Protein AF-0000000085046792 (afdb_homodimer)

Secondary structure (DSSP, 8-state):
-HHHHHHHHHHHHTHHHHHHHHHHHHHHHHT----HHHHHHHHHHHHHHHHHHHHHTTTT-----HHHHHHHHHHHHHHHHTT--HHHHHTTHHHHHHHHHHHHHHHHHHTT--HHHHHHHHHHHHHHHHHHHHHHHHHHHHHHHHHHHHHHHHHHHHHS--EEEETTEEEEEEEE---HHHHHHIIIIIGGGTGGGT-SEEEEEEEEES---HHHHHHHHHHHHHHHHTT-EEEEE---HHHHHHHHHTT--GGGS-EESSHHHHHHT-/-HHHHHHHHHHHHTHHHHHHHHHHHHHHHHT----HHHHHHHHHHHHHHHHHHHHHTTTT-----HHHHHHHHHHHHHHHHTT--HHHHHTTHHHHHHHHHHHHHHHHHHTT--HHHHHHHHHHHHHHHHHHHHHHHHHHHHHHHHHHHHHHHHHHHHHS--EEEETTEEEEEEEE---HHHHHHIIIIIGGGTGGGT-SEEEEEEEEES---HHHHHHHHHHHHHHHHTT-EEEEE---HHHHHHHHHTT--GGGS-EESSHHHHHHT-

Solvent-accessible surface area (backbone atoms only — not comparable to full-atom values): 27785 Å² total; per-residue (Å²): 113,70,40,58,45,53,48,20,51,48,36,46,77,38,13,60,62,53,14,44,51,49,49,53,53,28,43,70,67,59,81,54,89,73,54,69,67,57,50,52,51,48,26,52,50,38,19,54,51,32,35,49,47,24,69,26,61,78,72,66,60,84,79,71,61,69,64,51,54,52,48,20,38,50,51,19,51,54,35,53,74,69,67,54,56,72,56,70,58,59,67,54,48,53,52,43,52,50,49,50,52,52,49,48,52,51,50,29,63,75,48,61,40,50,44,70,55,42,51,47,52,53,50,52,54,52,51,43,51,42,51,33,50,50,46,18,49,48,39,30,52,56,48,48,52,49,46,49,49,47,47,50,42,47,50,43,50,66,53,42,48,74,39,76,72,52,97,30,28,28,33,34,44,39,56,46,72,48,37,61,65,53,40,47,42,41,51,67,59,47,52,68,49,44,71,76,63,59,45,46,29,38,35,40,27,33,64,41,44,78,56,56,50,46,68,26,39,41,42,50,47,49,44,51,51,53,39,43,73,70,63,27,44,62,33,36,11,21,66,44,71,64,43,47,48,42,29,50,69,38,64,37,70,54,85,76,35,57,67,25,73,32,64,63,57,41,52,71,73,100,114,71,41,58,45,53,47,19,51,49,36,45,76,38,12,59,62,53,14,45,51,50,51,52,53,29,42,69,67,63,77,55,87,71,54,69,68,56,50,51,51,48,28,52,50,36,20,52,52,32,36,50,49,24,69,26,60,79,73,66,59,83,80,74,61,69,63,52,54,53,48,20,37,50,52,19,50,53,36,52,73,70,66,55,55,73,56,72,58,59,68,53,48,53,51,42,50,51,49,50,51,53,50,48,52,52,50,28,64,75,50,60,40,50,45,70,54,44,48,48,54,52,50,50,54,52,50,43,52,42,52,34,49,52,45,17,50,47,41,31,53,54,48,47,53,48,47,49,51,46,47,50,45,48,50,41,51,66,52,43,48,74,39,76,73,50,97,32,28,28,33,35,45,39,57,46,73,50,37,62,64,52,40,46,42,40,51,67,60,45,53,69,49,42,70,76,62,60,44,46,29,38,33,39,27,34,63,42,46,78,56,56,48,45,67,28,40,42,40,51,47,48,44,53,50,52,38,45,72,70,62,27,44,63,33,36,13,21,65,44,70,65,47,47,49,43,28,49,71,40,64,39,69,54,84,77,36,58,66,25,74,32,64,63,56,40,54,72,72,100

Structure (mmCIF, N/CA/C/O backbone):
data_AF-0000000085046792-model_v1
#
loop_
_entity.id
_entity.type
_entity.pdbx_description
1 polymer 'YtvA-like protein with STAS domain'
#
loop_
_atom_site.group_PDB
_atom_site.id
_atom_site.type_symbol
_atom_site.label_atom_id
_atom_site.label_alt_id
_atom_site.label_comp_id
_atom_site.label_asym_id
_atom_site.label_entity_id
_atom_site.label_seq_id
_atom_site.pdbx_PDB_ins_code
_atom_site.Cartn_x
_atom_site.Cartn_y
_atom_site.Cartn_z
_atom_site.occupancy
_atom_site.B_iso_or_equiv
_atom_site.auth_seq_id
_atom_site.auth_comp_id
_atom_site.auth_asym_id
_atom_site.auth_atom_id
_atom_site.pdbx_PDB_model_num
ATOM 1 N N . MET A 1 1 ? 13.758 -35.125 -13.453 1 64.5 1 MET A N 1
ATOM 2 C CA . MET A 1 1 ? 14.969 -34.406 -13.055 1 64.5 1 MET A CA 1
ATOM 3 C C . MET A 1 1 ? 15.719 -33.906 -14.281 1 64.5 1 MET A C 1
ATOM 5 O O . MET A 1 1 ? 16.125 -32.75 -14.312 1 64.5 1 MET A O 1
ATOM 9 N N . PRO A 1 2 ? 15.695 -34.688 -15.336 1 82.69 2 PRO A N 1
ATOM 10 C CA . PRO A 1 2 ? 16.484 -34.25 -16.484 1 82.69 2 PRO A CA 1
ATOM 11 C C . PRO A 1 2 ? 15.836 -33.094 -17.25 1 82.69 2 PRO A C 1
ATOM 13 O O . PRO A 1 2 ? 16.531 -32.188 -17.703 1 82.69 2 PRO A O 1
ATOM 16 N N . HIS A 1 3 ? 14.562 -33.062 -17.219 1 92.19 3 HIS A N 1
ATOM 17 C CA . HIS A 1 3 ? 13.883 -32.062 -18.031 1 92.19 3 HIS A CA 1
ATOM 18 C C . HIS A 1 3 ? 13.984 -30.656 -17.422 1 92.19 3 HIS A C 1
ATOM 20 O O . HIS A 1 3 ? 14.172 -29.672 -18.125 1 92.19 3 HIS A O 1
ATOM 26 N N . ILE A 1 4 ? 13.953 -30.672 -16.141 1 92.88 4 ILE A N 1
ATOM 27 C CA . ILE A 1 4 ? 14.008 -29.391 -15.453 1 92.88 4 ILE A CA 1
ATOM 28 C C . ILE A 1 4 ? 15.414 -28.797 -15.562 1 92.88 4 ILE A C 1
ATOM 30 O O . ILE A 1 4 ? 15.586 -27.578 -15.648 1 92.88 4 ILE A O 1
ATOM 34 N N . ASN A 1 5 ? 16.422 -29.625 -15.625 1 93.38 5 ASN A N 1
ATOM 35 C CA . ASN A 1 5 ? 17.797 -29.172 -15.812 1 93.38 5 ASN A CA 1
ATOM 36 C C . ASN A 1 5 ? 18.016 -28.562 -17.188 1 93.38 5 ASN A C 1
ATOM 38 O O . ASN A 1 5 ? 18.75 -27.594 -17.344 1 93.38 5 ASN A O 1
ATOM 42 N N . LYS A 1 6 ? 17.438 -29.172 -18.141 1 95.38 6 LYS A N 1
ATOM 43 C CA . LYS A 1 6 ? 17.516 -28.641 -19.5 1 95.38 6 LYS A CA 1
ATOM 44 C C . LYS A 1 6 ? 16.828 -27.266 -19.578 1 95.38 6 LYS A C 1
ATOM 46 O O . LYS A 1 6 ? 17.328 -26.359 -20.25 1 95.38 6 LYS A O 1
ATOM 51 N N . LEU A 1 7 ? 15.688 -27.219 -18.922 1 96.44 7 LEU A N 1
ATOM 52 C CA . LEU A 1 7 ? 15 -25.938 -18.875 1 96.44 7 LEU A CA 1
ATOM 53 C C . LEU A 1 7 ? 15.867 -24.875 -18.188 1 96.44 7 LEU A C 1
ATOM 55 O O . LEU A 1 7 ? 15.969 -23.75 -18.672 1 96.44 7 LEU A O 1
ATOM 59 N N . ALA A 1 8 ? 16.453 -25.281 -17.078 1 95.94 8 ALA A N 1
ATOM 60 C CA . ALA A 1 8 ? 17.297 -24.375 -16.328 1 95.94 8 ALA A CA 1
ATOM 61 C C . ALA A 1 8 ? 18.422 -23.812 -17.203 1 95.94 8 ALA A C 1
ATOM 63 O O . ALA A 1 8 ? 18.703 -22.609 -17.188 1 95.94 8 ALA A O 1
ATOM 64 N N . SER A 1 9 ? 19.047 -24.625 -17.953 1 95.69 9 SER A N 1
ATOM 65 C CA . SER A 1 9 ? 20.125 -24.219 -18.859 1 95.69 9 SER A CA 1
ATOM 66 C C . SER A 1 9 ? 19.609 -23.281 -19.953 1 95.69 9 SER A C 1
ATOM 68 O O . SER A 1 9 ? 20.266 -22.297 -20.297 1 95.69 9 SER A O 1
ATOM 70 N N . HIS A 1 10 ? 18.469 -23.609 -20.484 1 96.88 10 HIS A N 1
ATOM 71 C CA . HIS A 1 10 ? 17.859 -22.781 -21.516 1 96.88 10 HIS A CA 1
ATOM 72 C C . HIS A 1 10 ? 17.562 -21.375 -20.984 1 96.88 10 HIS A C 1
ATOM 74 O O . HIS A 1 10 ? 17.828 -20.391 -21.672 1 96.88 10 HIS A O 1
ATOM 80 N N . ILE A 1 11 ? 17.016 -21.344 -19.812 1 97 11 ILE A N 1
ATOM 81 C CA . ILE A 1 11 ? 16.656 -20.062 -19.203 1 97 11 ILE A CA 1
ATOM 82 C C . ILE A 1 11 ? 17.906 -19.219 -19.016 1 97 11 ILE A C 1
ATOM 84 O O . ILE A 1 11 ? 17.922 -18.031 -19.344 1 97 11 ILE A O 1
ATOM 88 N N . LYS A 1 12 ? 18.984 -19.766 -18.594 1 95.56 12 LYS A N 1
ATOM 89 C CA . LYS A 1 12 ? 20.234 -19.047 -18.375 1 95.56 12 LYS A CA 1
ATOM 90 C C . LYS A 1 12 ? 20.828 -18.562 -19.688 1 95.56 12 LYS A C 1
ATOM 92 O O . LYS A 1 12 ? 21.297 -17.422 -19.797 1 95.56 12 LYS A O 1
ATOM 97 N N . GLU A 1 13 ? 20.812 -19.422 -20.641 1 96.5 13 GLU A N 1
ATOM 98 C CA . GLU A 1 13 ? 21.422 -19.125 -21.922 1 96.5 13 GLU A CA 1
ATOM 99 C C . GLU A 1 13 ? 20.641 -18.047 -22.672 1 96.5 13 GLU A C 1
ATOM 101 O O . GLU A 1 13 ? 21.203 -17.297 -23.469 1 96.5 13 GLU A O 1
ATOM 106 N N . ASN A 1 14 ? 19.359 -17.953 -22.391 1 97.5 14 ASN A N 1
ATOM 107 C CA . ASN A 1 14 ? 18.5 -17 -23.094 1 97.5 14 ASN A CA 1
ATOM 108 C C . ASN A 1 14 ? 17.891 -15.977 -22.156 1 97.5 14 ASN A C 1
ATOM 110 O O . ASN A 1 14 ? 16.812 -15.445 -22.422 1 97.5 14 ASN A O 1
ATOM 114 N N . ALA A 1 15 ? 18.516 -15.758 -21.109 1 96.88 15 ALA A N 1
ATOM 115 C CA . ALA A 1 15 ? 17.969 -14.922 -20.047 1 96.88 15 ALA A CA 1
ATOM 116 C C . ALA A 1 15 ? 17.594 -13.539 -20.562 1 96.88 15 ALA A C 1
ATOM 118 O O . ALA A 1 15 ? 16.5 -13.047 -20.281 1 96.88 15 ALA A O 1
ATOM 119 N N . SER A 1 16 ? 18.438 -12.883 -21.312 1 96.38 16 SER A N 1
ATOM 120 C CA . SER A 1 16 ? 18.203 -11.539 -21.828 1 96.38 16 SER A CA 1
ATOM 121 C C . SER A 1 16 ? 17.016 -11.508 -22.797 1 96.38 16 SER A C 1
ATOM 123 O O . SER A 1 16 ? 16.188 -10.594 -22.75 1 96.38 16 SER A O 1
ATOM 125 N N . GLN A 1 17 ? 16.984 -12.445 -23.672 1 97.31 17 GLN A N 1
ATOM 126 C CA . GLN A 1 17 ? 15.898 -12.523 -24.641 1 97.31 17 GLN A CA 1
ATOM 127 C C . GLN A 1 17 ? 14.562 -12.773 -23.938 1 97.31 17 GLN A C 1
ATOM 129 O O . GLN A 1 17 ? 13.547 -12.188 -24.312 1 97.31 17 GLN A O 1
ATOM 134 N N . LEU A 1 18 ? 14.562 -13.688 -23.031 1 97.5 18 LEU A N 1
ATOM 135 C CA . LEU A 1 18 ? 13.352 -13.977 -22.266 1 97.5 18 LEU A CA 1
ATOM 136 C C . LEU A 1 18 ? 12.906 -12.758 -21.469 1 97.5 18 LEU A C 1
ATOM 138 O O . LEU A 1 18 ? 11.711 -12.477 -21.375 1 97.5 18 LEU A O 1
ATOM 142 N N . ALA A 1 19 ? 13.867 -12.031 -20.922 1 97.19 19 ALA A N 1
ATOM 143 C CA . ALA A 1 19 ? 13.57 -10.812 -20.188 1 97.19 19 ALA A CA 1
ATOM 144 C C . ALA A 1 19 ? 12.914 -9.766 -21.094 1 97.19 19 ALA A C 1
ATOM 146 O O . ALA A 1 19 ? 11.93 -9.133 -20.703 1 97.19 19 ALA A O 1
ATOM 147 N N . GLU A 1 20 ? 13.438 -9.555 -22.203 1 96.62 20 GLU A N 1
ATOM 148 C CA . GLU A 1 20 ? 12.875 -8.617 -23.172 1 96.62 20 GLU A CA 1
ATOM 149 C C . GLU A 1 20 ? 11.445 -9 -23.547 1 96.62 20 GLU A C 1
ATOM 151 O O . GLU A 1 20 ? 10.578 -8.133 -23.672 1 96.62 20 GLU A O 1
ATOM 156 N N . GLN A 1 21 ? 11.281 -10.266 -23.75 1 96.94 21 GLN A N 1
ATOM 157 C CA . GLN A 1 21 ? 9.945 -10.766 -24.078 1 96.94 21 GLN A CA 1
ATOM 158 C C . GLN A 1 21 ? 8.961 -10.461 -22.953 1 96.94 21 GLN A C 1
ATOM 160 O O . GLN A 1 21 ? 7.84 -10.008 -23.219 1 96.94 21 GLN A O 1
ATOM 165 N N . VAL A 1 22 ? 9.383 -10.719 -21.766 1 96.88 22 VAL A N 1
ATOM 166 C CA . VAL A 1 22 ? 8.523 -10.484 -20.609 1 96.88 22 VAL A CA 1
ATOM 167 C C . VAL A 1 22 ? 8.156 -9.008 -20.531 1 96.88 22 VAL A C 1
ATOM 169 O O . VAL A 1 22 ? 6.984 -8.656 -20.391 1 96.88 22 VAL A O 1
ATOM 172 N N . VAL A 1 23 ? 9.148 -8.141 -20.625 1 95.25 23 VAL A N 1
ATOM 173 C CA . VAL A 1 23 ? 8.922 -6.707 -20.5 1 95.25 23 VAL A CA 1
ATOM 174 C C . VAL A 1 23 ? 7.988 -6.23 -21.609 1 95.25 23 VAL A C 1
ATOM 176 O O . VAL A 1 23 ? 7.035 -5.492 -21.344 1 95.25 23 VAL A O 1
ATOM 179 N N . ASP A 1 24 ? 8.18 -6.688 -22.797 1 94.12 24 ASP A N 1
ATOM 180 C CA . ASP A 1 24 ? 7.355 -6.297 -23.938 1 94.12 24 ASP A CA 1
ATOM 181 C C . ASP A 1 24 ? 5.902 -6.73 -23.75 1 94.12 24 ASP A C 1
ATOM 183 O O . ASP A 1 24 ? 4.98 -5.957 -24.016 1 94.12 24 ASP A O 1
ATOM 187 N N . GLU A 1 25 ? 5.75 -7.891 -23.328 1 94.94 25 GLU A N 1
ATOM 188 C CA . GLU A 1 25 ? 4.402 -8.43 -23.188 1 94.94 25 GLU A CA 1
ATOM 189 C C . GLU A 1 25 ? 3.67 -7.785 -22.016 1 94.94 25 GLU A C 1
ATOM 191 O O . GLU A 1 25 ? 2.455 -7.586 -22.062 1 94.94 25 GLU A O 1
ATOM 196 N N . VAL A 1 26 ? 4.414 -7.543 -20.953 1 94.75 26 VAL A N 1
ATOM 197 C CA . VAL A 1 26 ? 3.807 -6.863 -19.828 1 94.75 26 VAL A CA 1
ATOM 198 C C . VAL A 1 26 ? 3.352 -5.465 -20.234 1 94.75 26 VAL A C 1
ATOM 200 O O . VAL A 1 26 ? 2.229 -5.055 -19.938 1 94.75 26 VAL A O 1
ATOM 203 N N . LEU A 1 27 ? 4.188 -4.711 -20.906 1 90.62 27 LEU A N 1
ATOM 204 C CA . LEU A 1 27 ? 3.863 -3.359 -21.344 1 90.62 27 LEU A CA 1
ATOM 205 C C . LEU A 1 27 ? 2.658 -3.367 -22.281 1 90.62 27 LEU A C 1
ATOM 207 O O . LEU A 1 27 ? 1.851 -2.436 -22.266 1 90.62 27 LEU A O 1
ATOM 211 N N . ALA A 1 28 ? 2.551 -4.352 -23.047 1 90.75 28 ALA A N 1
ATOM 212 C CA . ALA A 1 28 ? 1.418 -4.488 -23.969 1 90.75 28 ALA A CA 1
ATOM 213 C C . ALA A 1 28 ? 0.115 -4.688 -23.203 1 90.75 28 ALA A C 1
ATOM 215 O O . ALA A 1 28 ? -0.949 -4.254 -23.641 1 90.75 28 ALA A O 1
ATOM 216 N N . LYS A 1 29 ? 0.229 -5.301 -22.031 1 90.69 29 LYS A N 1
ATOM 217 C CA . LYS A 1 29 ? -0.962 -5.613 -21.25 1 90.69 29 LYS A CA 1
ATOM 218 C C . LYS A 1 29 ? -1.377 -4.426 -20.375 1 90.69 29 LYS A C 1
ATOM 220 O O . LYS A 1 29 ? -2.545 -4.301 -20 1 90.69 29 LYS A O 1
ATOM 225 N N . ILE A 1 30 ? -0.459 -3.619 -19.766 1 83.06 30 ILE A N 1
ATOM 226 C CA . ILE A 1 30 ? -0.772 -2.566 -18.797 1 83.06 30 ILE A CA 1
ATOM 227 C C . ILE A 1 30 ? -1.005 -1.25 -19.531 1 83.06 30 ILE A C 1
ATOM 229 O O . ILE A 1 30 ? -1.487 -0.279 -18.953 1 83.06 30 ILE A O 1
ATOM 233 N N . ASP A 1 31 ? -1.352 -1.045 -20.562 1 72.62 31 ASP A N 1
ATOM 234 C CA . ASP A 1 31 ? -1.544 0.198 -21.297 1 72.62 31 ASP A CA 1
ATOM 235 C C . ASP A 1 31 ? -0.756 1.343 -20.672 1 72.62 31 ASP A C 1
ATOM 237 O O . ASP A 1 31 ? -1.298 2.428 -20.438 1 72.62 31 ASP A O 1
ATOM 241 N N . LEU A 1 32 ? 0.365 1.069 -20.109 1 69.06 32 LEU A N 1
ATOM 242 C CA . LEU A 1 32 ? 1.236 2.084 -19.531 1 69.06 32 LEU A CA 1
ATOM 243 C C . LEU A 1 32 ? 2.414 2.385 -20.453 1 69.06 32 LEU A C 1
ATOM 245 O O . LEU A 1 32 ? 3.027 1.466 -21 1 69.06 32 LEU A O 1
ATOM 249 N N . ILE A 1 33 ? 2.553 3.662 -20.672 1 73.12 33 ILE A N 1
ATOM 250 C CA . ILE A 1 33 ? 3.727 4.09 -21.438 1 73.12 33 ILE A CA 1
ATOM 251 C C . ILE A 1 33 ? 4.84 4.496 -20.469 1 73.12 33 ILE A C 1
ATOM 253 O O . ILE A 1 33 ? 4.629 5.328 -19.578 1 73.12 33 ILE A O 1
ATOM 257 N N . ILE A 1 34 ? 5.879 3.727 -20.578 1 75.19 34 ILE A N 1
ATOM 258 C CA . ILE A 1 34 ? 7.027 4.059 -19.75 1 75.19 34 ILE A CA 1
ATOM 259 C C . ILE A 1 34 ? 8.18 4.535 -20.625 1 75.19 34 ILE A C 1
ATOM 261 O O . ILE A 1 34 ? 8.195 4.277 -21.844 1 75.19 34 ILE A O 1
ATOM 265 N N . SER A 1 35 ? 9.117 5.246 -20.047 1 79.25 35 SER A N 1
ATOM 266 C CA . SER A 1 35 ? 10.273 5.754 -20.781 1 79.25 35 SER A CA 1
ATOM 267 C C . SER A 1 35 ? 11.18 4.617 -21.25 1 79.25 35 SER A C 1
ATOM 269 O O . SER A 1 35 ? 11.094 3.498 -20.734 1 79.25 35 SER A O 1
ATOM 271 N N . LYS A 1 36 ? 11.922 4.852 -22.25 1 86.81 36 LYS A N 1
ATOM 272 C CA . LYS A 1 36 ? 12.891 3.871 -22.734 1 86.81 36 LYS A CA 1
ATOM 273 C C . LYS A 1 36 ? 13.875 3.49 -21.641 1 86.81 36 LYS A C 1
ATOM 275 O O . LYS A 1 36 ? 14.273 2.326 -21.531 1 86.81 36 LYS A O 1
ATOM 280 N N . GLU A 1 37 ? 14.219 4.512 -20.859 1 83.75 37 GLU A N 1
ATOM 281 C CA . GLU A 1 37 ? 15.148 4.273 -19.75 1 83.75 37 GLU A CA 1
ATOM 282 C C . GLU A 1 37 ? 14.562 3.295 -18.75 1 83.75 37 GLU A C 1
ATOM 284 O O . GLU A 1 37 ? 15.242 2.375 -18.297 1 83.75 37 GLU A O 1
ATOM 289 N N . GLU A 1 38 ? 13.359 3.477 -18.469 1 82.56 38 GLU A N 1
ATOM 290 C CA . GLU A 1 38 ? 12.672 2.578 -17.547 1 82.56 38 GLU A CA 1
ATOM 291 C C . GLU A 1 38 ? 12.547 1.176 -18.125 1 82.56 38 GLU A C 1
ATOM 293 O O . GLU A 1 38 ? 12.656 0.183 -17.406 1 82.56 38 GLU A O 1
ATOM 298 N N . THR A 1 39 ? 12.258 1.126 -19.375 1 90.38 39 THR A N 1
ATOM 299 C CA . THR A 1 39 ? 12.148 -0.155 -20.062 1 90.38 39 THR A CA 1
ATOM 300 C C . THR A 1 39 ? 13.477 -0.911 -20.016 1 90.38 39 THR A C 1
ATOM 302 O O . THR A 1 39 ? 13.5 -2.111 -19.75 1 90.38 39 THR A O 1
ATOM 305 N N . ASP A 1 40 ? 14.484 -0.205 -20.266 1 90.62 40 ASP A N 1
ATOM 306 C CA . ASP A 1 40 ? 15.812 -0.812 -20.266 1 90.62 40 ASP A CA 1
ATOM 307 C C . ASP A 1 40 ? 16.172 -1.326 -18.859 1 90.62 40 ASP A C 1
ATOM 309 O O . ASP A 1 40 ? 16.75 -2.402 -18.734 1 90.62 40 ASP A O 1
ATOM 313 N N . LEU A 1 41 ? 15.828 -0.604 -17.938 1 88.12 41 LEU A N 1
ATOM 314 C CA . LEU A 1 41 ? 16.094 -1.003 -16.562 1 88.12 41 LEU A CA 1
ATOM 315 C C . LEU A 1 41 ? 15.281 -2.238 -16.188 1 88.12 41 LEU A C 1
ATOM 317 O O . LEU A 1 41 ? 15.781 -3.127 -15.5 1 88.12 41 LEU A O 1
ATOM 321 N N . ALA A 1 42 ? 14.086 -2.215 -16.641 1 91.44 42 ALA A N 1
ATOM 322 C CA . ALA A 1 42 ? 13.242 -3.381 -16.406 1 91.44 42 ALA A CA 1
ATOM 323 C C . ALA A 1 42 ? 13.82 -4.629 -17.062 1 91.44 42 ALA A C 1
ATOM 325 O O . ALA A 1 42 ? 13.828 -5.707 -16.453 1 91.44 42 ALA A O 1
ATOM 326 N N . VAL A 1 43 ? 14.281 -4.504 -18.25 1 94.62 43 VAL A N 1
ATOM 327 C CA . VAL A 1 43 ? 14.875 -5.629 -18.969 1 94.62 43 VAL A CA 1
ATOM 328 C C . VAL A 1 43 ? 16.109 -6.133 -18.219 1 94.62 43 VAL A C 1
ATOM 330 O O . VAL A 1 43 ? 16.312 -7.34 -18.094 1 94.62 43 VAL A O 1
ATOM 333 N N . CYS A 1 44 ? 16.891 -5.238 -17.734 1 93.25 44 CYS A N 1
ATOM 334 C CA . CYS A 1 44 ? 18.078 -5.605 -16.953 1 93.25 44 CYS A CA 1
ATOM 335 C C . CYS A 1 44 ? 17.688 -6.379 -15.703 1 93.25 44 CYS A C 1
ATOM 337 O O . CYS A 1 44 ? 18.297 -7.41 -15.398 1 93.25 44 CYS A O 1
ATOM 339 N N . MET A 1 45 ? 16.734 -5.883 -15.07 1 92.5 45 MET A N 1
ATOM 340 C CA . MET A 1 45 ? 16.297 -6.535 -13.836 1 92.5 45 MET A CA 1
ATOM 341 C C . MET A 1 45 ? 15.766 -7.934 -14.125 1 92.5 45 MET A C 1
ATOM 343 O O . MET A 1 45 ? 16.125 -8.891 -13.438 1 92.5 45 MET A O 1
ATOM 347 N N . TYR A 1 46 ? 14.922 -8.047 -15.156 1 95.5 46 TYR A N 1
ATOM 348 C CA . TYR A 1 46 ? 14.32 -9.352 -15.445 1 95.5 46 TYR A CA 1
ATOM 349 C C . TYR A 1 46 ? 15.359 -10.305 -16.031 1 95.5 46 TYR A C 1
ATOM 351 O O . TYR A 1 46 ? 15.18 -11.523 -15.984 1 95.5 46 TYR A O 1
ATOM 359 N N . THR A 1 47 ? 16.391 -9.789 -16.594 1 96.38 47 THR A N 1
ATOM 360 C CA . THR A 1 47 ? 17.5 -10.641 -16.984 1 96.38 47 THR A CA 1
ATOM 361 C C . THR A 1 47 ? 18.156 -11.273 -15.75 1 96.38 47 THR A C 1
ATOM 363 O O . THR A 1 47 ? 18.422 -12.477 -15.727 1 96.38 47 THR A O 1
ATOM 366 N N . THR A 1 48 ? 18.375 -10.43 -14.805 1 94.19 48 THR A N 1
ATOM 367 C CA . THR A 1 48 ? 18.906 -10.922 -13.531 1 94.19 48 THR A CA 1
ATOM 368 C C . THR A 1 48 ? 17.953 -11.906 -12.891 1 94.19 48 THR A C 1
ATOM 370 O O . THR A 1 48 ? 18.375 -12.93 -12.344 1 94.19 48 THR A O 1
ATOM 373 N N . PHE A 1 49 ? 16.703 -11.594 -12.969 1 95.81 49 PHE A N 1
ATOM 374 C CA . PHE A 1 49 ? 15.609 -12.43 -12.477 1 95.81 49 PHE A CA 1
ATOM 375 C C . PHE A 1 49 ? 15.656 -13.812 -13.117 1 95.81 49 PHE A C 1
ATOM 377 O O . PHE A 1 49 ? 15.656 -14.82 -12.414 1 95.81 49 PHE A O 1
ATOM 384 N N . MET A 1 50 ? 15.82 -13.867 -14.422 1 96.19 50 MET A N 1
ATOM 385 C CA . MET A 1 50 ? 15.844 -15.117 -15.172 1 96.19 50 MET A CA 1
ATOM 386 C C . MET A 1 50 ? 17.109 -15.906 -14.875 1 96.19 50 MET A C 1
ATOM 388 O O . MET A 1 50 ? 17.062 -17.125 -14.734 1 96.19 50 MET A O 1
ATOM 392 N N . ASN A 1 51 ? 18.172 -15.219 -14.758 1 95.62 51 ASN A N 1
ATOM 393 C CA . ASN A 1 51 ? 19.438 -15.883 -14.438 1 95.62 51 ASN A CA 1
ATOM 394 C C . ASN A 1 51 ? 19.359 -16.578 -13.086 1 95.62 51 ASN A C 1
ATOM 396 O O . ASN A 1 51 ? 19.828 -17.719 -12.945 1 95.62 51 ASN A O 1
ATOM 400 N N . PHE A 1 52 ? 18.812 -15.953 -12.211 1 95.38 52 PHE A N 1
ATOM 401 C CA . PHE A 1 52 ? 18.703 -16.516 -10.875 1 95.38 52 PHE A CA 1
ATOM 402 C C . PHE A 1 52 ? 17.812 -17.75 -10.875 1 95.38 52 PHE A C 1
ATOM 404 O O . PHE A 1 52 ? 18.141 -18.766 -10.242 1 95.38 52 PHE A O 1
ATOM 411 N N . ILE A 1 53 ? 16.719 -17.641 -11.555 1 94.94 53 ILE A N 1
ATOM 412 C CA . ILE A 1 53 ? 15.828 -18.781 -11.68 1 94.94 53 ILE A CA 1
ATOM 413 C C . ILE A 1 53 ? 16.562 -19.953 -12.32 1 94.94 53 ILE A C 1
ATOM 415 O O . ILE A 1 53 ? 16.516 -21.078 -11.828 1 94.94 53 ILE A O 1
ATOM 419 N N . GLY A 1 54 ? 17.219 -19.734 -13.398 1 94.81 54 GLY A N 1
ATOM 420 C CA . GLY A 1 54 ? 17.969 -20.781 -14.07 1 94.81 54 GLY A CA 1
ATOM 421 C C . GLY A 1 54 ? 19.016 -21.438 -13.188 1 94.81 54 GLY A C 1
ATOM 422 O O . GLY A 1 54 ? 19.234 -22.641 -13.258 1 94.81 54 GLY A O 1
ATOM 423 N N . ASP A 1 55 ? 19.578 -20.625 -12.289 1 93.69 55 ASP A N 1
ATOM 424 C CA . ASP A 1 55 ? 20.656 -21.094 -11.422 1 93.69 55 ASP A CA 1
ATOM 425 C C . ASP A 1 55 ? 20.094 -21.953 -10.289 1 93.69 55 ASP A C 1
ATOM 427 O O . ASP A 1 55 ? 20.797 -22.844 -9.781 1 93.69 55 ASP A O 1
ATOM 431 N N . THR A 1 56 ? 18.875 -21.734 -9.945 1 92.81 56 THR A N 1
ATOM 432 C CA . THR A 1 56 ? 18.422 -22.297 -8.68 1 92.81 56 THR A CA 1
ATOM 433 C C . THR A 1 56 ? 17.359 -23.375 -8.93 1 92.81 56 THR A C 1
ATOM 435 O O . THR A 1 56 ? 16.969 -24.094 -8.008 1 92.81 56 THR A O 1
ATOM 438 N N . LEU A 1 57 ? 16.859 -23.5 -10.102 1 91.44 57 LEU A N 1
ATOM 439 C CA . LEU A 1 57 ? 15.773 -24.422 -10.391 1 91.44 57 LEU A CA 1
ATOM 440 C C . LEU A 1 57 ? 16.172 -25.859 -10.031 1 91.44 57 LEU A C 1
ATOM 442 O O . LEU A 1 57 ? 15.367 -26.609 -9.492 1 91.44 57 LEU A O 1
ATOM 446 N N . HIS A 1 58 ? 17.438 -26.25 -10.281 1 87.5 58 HIS A N 1
ATOM 447 C CA . HIS A 1 58 ? 17.875 -27.625 -10.094 1 87.5 58 HIS A CA 1
ATOM 448 C C . HIS A 1 58 ? 18.109 -27.938 -8.625 1 87.5 58 HIS A C 1
ATOM 450 O O . HIS A 1 58 ? 17.906 -29.062 -8.18 1 87.5 58 HIS A O 1
ATOM 456 N N . THR A 1 59 ? 18.484 -26.938 -7.855 1 88.25 59 THR A N 1
ATOM 457 C CA . TH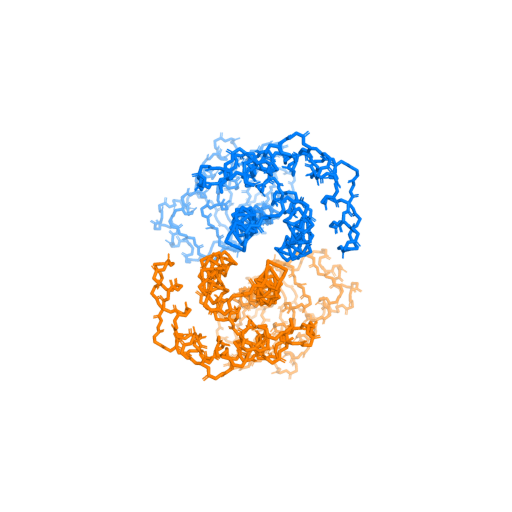R A 1 59 ? 18.797 -27.141 -6.445 1 88.25 59 THR A CA 1
ATOM 458 C C . THR A 1 59 ? 17.562 -26.906 -5.578 1 88.25 59 THR A C 1
ATOM 460 O O . THR A 1 59 ? 17.547 -27.266 -4.402 1 88.25 59 THR A O 1
ATOM 463 N N . ARG A 1 60 ? 16.594 -26.234 -6.133 1 86.81 60 ARG A N 1
ATOM 464 C CA . ARG A 1 60 ? 15.344 -25.891 -5.453 1 86.81 60 ARG A CA 1
ATOM 465 C C . ARG A 1 60 ? 15.609 -25 -4.242 1 86.81 60 ARG A C 1
ATOM 467 O O . ARG A 1 60 ? 14.922 -25.125 -3.227 1 86.81 60 ARG A O 1
ATOM 474 N N . GLU A 1 61 ? 16.703 -24.281 -4.359 1 85.69 61 GLU A N 1
ATOM 475 C CA . GLU A 1 61 ? 17.016 -23.281 -3.34 1 85.69 61 GLU A CA 1
ATOM 476 C C . GLU A 1 61 ? 16.047 -22.109 -3.396 1 85.69 61 GLU A C 1
ATOM 478 O O . GLU A 1 61 ? 15.664 -21.656 -4.48 1 85.69 61 GLU A O 1
ATOM 483 N N . LYS A 1 62 ? 15.742 -21.688 -2.186 1 87.06 62 LYS A N 1
ATOM 484 C CA . LYS A 1 62 ? 14.852 -20.531 -2.086 1 87.06 62 LYS A CA 1
ATOM 485 C C . LYS A 1 62 ? 15.641 -19.234 -1.955 1 87.06 62 LYS A C 1
ATOM 487 O O . LYS A 1 62 ? 16.859 -19.266 -1.745 1 87.06 62 LYS A O 1
ATOM 492 N N . GLY A 1 63 ? 14.891 -18.156 -2.34 1 87.25 63 GLY A N 1
ATOM 493 C CA . GLY A 1 63 ? 15.523 -16.859 -2.221 1 87.25 63 GLY A CA 1
ATOM 494 C C . GLY A 1 63 ? 15.336 -15.992 -3.453 1 87.25 63 GLY A C 1
ATOM 495 O O . GLY A 1 63 ? 14.602 -16.359 -4.371 1 87.25 63 GLY A O 1
ATOM 496 N N . VAL A 1 64 ? 16 -14.852 -3.365 1 92.06 64 VAL A N 1
ATOM 497 C CA . VAL A 1 64 ? 15.969 -13.898 -4.469 1 92.06 64 VAL A CA 1
ATOM 498 C C . VAL A 1 64 ? 17.344 -13.234 -4.613 1 92.06 64 VAL A C 1
ATOM 500 O O . VAL A 1 64 ? 18.109 -13.18 -3.654 1 92.06 64 VAL A O 1
ATOM 503 N N . PRO A 1 65 ? 17.703 -12.844 -5.82 1 91.38 65 PRO A N 1
ATOM 504 C CA . PRO A 1 65 ? 18.938 -12.078 -5.961 1 91.38 65 PRO A CA 1
ATOM 505 C C . PRO A 1 65 ? 18.875 -10.719 -5.266 1 91.38 65 PRO A C 1
ATOM 507 O O . PRO A 1 65 ? 17.812 -10.086 -5.238 1 91.38 65 PRO A O 1
ATOM 510 N N . ALA A 1 66 ? 20.016 -10.273 -4.805 1 91.62 66 ALA A N 1
ATOM 511 C CA . ALA A 1 66 ? 20.109 -8.992 -4.113 1 91.62 66 ALA A CA 1
ATOM 512 C C . ALA A 1 66 ? 19.656 -7.852 -5.02 1 91.62 66 ALA A C 1
ATOM 514 O O . ALA A 1 66 ? 19.078 -6.871 -4.551 1 91.62 66 ALA A O 1
ATOM 515 N N . GLU A 1 67 ? 19.906 -7.992 -6.191 1 89.94 67 GLU A N 1
ATOM 516 C CA . GLU A 1 67 ? 19.578 -6.965 -7.172 1 89.94 67 GLU A CA 1
ATOM 517 C C . GLU A 1 67 ? 18.062 -6.723 -7.227 1 89.94 67 GLU A C 1
ATOM 519 O O . GLU A 1 67 ? 17.625 -5.598 -7.465 1 89.94 67 GLU A O 1
ATOM 524 N N . LEU A 1 68 ? 17.328 -7.805 -7.055 1 92.81 68 LEU A N 1
ATOM 525 C CA . LEU A 1 68 ? 15.883 -7.668 -7.066 1 92.81 68 LEU A CA 1
ATOM 526 C C . LEU A 1 68 ? 15.406 -6.812 -5.898 1 92.81 68 LEU A C 1
ATOM 528 O O . LEU A 1 68 ? 14.477 -6.016 -6.047 1 92.81 68 LEU A O 1
ATOM 532 N N . ILE A 1 69 ? 16.031 -6.973 -4.793 1 92.75 69 ILE A N 1
ATOM 533 C CA . ILE A 1 69 ? 15.703 -6.203 -3.602 1 92.75 69 ILE A CA 1
ATOM 534 C C . ILE A 1 69 ? 16.031 -4.73 -3.83 1 92.75 69 ILE A C 1
ATOM 536 O O . ILE A 1 69 ? 15.203 -3.854 -3.555 1 92.75 69 ILE A O 1
ATOM 540 N N . GLU A 1 70 ? 17.156 -4.469 -4.34 1 90.88 70 GLU A N 1
ATOM 541 C CA . GLU A 1 70 ? 17.578 -3.1 -4.617 1 90.88 70 GLU A CA 1
ATOM 542 C C . GLU A 1 70 ? 16.672 -2.434 -5.648 1 90.88 70 GLU A C 1
ATOM 544 O O . GLU A 1 70 ? 16.328 -1.26 -5.512 1 90.88 70 GLU A O 1
ATOM 549 N N . TRP A 1 71 ? 16.391 -3.145 -6.59 1 88.81 71 TRP A N 1
ATOM 550 C CA . TRP A 1 71 ? 15.492 -2.648 -7.625 1 88.81 71 TRP A CA 1
ATOM 551 C C . TRP A 1 71 ? 14.125 -2.303 -7.043 1 88.81 71 TRP A C 1
ATOM 553 O O . TRP A 1 71 ? 13.539 -1.272 -7.387 1 88.81 71 TRP A O 1
ATOM 563 N N . SER A 1 72 ? 13.641 -3.162 -6.234 1 92.25 72 SER A N 1
ATOM 564 C CA . SER A 1 72 ? 12.344 -2.949 -5.598 1 92.25 72 SER A CA 1
ATOM 565 C C . SER A 1 72 ? 12.336 -1.657 -4.789 1 92.25 72 SER A C 1
ATOM 567 O O . SER A 1 72 ? 11.391 -0.867 -4.883 1 92.25 72 SER A O 1
ATOM 569 N N . LYS A 1 73 ? 13.383 -1.449 -4.098 1 90.62 73 LYS A N 1
ATOM 570 C CA . LYS A 1 73 ? 13.516 -0.229 -3.309 1 90.62 73 LYS A CA 1
ATOM 571 C C . LYS A 1 73 ? 13.594 1.003 -4.207 1 90.62 73 LYS A C 1
ATOM 573 O O . LYS A 1 73 ? 12.984 2.035 -3.906 1 90.62 73 LYS A O 1
ATOM 578 N N . SER A 1 74 ? 14.297 0.891 -5.203 1 88.12 74 SER A N 1
ATOM 579 C CA . SER A 1 74 ? 14.445 1.99 -6.152 1 88.12 74 SER A CA 1
ATOM 580 C C . SER A 1 74 ? 13.117 2.336 -6.809 1 88.12 74 SER A C 1
ATOM 582 O O . SER A 1 74 ? 12.836 3.506 -7.086 1 88.12 74 SER A O 1
ATOM 584 N N . ASN A 1 75 ? 12.359 1.311 -7.102 1 88.38 75 ASN A N 1
ATOM 585 C CA . ASN A 1 75 ? 11.031 1.521 -7.668 1 88.38 75 ASN A CA 1
ATOM 586 C C . ASN A 1 75 ? 10.133 2.312 -6.719 1 88.38 75 ASN A C 1
ATOM 588 O O . ASN A 1 75 ? 9.383 3.189 -7.152 1 88.38 75 ASN A O 1
ATOM 592 N N . ALA A 1 76 ? 10.258 1.934 -5.516 1 90.38 76 ALA A N 1
ATOM 593 C CA . ALA A 1 76 ? 9.484 2.656 -4.504 1 90.38 76 ALA A CA 1
ATOM 594 C C . ALA A 1 76 ? 9.867 4.133 -4.477 1 90.38 76 ALA A C 1
ATOM 596 O O . ALA A 1 76 ? 9 5.004 -4.438 1 90.38 76 ALA A O 1
ATOM 597 N N . TRP A 1 77 ? 11.164 4.371 -4.504 1 83.94 77 TRP A N 1
ATOM 598 C CA . TRP A 1 77 ? 11.68 5.738 -4.477 1 83.94 77 TRP A CA 1
ATOM 599 C C . TRP A 1 77 ? 11.156 6.535 -5.668 1 83.94 77 TRP A C 1
ATOM 601 O O . TRP A 1 77 ? 10.75 7.691 -5.516 1 83.94 77 TRP A O 1
ATOM 611 N N . ALA A 1 78 ? 11.188 5.93 -6.785 1 80.69 78 ALA A N 1
ATOM 612 C CA . ALA A 1 78 ? 10.742 6.609 -8 1 80.69 78 ALA A CA 1
ATOM 613 C C . ALA A 1 78 ? 9.266 6.98 -7.914 1 80.69 78 ALA A C 1
ATOM 615 O O . ALA A 1 78 ? 8.875 8.07 -8.336 1 80.69 78 ALA A O 1
ATOM 616 N N . ILE A 1 79 ? 8.477 6.133 -7.367 1 86.38 79 ILE A N 1
ATOM 617 C CA . ILE A 1 79 ? 7.035 6.355 -7.285 1 86.38 79 ILE A CA 1
ATOM 618 C C . ILE A 1 79 ? 6.738 7.453 -6.27 1 86.38 79 ILE A C 1
ATOM 620 O O . ILE A 1 79 ? 5.934 8.352 -6.527 1 86.38 79 ILE A O 1
ATOM 624 N N . VAL A 1 80 ? 7.438 7.402 -5.168 1 82.25 80 VAL A N 1
ATOM 625 C CA . VAL A 1 80 ? 7.234 8.398 -4.125 1 82.25 80 VAL A CA 1
ATOM 626 C C . VAL A 1 80 ? 7.664 9.773 -4.641 1 82.25 80 VAL A C 1
ATOM 628 O O . VAL A 1 80 ? 6.953 10.766 -4.445 1 82.25 80 VAL A O 1
ATOM 631 N N . GLU A 1 81 ? 8.789 9.805 -5.273 1 74.06 81 GLU A N 1
ATOM 632 C CA . GLU A 1 81 ? 9.328 11.055 -5.797 1 74.06 81 GLU A CA 1
ATOM 633 C C . GLU A 1 81 ? 8.383 11.672 -6.828 1 74.06 81 GLU A C 1
ATOM 635 O O . GLU A 1 81 ? 8.281 12.891 -6.93 1 74.06 81 GLU A O 1
ATOM 640 N N . ALA A 1 82 ? 7.707 10.812 -7.547 1 76.5 82 ALA A N 1
ATOM 641 C CA . ALA A 1 82 ? 6.781 11.266 -8.578 1 76.5 82 ALA A CA 1
ATOM 642 C C . ALA A 1 82 ? 5.422 11.625 -7.984 1 76.5 82 ALA A C 1
ATOM 644 O O . ALA A 1 82 ? 4.527 12.078 -8.695 1 76.5 82 ALA A O 1
ATOM 645 N N . GLY A 1 83 ? 5.281 11.344 -6.715 1 79.19 83 GLY A N 1
ATOM 646 C CA . GLY A 1 83 ? 4.016 11.625 -6.062 1 79.19 83 GLY A CA 1
ATOM 647 C C . GLY A 1 83 ? 2.967 10.555 -6.312 1 79.19 83 GLY A C 1
ATOM 648 O O . GLY A 1 83 ? 1.767 10.828 -6.258 1 79.19 83 GLY A O 1
ATOM 649 N N . GLY A 1 84 ? 3.436 9.391 -6.57 1 82.69 84 GLY A N 1
ATOM 650 C CA . GLY A 1 84 ? 2.521 8.305 -6.871 1 82.69 84 GLY A CA 1
ATOM 651 C C . GLY A 1 84 ? 1.932 7.656 -5.629 1 82.69 84 GLY A C 1
ATOM 652 O O . GLY A 1 84 ? 2.188 8.109 -4.512 1 82.69 84 GLY A O 1
ATOM 653 N N . LYS A 1 85 ? 1.056 6.66 -5.848 1 88.31 85 LYS A N 1
ATOM 654 C CA . LYS A 1 85 ? 0.372 5.914 -4.793 1 88.31 85 LYS A CA 1
ATOM 655 C C . LYS A 1 85 ? 0.805 4.449 -4.785 1 88.31 85 LYS A C 1
ATOM 657 O O . LYS A 1 85 ? 1.397 3.967 -5.754 1 88.31 85 LYS A O 1
ATOM 662 N N . VAL A 1 86 ? 0.521 3.83 -3.684 1 92.31 86 VAL A N 1
ATOM 663 C CA . VAL A 1 86 ? 0.897 2.43 -3.537 1 92.31 86 VAL A CA 1
ATOM 664 C C . VAL A 1 86 ? 0.182 1.589 -4.594 1 92.31 86 VAL A C 1
ATOM 666 O O . VAL A 1 86 ? 0.732 0.602 -5.086 1 92.31 86 VAL A O 1
ATOM 669 N N . SER A 1 87 ? -0.999 1.953 -5.035 1 92 87 SER A N 1
ATOM 670 C CA . SER A 1 87 ? -1.754 1.252 -6.066 1 92 87 SER A CA 1
ATOM 671 C C . SER A 1 87 ? -1.016 1.271 -7.402 1 92 87 SER A C 1
ATOM 673 O O . SER A 1 87 ? -1.14 0.34 -8.195 1 92 87 SER A O 1
ATOM 675 N N . ASP A 1 88 ? -0.223 2.307 -7.617 1 88.88 88 ASP A N 1
ATOM 676 C CA . ASP A 1 88 ? 0.572 2.398 -8.836 1 88.88 88 ASP A CA 1
ATOM 677 C C . ASP A 1 88 ? 1.598 1.269 -8.914 1 88.88 88 ASP A C 1
ATOM 679 O O . ASP A 1 88 ? 2.029 0.885 -10 1 88.88 88 ASP A O 1
ATOM 683 N N . ILE A 1 89 ? 1.981 0.796 -7.754 1 91.5 89 ILE A N 1
ATOM 684 C CA . ILE A 1 89 ? 2.945 -0.294 -7.656 1 91.5 89 ILE A CA 1
ATOM 685 C C . ILE A 1 89 ? 2.244 -1.628 -7.898 1 91.5 89 ILE A C 1
ATOM 687 O O . ILE A 1 89 ? 2.654 -2.404 -8.766 1 91.5 89 ILE A O 1
ATOM 691 N N . ILE A 1 90 ? 1.165 -1.866 -7.191 1 93.38 90 ILE A N 1
ATOM 692 C CA . ILE A 1 90 ? 0.579 -3.197 -7.066 1 93.38 90 ILE A CA 1
ATOM 693 C C . ILE A 1 90 ? -0.079 -3.598 -8.383 1 93.38 90 ILE A C 1
ATOM 695 O O . ILE A 1 90 ? -0.086 -4.777 -8.75 1 93.38 90 ILE A O 1
ATOM 699 N N . VAL A 1 91 ? -0.602 -2.684 -9.172 1 90.88 91 VAL A N 1
ATOM 700 C CA . VAL A 1 91 ? -1.381 -2.965 -10.375 1 90.88 91 VAL A CA 1
ATOM 701 C C . VAL A 1 91 ? -0.47 -3.535 -11.453 1 90.88 91 VAL A C 1
ATOM 703 O O . VAL A 1 91 ? -0.949 -4.086 -12.453 1 90.88 91 VAL A O 1
ATOM 706 N N . ARG A 1 92 ? 0.789 -3.461 -11.281 1 90.25 92 ARG A N 1
ATOM 707 C CA . ARG A 1 92 ? 1.741 -3.92 -12.289 1 90.25 92 ARG A CA 1
ATOM 708 C C . ARG A 1 92 ? 2.006 -5.414 -12.148 1 90.25 92 ARG A C 1
ATOM 710 O O . ARG A 1 92 ? 2.451 -6.062 -13.094 1 90.25 92 ARG A O 1
ATOM 717 N N . TYR A 1 93 ? 1.735 -5.969 -11.055 1 95.38 93 TYR A N 1
ATOM 718 C CA . TYR A 1 93 ? 2.158 -7.336 -10.766 1 95.38 93 TYR A CA 1
ATOM 719 C C . TYR A 1 93 ? 1.192 -8.344 -11.375 1 95.38 93 TYR A C 1
ATOM 721 O O . TYR A 1 93 ? 1.615 -9.375 -11.906 1 95.38 93 TYR A O 1
ATOM 729 N N . PRO A 1 94 ? -0.136 -8.055 -11.414 1 94.88 94 PRO A N 1
ATOM 730 C CA . PRO A 1 94 ? -1.032 -9.039 -12.023 1 94.88 94 PRO A CA 1
ATOM 731 C C . PRO A 1 94 ? -0.718 -9.297 -13.492 1 94.88 94 PRO A C 1
ATOM 733 O O . PRO A 1 94 ? -0.54 -10.445 -13.906 1 94.88 94 PRO A O 1
ATOM 736 N N . PRO A 1 95 ? -0.564 -8.297 -14.305 1 95.38 95 PRO A N 1
ATOM 737 C CA . PRO A 1 95 ? -0.188 -8.586 -15.695 1 95.38 95 PRO A CA 1
ATOM 738 C C . PRO A 1 95 ? 1.173 -9.266 -15.805 1 95.38 95 PRO A C 1
ATOM 740 O O . PRO A 1 95 ? 1.38 -10.094 -16.688 1 95.38 95 PRO A O 1
ATOM 743 N N . THR A 1 96 ? 2.096 -8.922 -14.969 1 96.38 96 THR A N 1
ATOM 744 C CA . THR A 1 96 ? 3.404 -9.562 -14.961 1 96.38 96 THR A CA 1
ATOM 745 C C . THR A 1 96 ? 3.273 -11.055 -14.656 1 96.38 96 THR A C 1
ATOM 747 O O . THR A 1 96 ? 3.902 -11.883 -15.32 1 96.38 96 THR A O 1
ATOM 750 N N . ARG A 1 97 ? 2.449 -11.367 -13.688 1 97.25 97 ARG A N 1
ATOM 751 C CA . ARG A 1 97 ? 2.221 -12.766 -13.352 1 97.25 97 ARG A CA 1
ATOM 752 C C . ARG A 1 97 ? 1.571 -13.508 -14.516 1 97.25 97 ARG A C 1
ATOM 754 O O . ARG A 1 97 ? 1.855 -14.688 -14.742 1 97.25 97 ARG A O 1
ATOM 761 N N . GLU A 1 98 ? 0.683 -12.828 -15.164 1 96.12 98 GLU A N 1
ATOM 762 C CA . GLU A 1 98 ? 0.037 -13.438 -16.328 1 96.12 98 GLU A CA 1
ATOM 763 C C . GLU A 1 98 ? 1.056 -13.773 -17.406 1 96.12 98 GLU A C 1
ATOM 765 O O . GLU A 1 98 ? 1.022 -14.867 -17.969 1 96.12 98 GLU A O 1
ATOM 770 N N . VAL A 1 99 ? 1.888 -12.898 -17.672 1 97.5 99 VAL A N 1
ATOM 771 C CA . VAL A 1 99 ? 2.902 -13.094 -18.703 1 97.5 99 VAL A CA 1
ATOM 772 C C . VAL A 1 99 ? 3.828 -14.242 -18.297 1 97.5 99 VAL A C 1
ATOM 774 O O . VAL A 1 99 ? 4.16 -15.094 -19.125 1 97.5 99 VAL A O 1
ATOM 777 N N . PHE A 1 100 ? 4.227 -14.312 -17.062 1 98.12 100 PHE A N 1
ATOM 778 C CA . PHE A 1 100 ? 5.109 -15.375 -16.609 1 98.12 100 PHE A CA 1
ATOM 779 C C . PHE A 1 100 ? 4.398 -16.719 -16.656 1 98.12 100 PHE A C 1
ATOM 781 O O . PHE A 1 100 ? 5.016 -17.75 -16.938 1 98.12 100 PHE A O 1
ATOM 788 N N . ALA A 1 101 ? 3.158 -16.719 -16.328 1 97.44 101 ALA A N 1
ATOM 789 C CA . ALA A 1 101 ? 2.395 -17.953 -16.406 1 97.44 101 ALA A CA 1
ATOM 790 C C . ALA A 1 101 ? 2.371 -18.484 -17.844 1 97.44 101 ALA A C 1
ATOM 792 O O . ALA A 1 101 ? 2.545 -19.688 -18.062 1 97.44 101 ALA A O 1
ATOM 793 N N . GLU A 1 102 ? 2.145 -17.594 -18.766 1 97.12 102 GLU A N 1
ATOM 794 C CA . GLU A 1 102 ? 2.148 -17.969 -20.172 1 97.12 102 GLU A CA 1
ATOM 795 C C . GLU A 1 102 ? 3.521 -18.469 -20.609 1 97.12 102 GLU A C 1
ATOM 797 O O . GLU A 1 102 ? 3.623 -19.438 -21.359 1 97.12 102 GLU A O 1
ATOM 802 N N . LEU A 1 103 ? 4.5 -17.797 -20.172 1 97.75 103 LEU A N 1
ATOM 803 C CA . LEU A 1 103 ? 5.863 -18.188 -20.5 1 97.75 103 LEU A CA 1
ATOM 804 C C . LEU A 1 103 ? 6.16 -19.594 -19.953 1 97.75 103 LEU A C 1
ATOM 806 O O . LEU A 1 103 ? 6.727 -20.422 -20.656 1 97.75 103 LEU A O 1
ATOM 810 N N . VAL A 1 104 ? 5.789 -19.875 -18.719 1 97.75 104 VAL A N 1
ATOM 811 C CA . VAL A 1 104 ? 6.031 -21.172 -18.094 1 97.75 104 VAL A CA 1
ATOM 812 C C . VAL A 1 104 ? 5.242 -22.25 -18.828 1 97.75 104 VAL A C 1
ATOM 814 O O . VAL A 1 104 ? 5.727 -23.375 -19 1 97.75 104 VAL A O 1
ATOM 817 N N . GLU A 1 105 ? 4.031 -21.875 -19.234 1 96.94 105 GLU A N 1
ATOM 818 C CA . GLU A 1 105 ? 3.229 -22.812 -20.016 1 96.94 105 GLU A CA 1
ATOM 819 C C . GLU A 1 105 ? 3.947 -23.219 -21.312 1 96.94 105 GLU A C 1
ATOM 821 O O . GLU A 1 105 ? 4.035 -24.406 -21.625 1 96.94 105 GLU A O 1
ATOM 826 N N . THR A 1 106 ? 4.449 -22.297 -21.984 1 97.19 106 THR A N 1
ATOM 827 C CA . THR A 1 106 ? 5.145 -22.516 -23.25 1 97.19 106 THR A CA 1
ATOM 828 C C . THR A 1 106 ? 6.414 -23.344 -23.031 1 97.19 106 THR A C 1
ATOM 830 O O . THR A 1 106 ? 6.66 -24.312 -23.734 1 97.19 106 THR A O 1
ATOM 833 N N . LEU A 1 107 ? 7.18 -22.953 -22.062 1 96.75 107 LEU A N 1
ATOM 834 C CA . LEU A 1 107 ? 8.438 -23.641 -21.781 1 96.75 107 LEU A CA 1
ATOM 835 C C . LEU A 1 107 ? 8.188 -25.047 -21.281 1 96.75 107 LEU A C 1
ATOM 837 O O . LEU A 1 107 ? 8.961 -25.969 -21.578 1 96.75 107 LEU A O 1
ATOM 841 N N . SER A 1 108 ? 7.148 -25.234 -20.469 1 96.69 108 SER A N 1
ATOM 842 C CA . SER A 1 108 ? 6.816 -26.562 -19.969 1 96.69 108 SER A CA 1
ATOM 843 C C . SER A 1 108 ? 6.473 -27.516 -21.109 1 96.69 108 SER A C 1
ATOM 845 O O . SER A 1 108 ? 6.84 -28.688 -21.062 1 96.69 108 SER A O 1
ATOM 847 N N . ALA A 1 109 ? 5.746 -27.031 -22.062 1 95.44 109 ALA A N 1
ATOM 848 C CA . ALA A 1 109 ? 5.41 -27.828 -23.234 1 95.44 109 ALA A CA 1
ATOM 849 C C . ALA A 1 109 ? 6.656 -28.156 -24.062 1 95.44 109 ALA A C 1
ATOM 851 O O . ALA A 1 109 ? 6.855 -29.297 -24.484 1 95.44 109 ALA A O 1
ATOM 852 N N . GLN A 1 110 ? 7.504 -27.203 -24.281 1 95.88 110 GLN A N 1
ATOM 853 C CA . GLN A 1 110 ? 8.703 -27.328 -25.109 1 95.88 110 GLN A CA 1
ATOM 854 C C . GLN A 1 110 ? 9.68 -28.328 -24.5 1 95.88 110 GLN A C 1
ATOM 856 O O . GLN A 1 110 ? 10.305 -29.109 -25.219 1 95.88 110 GLN A O 1
ATOM 861 N N . PHE A 1 111 ? 9.773 -28.328 -23.188 1 96.25 111 PHE A N 1
ATOM 862 C CA . PHE A 1 111 ? 10.781 -29.156 -22.531 1 96.25 111 PHE A CA 1
ATOM 863 C C . PHE A 1 111 ? 10.141 -30.375 -21.875 1 96.25 111 PHE A C 1
ATOM 865 O O . PHE A 1 111 ? 10.797 -31.109 -21.141 1 96.25 111 PHE A O 1
ATOM 872 N N . GLU A 1 112 ? 8.812 -30.5 -22.031 1 94.81 112 GLU A N 1
ATOM 873 C CA . GLU A 1 112 ? 8.047 -31.641 -21.547 1 94.81 112 GLU A CA 1
ATOM 874 C C . GLU A 1 112 ? 8.195 -31.812 -20.047 1 94.81 112 GLU A C 1
ATOM 876 O O . GLU A 1 112 ? 8.523 -32.906 -19.562 1 94.81 112 GLU A O 1
ATOM 881 N N . LEU A 1 113 ? 7.988 -30.781 -19.375 1 95.31 113 LEU A N 1
ATOM 882 C CA . LEU A 1 113 ? 8.07 -30.844 -17.922 1 95.31 113 LEU A CA 1
ATOM 883 C C . LEU A 1 113 ? 6.926 -31.672 -17.344 1 95.31 113 LEU A C 1
ATOM 885 O O . LEU A 1 113 ? 5.816 -31.672 -17.891 1 95.31 113 LEU A O 1
ATOM 889 N N . SER A 1 114 ? 7.254 -32.312 -16.25 1 94.56 114 SER A N 1
ATOM 890 C CA . SER A 1 114 ? 6.191 -32.938 -15.484 1 94.56 114 SER A CA 1
ATOM 891 C C . SER A 1 114 ? 5.293 -31.906 -14.82 1 94.56 114 SER A C 1
ATOM 893 O O . SER A 1 114 ? 5.68 -30.734 -14.68 1 94.56 114 SER A O 1
ATOM 895 N N . THR A 1 115 ? 4.098 -32.281 -14.438 1 95.25 115 THR A N 1
ATOM 896 C CA . THR A 1 115 ? 3.178 -31.422 -13.703 1 95.25 115 THR A CA 1
ATOM 897 C C . THR A 1 115 ? 3.842 -30.875 -12.445 1 95.25 115 THR A C 1
ATOM 899 O O . THR A 1 115 ? 3.736 -29.688 -12.156 1 95.25 115 THR A O 1
ATOM 902 N N . HIS A 1 1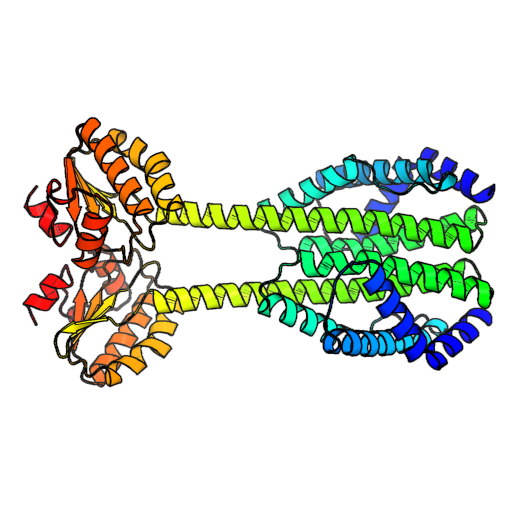16 ? 4.496 -31.734 -11.781 1 94.5 116 HIS A N 1
ATOM 903 C CA . HIS A 1 116 ? 5.199 -31.359 -10.562 1 94.5 116 HIS A CA 1
ATOM 904 C C . HIS A 1 116 ? 6.234 -30.281 -10.828 1 94.5 116 HIS A C 1
ATOM 906 O O . HIS A 1 116 ? 6.281 -29.266 -10.117 1 94.5 116 HIS A O 1
ATOM 912 N N . ASP A 1 117 ? 7.012 -30.469 -11.844 1 95 117 ASP A N 1
ATOM 913 C CA . ASP A 1 117 ? 8.078 -29.531 -12.148 1 95 117 ASP A CA 1
ATOM 914 C C . ASP A 1 117 ? 7.516 -28.203 -12.664 1 95 117 ASP A C 1
ATOM 916 O O . ASP A 1 117 ? 8.031 -27.141 -12.336 1 95 117 ASP A O 1
ATOM 920 N N . ALA A 1 118 ? 6.535 -28.266 -13.484 1 96.94 118 ALA A N 1
ATOM 921 C CA . ALA A 1 118 ? 5.926 -27.062 -14.031 1 96.94 118 ALA A CA 1
ATOM 922 C C . ALA A 1 118 ? 5.324 -26.188 -12.922 1 96.94 118 ALA A C 1
ATOM 924 O O . ALA A 1 118 ? 5.516 -24.969 -12.906 1 96.94 118 ALA A O 1
ATOM 925 N N . LEU A 1 119 ? 4.602 -26.844 -12.031 1 96.88 119 LEU A N 1
ATOM 926 C CA . LEU A 1 119 ? 4.016 -26.125 -10.906 1 96.88 119 LEU A CA 1
ATOM 927 C C . LEU A 1 119 ? 5.105 -25.516 -10.023 1 96.88 119 LEU A C 1
ATOM 929 O O . LEU A 1 119 ? 4.945 -24.406 -9.508 1 96.88 119 LEU A O 1
ATOM 933 N N . TYR A 1 120 ? 6.152 -26.203 -9.891 1 95.94 120 TYR A N 1
ATOM 934 C CA . TYR A 1 120 ? 7.266 -25.703 -9.094 1 95.94 120 TYR A CA 1
ATOM 935 C C . TYR A 1 120 ? 7.855 -24.438 -9.703 1 95.94 120 TYR A C 1
ATOM 937 O O . TYR A 1 120 ? 8.102 -23.469 -9 1 95.94 120 TYR A O 1
ATOM 945 N N . VAL A 1 121 ? 8.094 -24.5 -10.969 1 96.31 121 VAL A N 1
ATOM 946 C CA . VAL A 1 121 ? 8.695 -23.359 -11.656 1 96.31 121 VAL A CA 1
ATOM 947 C C . VAL A 1 121 ? 7.805 -22.125 -11.5 1 96.31 121 VAL A C 1
ATOM 949 O O . VAL A 1 121 ? 8.281 -21.047 -11.148 1 96.31 121 VAL A O 1
ATOM 952 N N . LEU A 1 122 ? 6.547 -22.281 -11.766 1 97.5 122 LEU A N 1
ATOM 953 C CA . LEU A 1 122 ? 5.621 -21.156 -11.664 1 97.5 122 LEU A CA 1
ATOM 954 C C . LEU A 1 122 ? 5.543 -20.641 -10.227 1 97.5 122 LEU A C 1
ATOM 956 O O . LEU A 1 122 ? 5.512 -19.438 -10 1 97.5 122 LEU A O 1
ATOM 960 N N . THR A 1 123 ? 5.5 -21.547 -9.305 1 96.75 123 THR A N 1
ATOM 961 C CA . THR A 1 123 ? 5.449 -21.172 -7.895 1 96.75 123 THR A CA 1
ATOM 962 C C . THR A 1 123 ? 6.688 -20.375 -7.5 1 96.75 123 THR A C 1
ATOM 964 O O . THR A 1 123 ? 6.582 -19.375 -6.777 1 96.75 123 THR A O 1
ATOM 967 N N . ARG A 1 124 ? 7.781 -20.766 -7.945 1 96 124 ARG A N 1
ATOM 968 C CA . ARG A 1 124 ? 9.031 -20.078 -7.641 1 96 124 ARG A CA 1
ATOM 969 C C . ARG A 1 124 ? 9.031 -18.672 -8.203 1 96 124 ARG A C 1
ATOM 971 O O . ARG A 1 124 ? 9.477 -17.734 -7.547 1 96 124 ARG A O 1
ATOM 978 N N . ILE A 1 125 ? 8.609 -18.562 -9.383 1 96.69 125 ILE A N 1
ATOM 979 C CA . ILE A 1 125 ? 8.523 -17.25 -10.023 1 96.69 125 ILE A CA 1
ATOM 980 C C . ILE A 1 125 ? 7.59 -16.344 -9.227 1 96.69 125 ILE A C 1
ATOM 982 O O . ILE A 1 125 ? 7.93 -15.195 -8.93 1 96.69 125 ILE A O 1
ATOM 986 N N . ASN A 1 126 ? 6.434 -16.859 -8.867 1 96.94 126 ASN A N 1
ATOM 987 C CA . ASN A 1 126 ? 5.469 -16.078 -8.094 1 96.94 126 ASN A CA 1
ATOM 988 C C . ASN A 1 126 ? 6.027 -15.688 -6.73 1 96.94 126 ASN A C 1
ATOM 990 O O . ASN A 1 126 ? 5.75 -14.602 -6.234 1 96.94 126 ASN A O 1
ATOM 994 N N . GLU A 1 127 ? 6.789 -16.594 -6.145 1 95.94 127 GLU A N 1
ATOM 995 C CA . GLU A 1 127 ? 7.426 -16.297 -4.863 1 95.94 127 GLU A CA 1
ATOM 996 C C . GLU A 1 127 ? 8.383 -15.109 -4.984 1 95.94 127 GLU A C 1
ATOM 998 O O . GLU A 1 127 ? 8.422 -14.242 -4.109 1 95.94 127 GLU A O 1
ATOM 1003 N N . MET A 1 128 ? 9.148 -15.117 -5.977 1 95.44 128 MET A N 1
ATOM 1004 C CA . MET A 1 128 ? 10.102 -14.031 -6.18 1 95.44 128 MET A CA 1
ATOM 1005 C C . MET A 1 128 ? 9.375 -12.719 -6.445 1 95.44 128 MET A C 1
ATOM 1007 O O . MET A 1 128 ? 9.797 -11.664 -5.957 1 95.44 128 MET A O 1
ATOM 1011 N N . LEU A 1 129 ? 8.312 -12.75 -7.211 1 96.56 129 LEU A N 1
ATOM 1012 C CA . LEU A 1 129 ? 7.508 -11.555 -7.457 1 96.56 129 LEU A CA 1
ATOM 1013 C C . LEU A 1 129 ? 6.891 -11.047 -6.16 1 96.56 129 LEU A C 1
ATOM 1015 O O . LEU A 1 129 ? 6.801 -9.836 -5.941 1 96.56 129 LEU A O 1
ATOM 1019 N N . ASP A 1 130 ? 6.461 -11.977 -5.34 1 96.44 130 ASP A N 1
ATOM 1020 C CA . ASP A 1 130 ? 5.883 -11.602 -4.055 1 96.44 130 ASP A CA 1
ATOM 1021 C C . ASP A 1 130 ? 6.91 -10.883 -3.18 1 96.44 130 ASP A C 1
ATOM 1023 O O . ASP A 1 130 ? 6.586 -9.891 -2.518 1 96.44 130 ASP A O 1
ATOM 1027 N N . ILE A 1 131 ? 8.07 -11.398 -3.168 1 95.12 131 ILE A N 1
ATOM 1028 C CA . ILE A 1 131 ? 9.133 -10.781 -2.375 1 95.12 131 ILE A CA 1
ATOM 1029 C C . ILE A 1 131 ? 9.414 -9.375 -2.896 1 95.12 131 ILE A C 1
ATOM 1031 O O . ILE A 1 131 ? 9.578 -8.438 -2.113 1 95.12 131 ILE A O 1
ATOM 1035 N N . SER A 1 132 ? 9.5 -9.25 -4.195 1 95.06 132 SER A N 1
ATOM 1036 C CA . SER A 1 132 ? 9.695 -7.938 -4.801 1 95.06 132 SER A CA 1
ATOM 1037 C C . SER A 1 132 ? 8.578 -6.98 -4.422 1 95.06 132 SER A C 1
ATOM 1039 O O . SER A 1 132 ? 8.828 -5.824 -4.074 1 95.06 132 SER A O 1
ATOM 1041 N N . LEU A 1 133 ? 7.391 -7.434 -4.516 1 95.69 133 LEU A N 1
ATOM 1042 C CA . LEU A 1 133 ? 6.23 -6.613 -4.184 1 95.69 133 LEU A CA 1
ATOM 1043 C C . LEU A 1 133 ? 6.277 -6.168 -2.727 1 95.69 133 LEU A C 1
ATOM 1045 O O . LEU A 1 133 ? 6.09 -4.988 -2.428 1 95.69 133 LEU A O 1
ATOM 1049 N N . ASP A 1 134 ? 6.531 -7.082 -1.853 1 94.5 134 ASP A N 1
ATOM 1050 C CA . ASP A 1 134 ? 6.617 -6.781 -0.426 1 94.5 134 ASP A CA 1
ATOM 1051 C C . ASP A 1 134 ? 7.676 -5.715 -0.151 1 94.5 134 ASP A C 1
ATOM 1053 O O . ASP A 1 134 ? 7.41 -4.738 0.552 1 94.5 134 ASP A O 1
ATOM 1057 N N . GLU A 1 135 ? 8.789 -5.961 -0.732 1 94.5 135 GLU A N 1
ATOM 1058 C CA . GLU A 1 135 ? 9.898 -5.043 -0.508 1 94.5 135 GLU A CA 1
ATOM 1059 C C . GLU A 1 135 ? 9.578 -3.65 -1.044 1 94.5 135 GLU A C 1
ATOM 1061 O O . GLU A 1 135 ? 9.93 -2.645 -0.425 1 94.5 135 GLU A O 1
ATOM 1066 N N . THR A 1 136 ? 8.984 -3.566 -2.186 1 94.94 136 THR A N 1
ATOM 1067 C CA . THR A 1 136 ? 8.641 -2.287 -2.795 1 94.94 136 THR A CA 1
ATOM 1068 C C . THR A 1 136 ? 7.625 -1.536 -1.939 1 94.94 136 THR A C 1
ATOM 1070 O O . THR A 1 136 ? 7.777 -0.337 -1.695 1 94.94 136 THR A O 1
ATOM 1073 N N . VAL A 1 137 ? 6.641 -2.223 -1.468 1 94.88 137 VAL A N 1
ATOM 1074 C CA . VAL A 1 137 ? 5.574 -1.595 -0.696 1 94.88 137 VAL A CA 1
ATOM 1075 C C . VAL A 1 137 ? 6.113 -1.135 0.656 1 94.88 137 VAL A C 1
ATOM 1077 O O . VAL A 1 137 ? 5.793 -0.037 1.119 1 94.88 137 VAL A O 1
ATOM 1080 N N . ILE A 1 138 ? 6.938 -1.935 1.269 1 92.94 138 ILE A N 1
ATOM 1081 C CA . ILE A 1 138 ? 7.523 -1.577 2.555 1 92.94 138 ILE A CA 1
ATOM 1082 C C . ILE A 1 138 ? 8.414 -0.345 2.395 1 92.94 138 ILE A C 1
ATOM 1084 O O . ILE A 1 138 ? 8.359 0.577 3.211 1 92.94 138 ILE A O 1
ATOM 1088 N N . ALA A 1 139 ? 9.18 -0.337 1.32 1 92.06 139 ALA A N 1
ATOM 1089 C CA . ALA A 1 139 ? 10.016 0.823 1.032 1 92.06 139 ALA A CA 1
ATOM 1090 C C . ALA A 1 139 ? 9.164 2.059 0.751 1 92.06 139 ALA A C 1
ATOM 1092 O O . ALA A 1 139 ? 9.477 3.154 1.229 1 92.06 139 ALA A O 1
ATOM 1093 N N . PHE A 1 140 ? 8.125 1.893 0.026 1 92.69 140 PHE A N 1
ATOM 1094 C CA . PHE A 1 140 ? 7.199 2.977 -0.288 1 92.69 140 PHE A CA 1
ATOM 1095 C C . PHE A 1 140 ? 6.613 3.576 0.986 1 92.69 140 PHE A C 1
ATOM 1097 O O . PHE A 1 140 ? 6.562 4.797 1.137 1 92.69 140 PHE A O 1
ATOM 1104 N N . GLU A 1 141 ? 6.172 2.715 1.837 1 89.56 141 GLU A N 1
ATOM 1105 C CA . GLU A 1 141 ? 5.578 3.131 3.105 1 89.56 141 GLU A CA 1
ATOM 1106 C C . GLU A 1 141 ? 6.566 3.957 3.928 1 89.56 141 GLU A C 1
ATOM 1108 O O . GLU A 1 141 ? 6.207 5.012 4.457 1 89.56 141 GLU A O 1
ATOM 1113 N N . LYS A 1 142 ? 7.738 3.453 4.004 1 87.69 142 LYS A N 1
ATOM 1114 C CA . LYS A 1 142 ? 8.773 4.137 4.773 1 87.69 142 LYS A CA 1
ATOM 1115 C C . LYS A 1 142 ? 9.102 5.496 4.164 1 87.69 142 LYS A C 1
ATOM 1117 O O . LYS A 1 142 ? 9.203 6.492 4.883 1 87.69 142 LYS A O 1
ATOM 1122 N N . LEU A 1 143 ? 9.18 5.516 2.902 1 84.62 143 LEU A N 1
ATOM 1123 C CA . LEU A 1 143 ? 9.531 6.738 2.188 1 84.62 143 LEU A CA 1
ATOM 112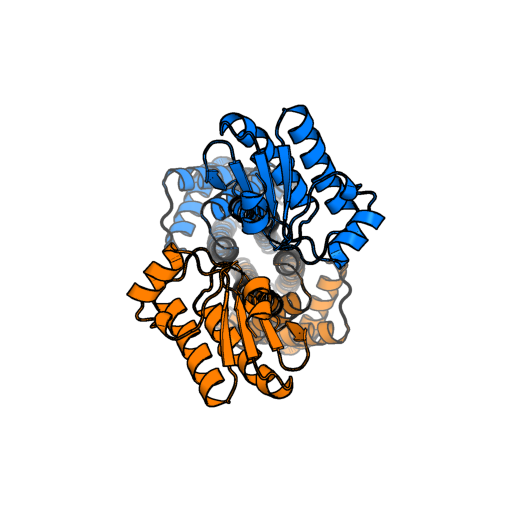4 C C . LEU A 1 143 ? 8.398 7.754 2.26 1 84.62 143 LEU A C 1
ATOM 1126 O O . LEU A 1 143 ? 8.641 8.953 2.42 1 84.62 143 LEU A O 1
ATOM 1130 N N . SER A 1 144 ? 7.211 7.25 2.084 1 80.94 144 SER A N 1
ATOM 1131 C CA . SER A 1 144 ? 6.047 8.125 2.139 1 80.94 144 SER A CA 1
ATOM 1132 C C . SER A 1 144 ? 5.902 8.773 3.512 1 80.94 144 SER A C 1
ATOM 1134 O O . SER A 1 144 ? 5.562 9.953 3.615 1 80.94 144 SER A O 1
ATOM 1136 N N . ASP A 1 145 ? 6.117 8.016 4.496 1 75.56 145 ASP A N 1
ATOM 1137 C CA . ASP A 1 145 ? 6.086 8.547 5.859 1 75.56 145 ASP A CA 1
ATOM 1138 C C . ASP A 1 145 ? 7.141 9.633 6.051 1 75.56 145 ASP A C 1
ATOM 1140 O O . ASP A 1 145 ? 6.867 10.664 6.668 1 75.56 145 ASP A O 1
ATOM 1144 N N . GLN A 1 146 ? 8.219 9.375 5.535 1 69.44 146 GLN A N 1
ATOM 1145 C CA . GLN A 1 146 ? 9.32 10.328 5.645 1 69.44 146 GLN A CA 1
ATOM 1146 C C . GLN A 1 146 ? 9.016 11.602 4.859 1 69.44 146 GLN A C 1
ATOM 1148 O O . GLN A 1 146 ? 9.328 12.703 5.316 1 69.44 146 GLN A O 1
ATOM 1153 N N . TYR A 1 147 ? 8.492 11.422 3.805 1 62.25 147 TYR A N 1
ATOM 1154 C CA . TYR A 1 147 ? 8.141 12.562 2.965 1 62.25 147 TYR A CA 1
ATOM 1155 C C . TYR A 1 147 ? 7.066 13.414 3.629 1 62.25 147 TYR A C 1
ATOM 1157 O O . TYR A 1 147 ? 7.125 14.648 3.584 1 62.25 147 TYR A O 1
ATOM 1165 N N . LYS A 1 148 ? 6.141 12.781 4.145 1 61.69 148 LYS A N 1
ATOM 1166 C CA . LYS A 1 148 ? 5.09 13.492 4.871 1 61.69 148 LYS A CA 1
ATOM 1167 C C . LYS A 1 148 ? 5.668 14.281 6.043 1 61.69 148 LYS A C 1
ATOM 1169 O O . LYS A 1 148 ? 5.293 15.438 6.266 1 61.69 148 LYS A O 1
ATOM 1174 N N . ASP A 1 149 ? 6.492 13.625 6.691 1 58.62 149 ASP A N 1
ATOM 1175 C CA . ASP A 1 149 ? 7.152 14.281 7.816 1 58.62 149 ASP A CA 1
ATOM 1176 C C . ASP A 1 149 ? 7.941 15.508 7.352 1 58.62 149 ASP A C 1
ATOM 1178 O O . ASP A 1 149 ? 7.902 16.562 7.996 1 58.62 149 ASP A O 1
ATOM 1182 N N . LYS A 1 150 ? 8.656 15.266 6.297 1 53.59 150 LYS A N 1
ATOM 1183 C CA . LYS A 1 150 ? 9.438 16.359 5.73 1 53.59 150 LYS A CA 1
ATOM 1184 C C . LYS A 1 150 ? 8.523 17.5 5.258 1 53.59 150 LYS A C 1
ATOM 1186 O O . LYS A 1 150 ? 8.812 18.672 5.496 1 53.59 150 LYS A O 1
ATOM 1191 N N . MET A 1 151 ? 7.547 17.062 4.582 1 48.31 151 MET A N 1
ATOM 1192 C CA . MET A 1 151 ? 6.59 18.062 4.113 1 48.31 151 MET A CA 1
ATOM 1193 C C . MET A 1 151 ? 5.945 18.797 5.285 1 48.31 151 MET A C 1
ATOM 1195 O O . MET A 1 151 ? 5.773 20.016 5.242 1 48.31 151 MET A O 1
ATOM 1199 N N . GLN A 1 152 ? 5.613 18 6.152 1 49.62 152 GLN A N 1
ATOM 1200 C CA . GLN A 1 152 ? 5.074 18.625 7.359 1 49.62 152 GLN A CA 1
ATOM 1201 C C . GLN A 1 152 ? 6.09 19.562 7.992 1 49.62 152 GLN A C 1
ATOM 1203 O O . GLN A 1 152 ? 5.73 20.656 8.461 1 49.62 152 GLN A O 1
ATOM 1208 N N . LYS A 1 153 ? 7.289 19.094 7.969 1 49.03 153 LYS A N 1
ATOM 1209 C CA . LYS A 1 153 ? 8.352 19.953 8.492 1 49.03 153 LYS A CA 1
ATOM 1210 C C . LYS A 1 153 ? 8.508 21.219 7.648 1 49.03 153 LYS A C 1
ATOM 1212 O O . LYS A 1 153 ? 8.695 22.312 8.18 1 49.03 153 LYS A O 1
ATOM 1217 N N . GLU A 1 154 ? 8.594 21.047 6.41 1 44.81 154 GLU A N 1
ATOM 1218 C CA . GLU A 1 154 ? 8.695 22.188 5.508 1 44.81 154 GLU A CA 1
ATOM 1219 C C . GLU A 1 154 ? 7.492 23.109 5.648 1 44.81 154 GLU A C 1
ATOM 1221 O O . GLU A 1 154 ? 7.637 24.344 5.625 1 44.81 154 GLU A O 1
ATOM 1226 N N . VAL A 1 155 ? 6.484 22.422 5.742 1 42.78 155 VAL A N 1
ATOM 1227 C CA . VAL A 1 155 ? 5.277 23.188 6.008 1 42.78 155 VAL A CA 1
ATOM 1228 C C . VAL A 1 155 ? 5.402 23.906 7.352 1 42.78 155 VAL A C 1
ATOM 1230 O O . VAL A 1 155 ? 5 25.062 7.492 1 42.78 155 VAL A O 1
ATOM 1233 N N . LYS A 1 156 ? 6.004 23.172 8.203 1 44.53 156 LYS A N 1
ATOM 1234 C CA . LYS A 1 156 ? 6.32 23.781 9.484 1 44.53 156 LYS A CA 1
ATOM 1235 C C . LYS A 1 156 ? 7.316 24.938 9.312 1 44.53 156 LYS A C 1
ATOM 1237 O O . LYS A 1 156 ? 7.215 25.953 9.992 1 44.53 156 LYS A O 1
ATOM 1242 N N . GLU A 1 157 ? 8.391 24.656 8.555 1 45.22 157 GLU A N 1
ATOM 1243 C CA . GLU A 1 157 ? 9.32 25.734 8.234 1 45.22 157 GLU A CA 1
ATOM 1244 C C . GLU A 1 157 ? 8.586 26.969 7.707 1 45.22 157 GLU A C 1
ATOM 1246 O O . GLU A 1 157 ? 8.922 28.094 8.062 1 45.22 157 GLU A O 1
ATOM 1251 N N . LEU A 1 158 ? 7.75 26.609 6.805 1 40.06 158 LEU A N 1
ATOM 1252 C CA . LEU A 1 158 ? 6.98 27.703 6.242 1 40.06 158 LEU A CA 1
ATOM 1253 C C . LEU A 1 158 ? 6.059 28.312 7.297 1 40.06 158 LEU A C 1
ATOM 1255 O O . LEU A 1 158 ? 5.75 29.516 7.238 1 40.06 158 LEU A O 1
ATOM 1259 N N . SER A 1 159 ? 5.832 27.484 8.352 1 44.19 159 SER A N 1
ATOM 1260 C CA . SER A 1 159 ? 4.926 27.906 9.406 1 44.19 159 SER A CA 1
ATOM 1261 C C . SER A 1 159 ? 5.641 28.797 10.414 1 44.19 159 SER A C 1
ATOM 1263 O O . SER A 1 159 ? 4.996 29.453 11.242 1 44.19 159 SER A O 1
ATOM 1265 N N . ALA A 1 160 ? 7.082 28.828 10.453 1 50.59 160 ALA A N 1
ATOM 1266 C CA . ALA A 1 160 ? 7.77 29.734 11.375 1 50.59 160 ALA A CA 1
ATOM 1267 C C . ALA A 1 160 ? 8.695 30.688 10.625 1 50.59 160 ALA A C 1
ATOM 1269 O O . ALA A 1 160 ? 9.906 30.688 10.852 1 50.59 160 ALA A O 1
ATOM 1270 N N . PRO A 1 161 ? 8.227 31.359 9.531 1 54.78 161 PRO A N 1
ATOM 1271 C CA . PRO A 1 161 ? 9.117 32.312 8.859 1 54.78 161 PRO A CA 1
ATOM 1272 C C . PRO A 1 161 ? 9.43 33.531 9.711 1 54.78 161 PRO A C 1
ATOM 1274 O O . PRO A 1 161 ? 8.57 34 10.461 1 54.78 161 PRO A O 1
ATOM 1277 N N . VAL A 1 162 ? 10.852 33.844 9.781 1 65.25 162 VAL A N 1
ATOM 1278 C CA . VAL A 1 162 ? 11.219 35.125 10.336 1 65.25 162 VAL A CA 1
ATOM 1279 C C . VAL A 1 162 ? 10.711 36.25 9.43 1 65.25 162 VAL A C 1
ATOM 1281 O O . VAL A 1 162 ? 11.031 36.281 8.242 1 65.25 162 VAL A O 1
ATOM 1284 N N . VAL A 1 163 ? 9.82 36.969 9.898 1 62.59 163 VAL A N 1
ATOM 1285 C CA . VAL A 1 163 ? 9.195 38.031 9.141 1 62.59 163 VAL A CA 1
ATOM 1286 C C . VAL A 1 163 ? 9.805 39.375 9.555 1 62.59 163 VAL A C 1
ATOM 1288 O O . VAL A 1 163 ? 9.688 39.781 10.711 1 62.59 163 VAL A O 1
ATOM 1291 N N . PRO A 1 164 ? 10.492 40.031 8.688 1 64.56 164 PRO A N 1
ATOM 1292 C CA . PRO A 1 164 ? 10.977 41.375 9.031 1 64.56 164 PRO A CA 1
ATOM 1293 C C . PRO A 1 164 ? 9.844 42.375 9.242 1 64.56 164 PRO A C 1
ATOM 1295 O O . PRO A 1 164 ? 8.852 42.344 8.516 1 64.56 164 PRO A O 1
ATOM 1298 N N . LEU A 1 165 ? 9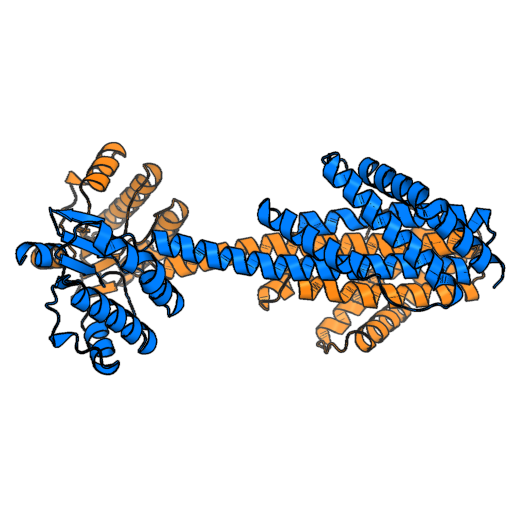.828 43.031 10.242 1 64.56 165 LEU A N 1
ATOM 1299 C CA . LEU A 1 165 ? 8.805 44.031 10.555 1 64.56 165 LEU A CA 1
ATOM 1300 C C . LEU A 1 165 ? 9.305 45.438 10.273 1 64.56 165 LEU A C 1
ATOM 1302 O O . LEU A 1 165 ? 8.656 46.219 9.547 1 64.56 165 LEU A O 1
ATOM 1306 N N . GLN A 1 166 ? 10.227 45.938 10.852 1 66.44 166 GLN A N 1
ATOM 1307 C CA . GLN A 1 166 ? 10.906 47.219 10.648 1 66.44 166 GLN A CA 1
ATOM 1308 C C . GLN A 1 166 ? 12.422 47.031 10.672 1 66.44 166 GLN A C 1
ATOM 1310 O O . GLN A 1 166 ? 12.922 45.938 10.891 1 66.44 166 GLN A O 1
ATOM 1315 N N . ASP A 1 167 ? 13.062 48.156 10.305 1 73.62 167 ASP A N 1
ATOM 1316 C CA . ASP A 1 167 ? 14.516 48.125 10.25 1 73.62 167 ASP A CA 1
ATOM 1317 C C . ASP A 1 167 ? 15.102 47.531 11.523 1 73.62 167 ASP A C 1
ATOM 1319 O O . ASP A 1 167 ? 14.891 48.062 12.617 1 73.62 167 ASP A O 1
ATOM 1323 N N . GLY A 1 168 ? 15.719 46.281 11.375 1 77.44 168 GLY A N 1
ATOM 1324 C CA . GLY A 1 168 ? 16.453 45.625 12.453 1 77.44 168 GLY A CA 1
ATOM 1325 C C . GLY A 1 168 ? 15.57 44.781 13.344 1 77.44 168 GLY A C 1
ATOM 1326 O O . GLY A 1 168 ? 16.047 44.188 14.32 1 77.44 168 GLY A O 1
ATOM 1327 N N . VAL A 1 169 ? 14.227 44.812 13.055 1 80.25 169 VAL A N 1
ATOM 1328 C CA . VAL A 1 169 ? 13.32 44.031 13.898 1 80.25 169 VAL A CA 1
ATOM 1329 C C . VAL A 1 169 ? 12.586 43 13.055 1 80.25 169 VAL A C 1
ATOM 1331 O O . VAL A 1 169 ? 12.117 43.312 11.953 1 80.25 169 VAL A O 1
ATOM 1334 N N . ALA A 1 170 ? 12.609 41.781 13.594 1 78.12 170 ALA A N 1
ATOM 1335 C CA . ALA A 1 170 ? 11.883 40.719 12.93 1 78.12 170 ALA A CA 1
ATOM 1336 C C . ALA A 1 170 ? 11.055 39.906 13.93 1 78.12 170 ALA A C 1
ATOM 1338 O O . ALA A 1 170 ? 11.258 40.031 15.141 1 78.12 170 ALA A O 1
ATOM 1339 N N . VAL A 1 171 ? 10.031 39.25 13.383 1 77 171 VAL A N 1
ATOM 1340 C CA . VAL A 1 171 ? 9.195 38.406 14.25 1 77 171 VAL A CA 1
ATOM 1341 C C . VAL A 1 171 ? 9.258 36.969 13.781 1 77 171 VAL A C 1
ATOM 1343 O O . VAL A 1 171 ? 9.266 36.688 12.578 1 77 171 VAL A O 1
ATOM 1346 N N . LEU A 1 172 ? 9.43 36.062 14.805 1 76.06 172 LEU A N 1
ATOM 1347 C CA . LEU A 1 172 ? 9.305 34.625 14.617 1 76.06 172 LEU A CA 1
ATOM 1348 C C . LEU A 1 172 ? 8.008 34.125 15.234 1 76.06 172 LEU A C 1
ATOM 1350 O O . LEU A 1 172 ? 7.941 33.875 16.438 1 76.06 172 LEU A O 1
ATOM 1354 N N . PRO A 1 173 ? 7.066 33.969 14.414 1 66.25 173 PRO A N 1
ATOM 1355 C CA . PRO A 1 173 ? 5.816 33.438 14.945 1 66.25 173 PRO A CA 1
ATOM 1356 C C . PRO A 1 173 ? 5.867 31.938 15.156 1 66.25 173 PRO A C 1
ATOM 1358 O O . PRO A 1 173 ? 6.32 31.203 14.273 1 66.25 173 PRO A O 1
ATOM 1361 N N . LEU A 1 174 ? 5.578 31.531 16.484 1 69.06 174 LEU A N 1
ATOM 1362 C CA . LEU A 1 174 ? 5.469 30.109 16.781 1 69.06 174 LEU A CA 1
ATOM 1363 C C . LEU A 1 174 ? 4.016 29.641 16.734 1 69.06 174 LEU A C 1
ATOM 1365 O O . LEU A 1 174 ? 3.131 30.297 17.281 1 69.06 174 LEU A O 1
ATOM 1369 N N . MET A 1 175 ? 3.799 28.766 15.82 1 55.59 175 MET A N 1
ATOM 1370 C CA . MET A 1 175 ? 2.41 28.344 15.664 1 55.59 175 MET A CA 1
ATOM 1371 C C . MET A 1 175 ? 2.27 26.844 15.898 1 55.59 175 MET A C 1
ATOM 1373 O O . MET A 1 175 ? 3.193 26.078 15.617 1 55.59 175 MET A O 1
ATOM 1377 N N . GLY A 1 176 ? 1.227 26.453 16.562 1 54.88 176 GLY A N 1
ATOM 1378 C CA . GLY A 1 176 ? 0.917 25.031 16.75 1 54.88 176 GLY A CA 1
ATOM 1379 C C . GLY A 1 176 ? 1.632 24.422 17.938 1 54.88 176 GLY A C 1
ATOM 1380 O O . GLY A 1 176 ? 1.87 25.094 18.938 1 54.88 176 GLY A O 1
ATOM 1381 N N . SER A 1 177 ? 1.738 23.062 17.922 1 52.59 177 SER A N 1
ATOM 1382 C CA . SER A 1 177 ? 2.539 22.375 18.906 1 52.59 177 SER A CA 1
ATOM 1383 C C . SER A 1 177 ? 4.02 22.375 18.547 1 52.59 177 SER A C 1
ATOM 1385 O O . SER A 1 177 ? 4.379 22.062 17.406 1 52.59 177 SER A O 1
ATOM 1387 N N . ILE A 1 178 ? 4.598 23.203 19.312 1 56.62 178 ILE A N 1
ATOM 1388 C CA . ILE A 1 178 ? 6.039 23.125 19.109 1 56.62 178 ILE A CA 1
ATOM 1389 C C . ILE A 1 178 ? 6.57 21.797 19.641 1 56.62 178 ILE A C 1
ATOM 1391 O O . ILE A 1 178 ? 6.547 21.547 20.844 1 56.62 178 ILE A O 1
ATOM 1395 N N . THR A 1 179 ? 6.707 20.938 18.688 1 57.94 179 THR A N 1
ATOM 1396 C CA . THR A 1 179 ? 7.359 19.672 19.047 1 57.94 179 THR A CA 1
ATOM 1397 C C . THR A 1 179 ? 8.875 19.828 19.031 1 57.94 179 THR A C 1
ATOM 1399 O O . THR A 1 179 ? 9.398 20.875 18.641 1 57.94 179 THR A O 1
ATOM 1402 N N . LYS A 1 180 ? 9.461 18.875 19.609 1 61.59 180 LYS A N 1
ATOM 1403 C CA . LYS A 1 180 ? 10.914 18.828 19.578 1 61.59 180 LYS A CA 1
ATOM 1404 C C . LYS A 1 180 ? 11.453 19 18.156 1 61.59 180 LYS A C 1
ATOM 1406 O O . LYS A 1 180 ? 12.445 19.703 17.938 1 61.59 180 LYS A O 1
ATOM 1411 N N . GLU A 1 181 ? 10.695 18.422 17.281 1 62.91 181 GLU A N 1
ATOM 1412 C CA . GLU A 1 181 ? 11.156 18.453 15.898 1 62.91 181 GLU A CA 1
ATOM 1413 C C . GLU A 1 181 ? 11.086 19.859 15.328 1 62.91 181 GLU A C 1
ATOM 1415 O O . GLU A 1 181 ? 11.992 20.297 14.617 1 62.91 181 GLU A O 1
ATOM 1420 N N . ARG A 1 182 ? 10.031 20.453 15.633 1 62.84 182 ARG A N 1
ATOM 1421 C CA . ARG A 1 182 ? 9.891 21.828 15.141 1 62.84 182 ARG A CA 1
ATOM 1422 C C . ARG A 1 182 ? 10.914 22.75 15.789 1 62.84 182 ARG A C 1
ATOM 1424 O O . ARG A 1 182 ? 11.469 23.625 15.133 1 62.84 182 ARG A O 1
ATOM 1431 N N . ALA A 1 183 ? 11.039 22.594 17.031 1 64.75 183 ALA A N 1
ATOM 1432 C CA . ALA A 1 183 ? 12.039 23.391 17.75 1 64.75 183 ALA A CA 1
ATOM 1433 C C . ALA A 1 183 ? 13.43 23.188 17.156 1 64.75 183 ALA A C 1
ATOM 1435 O O . ALA A 1 183 ? 14.188 24.156 17 1 64.75 183 ALA A O 1
ATOM 1436 N N . ASP A 1 184 ? 13.664 21.969 16.812 1 67.19 184 ASP A N 1
ATOM 1437 C CA . ASP A 1 184 ? 14.945 21.656 16.203 1 67.19 184 ASP A CA 1
ATOM 1438 C C . ASP A 1 184 ? 15.086 22.312 14.836 1 67.19 184 ASP A C 1
ATOM 1440 O O . ASP A 1 184 ? 16.156 22.828 14.492 1 67.19 184 ASP A O 1
ATOM 1444 N N . TYR A 1 185 ? 14.086 22.297 14.172 1 67.12 185 TYR A N 1
ATOM 1445 C CA . TYR A 1 185 ? 14.094 22.938 12.859 1 67.12 185 TYR A CA 1
ATOM 1446 C C . TYR A 1 185 ? 14.383 24.422 12.977 1 67.12 185 TYR A C 1
ATOM 1448 O O . TYR A 1 185 ? 15.18 24.969 12.211 1 67.12 185 TYR A O 1
ATOM 1456 N N . ILE A 1 186 ? 13.68 25.047 13.797 1 68.44 186 ILE A N 1
ATOM 1457 C CA . ILE A 1 186 ? 13.875 26.469 14.008 1 68.44 186 ILE A CA 1
ATOM 1458 C C . ILE A 1 186 ? 15.336 26.734 14.352 1 68.44 186 ILE A C 1
ATOM 1460 O O . ILE A 1 186 ? 15.953 27.656 13.812 1 68.44 186 ILE A O 1
ATOM 1464 N N . GLN A 1 187 ? 15.789 25.906 15.148 1 70.19 187 GLN A N 1
ATOM 1465 C CA . GLN A 1 187 ? 17.156 26.062 15.609 1 70.19 187 GLN A CA 1
ATOM 1466 C C . GLN A 1 187 ? 18.156 25.859 14.461 1 70.19 187 GLN A C 1
ATOM 1468 O O . GLN A 1 187 ? 19.125 26.609 14.336 1 70.19 187 GLN A O 1
ATOM 1473 N N . GLU A 1 188 ? 17.844 24.969 13.641 1 71.5 188 GLU A N 1
ATOM 1474 C CA . GLU A 1 188 ? 18.828 24.547 12.641 1 71.5 188 GLU A CA 1
ATOM 1475 C C . GLU A 1 188 ? 18.672 25.344 11.344 1 71.5 188 GLU A C 1
ATOM 1477 O O . GLU A 1 188 ? 19.641 25.594 10.633 1 71.5 188 GLU A O 1
ATOM 1482 N N . LYS A 1 189 ? 17.469 25.734 11.133 1 68.19 189 LYS A N 1
ATOM 1483 C CA . LYS A 1 189 ? 17.234 26.297 9.805 1 68.19 189 LYS A CA 1
ATOM 1484 C C . LYS A 1 189 ? 16.875 27.766 9.883 1 68.19 189 LYS A C 1
ATOM 1486 O O . LYS A 1 189 ? 17.188 28.531 8.969 1 68.19 189 LYS A O 1
ATOM 1491 N N . VAL A 1 190 ? 16.203 28.109 10.898 1 68.81 190 VAL A N 1
ATOM 1492 C CA . VAL A 1 190 ? 15.703 29.484 10.984 1 68.81 190 VAL A CA 1
ATOM 1493 C C . VAL A 1 190 ? 16.734 30.375 11.672 1 68.81 190 VAL A C 1
ATOM 1495 O O . VAL A 1 190 ? 17.062 31.438 11.172 1 68.81 190 VAL A O 1
ATOM 1498 N N . VAL A 1 191 ? 17.234 29.875 12.742 1 71.81 191 VAL A N 1
ATOM 1499 C CA . VAL A 1 191 ? 18.141 30.641 13.586 1 71.81 191 VAL A CA 1
ATOM 1500 C C . VAL A 1 191 ? 19.375 31.062 12.781 1 71.81 191 VAL A C 1
ATOM 1502 O O . VAL A 1 191 ? 19.781 32.219 12.836 1 71.81 191 VAL A O 1
ATOM 1505 N N . PRO A 1 192 ? 19.906 30.203 11.977 1 69.81 192 PRO A N 1
ATOM 1506 C CA . PRO A 1 192 ? 21.109 30.609 11.258 1 69.81 192 PRO A CA 1
ATOM 1507 C C . PRO A 1 192 ? 20.844 31.672 10.211 1 69.81 192 PRO A C 1
ATOM 1509 O O . PRO A 1 192 ? 21.781 32.375 9.789 1 69.81 192 PRO A O 1
ATOM 1512 N N . LYS A 1 193 ? 19.703 31.812 9.844 1 70 193 LYS A N 1
ATOM 1513 C CA . LYS A 1 193 ? 19.359 32.781 8.797 1 70 193 LYS A CA 1
ATOM 1514 C C . LYS A 1 193 ? 19.125 34.156 9.391 1 70 193 LYS A C 1
ATOM 1516 O O . LYS A 1 193 ? 19.156 35.156 8.672 1 70 193 LYS A O 1
ATOM 1521 N N . ILE A 1 194 ? 18.984 34.281 10.609 1 72.75 194 ILE A N 1
ATOM 1522 C CA . ILE A 1 194 ? 18.578 35.531 11.273 1 72.75 194 ILE A CA 1
ATOM 1523 C C . ILE A 1 194 ? 19.703 36.531 11.18 1 72.75 194 ILE A C 1
ATOM 1525 O O . ILE A 1 194 ? 19.469 37.719 10.867 1 72.75 194 ILE A O 1
ATOM 1529 N N . PRO A 1 195 ? 20.953 36.062 11.414 1 66.56 195 PRO A N 1
ATOM 1530 C CA . PRO A 1 195 ? 22.031 37.062 11.312 1 66.56 195 PRO A CA 1
ATOM 1531 C C . PRO A 1 195 ? 22.125 37.656 9.914 1 66.56 195 PRO A C 1
ATOM 1533 O O . PRO A 1 195 ? 22.547 38.812 9.773 1 66.56 195 PRO A O 1
ATOM 1536 N N . GLN A 1 196 ? 21.734 36.969 9 1 67.81 196 GLN A N 1
ATOM 1537 C CA . GLN A 1 196 ? 21.812 37.469 7.633 1 67.81 196 GLN A CA 1
ATOM 1538 C C . GLN A 1 196 ? 20.734 38.5 7.352 1 67.81 196 GLN A C 1
ATOM 1540 O O . GLN A 1 196 ? 20.844 39.281 6.402 1 67.81 196 GLN A O 1
ATOM 1545 N N . LEU A 1 197 ? 19.812 38.531 8.148 1 68.44 197 LEU A N 1
ATOM 1546 C CA . LEU A 1 197 ? 18.672 39.438 7.949 1 68.44 197 LEU A CA 1
ATOM 1547 C C . LEU A 1 197 ? 18.922 40.781 8.633 1 68.44 197 LEU A C 1
ATOM 1549 O O . LEU A 1 197 ? 18.078 41.688 8.57 1 68.44 197 LEU A O 1
ATOM 1553 N N . ASN A 1 198 ? 20.109 41.094 9.094 1 73.94 198 ASN A N 1
ATOM 1554 C CA . ASN A 1 198 ? 20.453 42.344 9.781 1 73.94 198 ASN A CA 1
ATOM 1555 C C . ASN A 1 198 ? 19.406 42.688 10.828 1 73.94 198 ASN A C 1
ATOM 1557 O O . ASN A 1 198 ? 18.922 43.844 10.852 1 73.94 198 ASN A O 1
ATOM 1561 N N . ILE A 1 199 ? 19.062 41.75 11.641 1 74.94 199 ILE A N 1
ATOM 1562 C CA . ILE A 1 199 ? 18.047 41.906 12.68 1 74.94 199 ILE A CA 1
ATOM 1563 C C . ILE A 1 199 ? 18.734 42.25 14.008 1 74.94 199 ILE A C 1
ATOM 1565 O O . ILE A 1 199 ? 19.719 41.594 14.383 1 74.94 199 ILE A O 1
ATOM 1569 N N . GLU A 1 200 ? 18.281 43.312 14.641 1 79.62 200 GLU A N 1
ATOM 1570 C CA . GLU A 1 200 ? 18.766 43.719 15.961 1 79.62 200 GLU A CA 1
ATOM 1571 C C . GLU A 1 200 ? 17.875 43.156 17.062 1 79.62 200 GLU A C 1
ATOM 1573 O O . GLU A 1 200 ? 18.328 42.938 18.188 1 79.62 200 GLU A O 1
ATOM 1578 N N . CYS A 1 201 ? 16.672 43 16.656 1 82.25 201 CYS A N 1
ATOM 1579 C CA . CYS A 1 201 ? 15.695 42.531 17.625 1 82.25 201 CYS A CA 1
ATOM 1580 C C . CYS A 1 201 ? 14.742 41.531 17 1 82.25 201 CYS A C 1
ATOM 1582 O O . CYS A 1 201 ? 14.211 41.75 15.914 1 82.25 201 CYS A O 1
ATOM 1584 N N . LEU A 1 202 ? 14.648 40.406 17.703 1 82.56 202 LEU A N 1
ATOM 1585 C CA . LEU A 1 202 ? 13.727 39.375 17.266 1 82.56 202 LEU A CA 1
ATOM 1586 C C . LEU A 1 202 ? 12.586 39.188 18.25 1 82.56 202 LEU A C 1
ATOM 1588 O O . LEU A 1 202 ? 12.828 39 19.453 1 82.56 202 LEU A O 1
ATOM 1592 N N . ILE A 1 203 ? 11.453 39.312 17.75 1 79.69 203 ILE A N 1
ATOM 1593 C CA . ILE A 1 203 ? 10.273 39.031 18.562 1 79.69 203 ILE A CA 1
ATOM 1594 C C . ILE A 1 203 ? 9.82 37.594 18.344 1 79.69 203 ILE A C 1
ATOM 1596 O O . ILE A 1 203 ? 9.492 37.219 17.219 1 79.69 203 ILE A O 1
ATOM 1600 N N . ILE A 1 204 ? 9.867 36.75 19.406 1 78.38 204 ILE A N 1
ATOM 1601 C CA . ILE A 1 204 ? 9.312 35.406 19.359 1 78.38 204 ILE A CA 1
ATOM 1602 C C . ILE A 1 204 ? 7.859 35.438 19.812 1 78.38 204 ILE A C 1
ATOM 1604 O O . ILE A 1 204 ? 7.578 35.719 20.984 1 78.38 204 ILE A O 1
ATOM 1608 N N . ASP A 1 205 ? 7.137 35.062 18.969 1 70.81 205 ASP A N 1
ATOM 1609 C CA . ASP A 1 205 ? 5.711 35.219 19.25 1 70.81 205 ASP A CA 1
ATOM 1610 C C . ASP A 1 205 ? 5.094 33.844 19.609 1 70.81 205 ASP A C 1
ATOM 1612 O O . ASP A 1 205 ? 5 32.969 18.75 1 70.81 205 ASP A O 1
ATOM 1616 N N . PHE A 1 206 ? 4.621 33.719 20.812 1 71.25 206 PHE A N 1
ATOM 1617 C CA . PHE A 1 206 ? 4.09 32.469 21.328 1 71.25 206 PHE A CA 1
ATOM 1618 C C . PHE A 1 206 ? 2.57 32.406 21.203 1 71.25 206 PHE A C 1
ATOM 1620 O O . PHE A 1 206 ? 1.924 31.5 21.719 1 71.25 206 PHE A O 1
ATOM 1627 N N . SER A 1 207 ? 2.131 33.375 20.594 1 60.31 207 SER A N 1
ATOM 1628 C CA . SER A 1 207 ? 0.681 33.562 20.562 1 60.31 207 SER A CA 1
ATOM 1629 C C . SER A 1 207 ? -0.002 32.375 19.891 1 60.31 207 SER A C 1
ATOM 1631 O O . SER A 1 207 ? -1.166 32.062 20.172 1 60.31 207 SER A O 1
ATOM 1633 N N . GLY A 1 208 ? 0.812 31.688 19.156 1 58.53 208 GLY A N 1
ATOM 1634 C CA . GLY A 1 208 ? 0.252 30.547 18.438 1 58.53 208 GLY A CA 1
ATOM 1635 C C . GLY A 1 208 ? 0.489 29.219 19.125 1 58.53 208 GLY A C 1
ATOM 1636 O O . GLY A 1 208 ? 0.219 28.156 18.562 1 58.53 208 GLY A O 1
ATOM 1637 N N . ILE A 1 209 ? 1.026 29.281 20.297 1 62.62 209 ILE A N 1
ATOM 1638 C CA . ILE A 1 209 ? 1.411 28.062 20.984 1 62.62 209 ILE A CA 1
ATOM 1639 C C . ILE A 1 209 ? 0.456 27.797 22.141 1 62.62 209 ILE A C 1
ATOM 1641 O O . ILE A 1 209 ? 0.142 28.719 22.906 1 62.62 209 ILE A O 1
ATOM 1645 N N . SER A 1 210 ? -0.117 26.516 22.203 1 54.44 210 SER A N 1
ATOM 1646 C CA . SER A 1 210 ? -1 26.172 23.297 1 54.44 210 SER A CA 1
ATOM 1647 C C . SER A 1 210 ? -0.22 25.547 24.453 1 54.44 210 SER A C 1
ATOM 1649 O O . SER A 1 210 ? -0.472 25.844 25.625 1 54.44 210 SER A O 1
ATOM 1651 N N . THR A 1 211 ? 0.55 24.609 24.109 1 59.59 211 THR A N 1
ATOM 1652 C CA . THR A 1 211 ? 1.324 23.938 25.156 1 59.59 211 THR A CA 1
ATOM 1653 C C . THR A 1 211 ? 2.744 23.656 24.672 1 59.59 211 THR A C 1
ATOM 1655 O O . THR A 1 211 ? 2.986 23.547 23.469 1 59.59 211 THR A O 1
ATOM 1658 N N . ILE A 1 212 ? 3.49 23.938 25.547 1 63.69 212 ILE A N 1
ATOM 1659 C CA . ILE A 1 212 ? 4.875 23.547 25.312 1 63.69 212 ILE A CA 1
ATOM 1660 C C . ILE A 1 212 ? 5.344 22.609 26.422 1 63.69 212 ILE A C 1
ATOM 1662 O O . ILE A 1 212 ? 4.984 22.797 27.594 1 63.69 212 ILE A O 1
ATOM 1666 N N . ASP A 1 213 ? 5.789 21.531 25.984 1 63.94 213 ASP A N 1
ATOM 1667 C CA . ASP A 1 213 ? 6.387 20.688 27.016 1 63.94 213 ASP A CA 1
ATOM 1668 C C . ASP A 1 213 ? 7.766 21.188 27.422 1 63.94 213 ASP A C 1
ATOM 1670 O O . ASP A 1 213 ? 8.273 22.156 26.828 1 63.94 213 ASP A O 1
ATOM 1674 N N . GLU A 1 214 ? 8.18 20.641 28.469 1 65.69 214 GLU A N 1
ATOM 1675 C CA . GLU A 1 214 ? 9.453 21.062 29.047 1 65.69 214 GLU A CA 1
ATOM 1676 C C . GLU A 1 214 ? 10.578 20.984 28.016 1 65.69 214 GLU A C 1
ATOM 1678 O O . GLU A 1 214 ? 11.445 21.859 27.969 1 65.69 214 GLU A O 1
ATOM 1683 N N . THR A 1 215 ? 10.523 19.938 27.297 1 66.31 215 THR A N 1
ATOM 1684 C CA . THR A 1 215 ? 11.586 19.703 26.328 1 66.31 215 THR A CA 1
ATOM 1685 C C . THR A 1 215 ? 11.562 20.781 25.234 1 66.31 215 THR A C 1
ATOM 1687 O O . THR A 1 215 ? 12.602 21.312 24.859 1 66.31 215 THR A O 1
ATOM 1690 N N . THR A 1 216 ? 10.43 21 24.859 1 66.56 216 THR A N 1
ATOM 1691 C CA . THR A 1 216 ? 10.273 22.031 23.828 1 66.56 216 THR A CA 1
ATOM 1692 C C . THR A 1 216 ? 10.625 23.406 24.375 1 66.56 216 THR A C 1
ATOM 1694 O O . THR A 1 216 ? 11.273 24.203 23.703 1 66.56 216 THR A O 1
ATOM 1697 N N . ALA A 1 217 ? 10.141 23.594 25.531 1 67.38 217 ALA A N 1
ATOM 1698 C CA . ALA A 1 217 ? 10.484 24.859 26.188 1 67.38 217 ALA A CA 1
ATOM 1699 C C . ALA A 1 217 ? 12 25.047 26.266 1 67.38 217 ALA A C 1
ATOM 1701 O O . ALA A 1 217 ? 12.508 26.141 26.031 1 67.38 217 ALA A O 1
ATOM 1702 N N . ASN A 1 218 ? 12.609 24.047 26.484 1 68.81 218 ASN A N 1
ATOM 1703 C CA . ASN A 1 218 ? 14.07 24.078 26.578 1 68.81 218 ASN A CA 1
ATOM 1704 C C . ASN A 1 218 ? 14.711 24.375 25.234 1 68.81 218 ASN A C 1
ATOM 1706 O O . ASN A 1 218 ? 15.688 25.125 25.156 1 68.81 218 ASN A O 1
ATOM 1710 N N . HIS A 1 219 ? 14.164 23.875 24.328 1 68.75 219 HIS A N 1
ATOM 1711 C CA . HIS A 1 219 ? 14.703 24.125 23 1 68.75 219 HIS A CA 1
ATOM 1712 C C . HIS A 1 219 ? 14.539 25.578 22.594 1 68.75 219 HIS A C 1
ATOM 1714 O O . HIS A 1 219 ? 15.445 26.188 22.016 1 68.75 219 HIS A O 1
ATOM 1720 N N . ILE A 1 220 ? 13.422 26.047 22.906 1 69 220 ILE A N 1
ATOM 1721 C CA . ILE A 1 220 ? 13.148 27.438 22.594 1 69 220 ILE A CA 1
ATOM 1722 C C . ILE A 1 220 ? 14.102 28.344 23.391 1 69 220 ILE A C 1
ATOM 1724 O O . ILE A 1 220 ? 14.602 29.344 22.875 1 69 220 ILE A O 1
ATOM 1728 N N . HIS A 1 221 ? 14.281 27.953 24.547 1 69.75 221 HIS A N 1
ATOM 1729 C CA . HIS A 1 221 ? 15.227 28.672 25.391 1 69.75 221 HIS A CA 1
ATOM 1730 C C . HIS A 1 221 ? 16.625 28.656 24.781 1 69.75 221 HIS A C 1
ATOM 1732 O O . HIS A 1 221 ? 17.312 29.688 24.781 1 69.75 221 HIS A O 1
ATOM 1738 N N . GLN A 1 222 ? 16.984 27.562 24.312 1 70.5 222 GLN A N 1
ATOM 1739 C CA . GLN A 1 222 ? 18.297 27.438 23.703 1 70.5 222 GLN A CA 1
ATOM 1740 C C . GLN A 1 222 ? 18.422 28.328 22.469 1 70.5 222 GLN A C 1
ATOM 1742 O O . GLN A 1 222 ? 19.453 28.969 22.25 1 70.5 222 GLN A O 1
ATOM 1747 N N . ILE A 1 223 ? 17.406 28.328 21.812 1 72.06 223 ILE A N 1
ATOM 1748 C CA . ILE A 1 223 ? 17.375 29.188 20.641 1 72.06 223 ILE A CA 1
ATOM 1749 C C . ILE A 1 223 ? 17.578 30.641 21.062 1 72.06 223 ILE A C 1
ATOM 1751 O O . ILE A 1 223 ? 18.344 31.375 20.438 1 72.06 223 ILE A O 1
ATOM 1755 N N . GLY A 1 224 ? 16.859 31.016 22.047 1 70.38 224 GLY A N 1
ATOM 1756 C CA . GLY A 1 224 ? 17.016 32.375 22.594 1 70.38 224 GLY A CA 1
ATOM 1757 C C . GLY A 1 224 ? 18.438 32.656 23.016 1 70.38 224 GLY A C 1
ATOM 1758 O O . GLY A 1 224 ? 18.953 33.75 22.734 1 70.38 224 GLY A O 1
ATOM 1759 N N . ASP A 1 225 ? 19.062 31.688 23.625 1 70 225 ASP A N 1
ATOM 1760 C CA . ASP A 1 225 ? 20.438 31.875 24.094 1 70 225 ASP A CA 1
ATOM 1761 C C . ASP A 1 225 ? 21.375 32.094 22.922 1 70 225 ASP A C 1
ATOM 1763 O O . ASP A 1 225 ? 22.266 32.938 22.969 1 70 225 ASP A O 1
ATOM 1767 N N . VAL A 1 226 ? 21.219 31.375 22 1 71.94 226 VAL A N 1
ATOM 1768 C CA . VAL A 1 226 ? 22.078 31.469 20.812 1 71.94 226 VAL A CA 1
ATOM 1769 C C . VAL A 1 226 ? 21.906 32.844 20.156 1 71.94 226 VAL A C 1
ATOM 1771 O O . VAL A 1 226 ? 22.891 33.5 19.797 1 71.94 226 VAL A O 1
ATOM 1774 N N . LEU A 1 227 ? 20.734 33.219 20.078 1 73.5 227 LEU A N 1
ATOM 1775 C CA . LEU A 1 227 ? 20.453 34.5 19.453 1 73.5 227 LEU A CA 1
ATOM 1776 C C . LEU A 1 227 ? 21.016 35.656 20.281 1 73.5 227 LEU A C 1
ATOM 1778 O O . LEU A 1 227 ? 21.531 36.625 19.734 1 73.5 227 LEU A O 1
ATOM 1782 N N . ARG A 1 228 ? 21 35.531 21.531 1 71.56 228 ARG A N 1
ATOM 1783 C CA . ARG A 1 228 ? 21.578 36.5 22.438 1 71.56 228 ARG A CA 1
ATOM 1784 C C . ARG A 1 228 ? 23.094 36.562 22.281 1 71.56 228 ARG A C 1
ATOM 1786 O O . ARG A 1 228 ? 23.672 37.656 22.281 1 71.56 228 ARG A O 1
ATOM 1793 N N . LEU A 1 229 ? 23.562 35.438 22.109 1 69 229 LEU A N 1
ATOM 1794 C CA . LEU A 1 229 ? 25 35.375 21.906 1 69 229 LEU A CA 1
ATOM 1795 C C . LEU A 1 229 ? 25.406 36.062 20.609 1 69 229 LEU A C 1
ATOM 1797 O O . LEU A 1 229 ? 26.5 36.594 20.484 1 69 229 LEU A O 1
ATOM 1801 N N . LEU A 1 230 ? 24.531 36.062 19.734 1 68.31 230 LEU A N 1
ATOM 1802 C CA . LEU A 1 230 ? 24.797 36.688 18.438 1 68.31 230 LEU A CA 1
ATOM 1803 C C . LEU A 1 230 ? 24.484 38.156 18.469 1 68.31 230 LEU A C 1
ATOM 1805 O O . LEU A 1 230 ? 24.625 38.844 17.453 1 68.31 230 LEU A O 1
ATOM 1809 N N . GLY A 1 231 ? 24.062 38.656 19.562 1 67.88 231 GLY A N 1
ATOM 1810 C CA . GLY A 1 231 ? 23.797 40.094 19.719 1 67.88 231 GLY A CA 1
ATOM 1811 C C . GLY A 1 231 ? 22.391 40.5 19.328 1 67.88 231 GLY A C 1
ATOM 1812 O O . GLY A 1 231 ? 22.094 41.656 19.125 1 67.88 231 GLY A O 1
ATOM 1813 N N . ILE A 1 232 ? 21.641 39.531 19.234 1 76.69 232 ILE A N 1
ATOM 1814 C CA . ILE A 1 232 ? 20.266 39.812 18.859 1 76.69 232 ILE A CA 1
ATOM 1815 C C . ILE A 1 232 ? 19.391 39.906 20.109 1 76.69 232 ILE A C 1
ATOM 1817 O O . ILE A 1 232 ? 19.422 39.031 20.953 1 76.69 232 ILE A O 1
ATOM 1821 N N . ARG A 1 233 ? 18.703 41.062 20.25 1 80.88 233 ARG A N 1
ATOM 1822 C CA . ARG A 1 233 ? 17.75 41.219 21.344 1 80.88 233 ARG A CA 1
ATOM 1823 C C . ARG A 1 233 ? 16.484 40.406 21.094 1 80.88 233 ARG A C 1
ATOM 1825 O O . ARG A 1 233 ? 15.914 40.438 20.016 1 80.88 233 ARG A O 1
ATOM 1832 N N . ILE A 1 234 ? 16.172 39.594 22.125 1 79.56 234 ILE A N 1
ATOM 1833 C CA . ILE A 1 234 ? 14.984 38.75 21.969 1 79.56 234 ILE A CA 1
ATOM 1834 C C . ILE A 1 234 ? 13.867 39.281 22.875 1 79.56 234 ILE A C 1
ATOM 1836 O O . ILE A 1 234 ? 14.102 39.625 24.031 1 79.56 234 ILE A O 1
ATOM 1840 N N . ILE A 1 235 ? 12.766 39.438 22.312 1 80.38 235 ILE A N 1
ATOM 1841 C CA . ILE A 1 235 ? 11.531 39.781 23.031 1 80.38 235 ILE A CA 1
ATOM 1842 C C . ILE A 1 235 ? 10.461 38.719 22.734 1 80.38 235 ILE A C 1
ATOM 1844 O O . ILE A 1 235 ? 10.445 38.125 21.672 1 80.38 235 ILE A O 1
ATOM 1848 N N . THR A 1 236 ? 9.742 38.375 23.766 1 79.5 236 THR A N 1
ATOM 1849 C CA . THR A 1 236 ? 8.664 37.438 23.562 1 79.5 236 THR A CA 1
ATOM 1850 C C . THR A 1 236 ? 7.309 38.125 23.562 1 79.5 236 THR A C 1
ATOM 1852 O O . THR A 1 236 ? 7.141 39.188 24.188 1 79.5 236 THR A O 1
ATOM 1855 N N . SER A 1 237 ? 6.566 37.594 22.844 1 74.12 237 SER A N 1
ATOM 1856 C CA . SER A 1 237 ? 5.203 38.094 22.812 1 74.12 237 SER A CA 1
ATOM 1857 C C . SER A 1 237 ? 4.184 36.969 22.828 1 74.12 237 SER A C 1
ATOM 1859 O O . SER A 1 237 ? 4.516 35.844 22.5 1 74.12 237 SER A O 1
ATOM 1861 N N . GLY A 1 238 ? 3.039 37.281 23.406 1 68.19 238 GLY A N 1
ATOM 1862 C CA . GLY A 1 238 ? 1.919 36.344 23.312 1 68.19 238 GLY A CA 1
ATOM 1863 C C . GLY A 1 238 ? 2.016 35.188 24.281 1 68.19 238 GLY A C 1
ATOM 1864 O O . GLY A 1 238 ? 1.513 34.094 24 1 68.19 238 GLY A O 1
ATOM 1865 N N . ILE A 1 239 ? 2.756 35.312 25.297 1 68.25 239 ILE A N 1
ATOM 1866 C CA . ILE A 1 239 ? 2.898 34.25 26.297 1 68.25 239 ILE A CA 1
ATOM 1867 C C . ILE A 1 239 ? 1.663 34.219 27.188 1 68.25 239 ILE A C 1
ATOM 1869 O O . ILE A 1 239 ? 1.395 35.188 27.922 1 68.25 239 ILE A O 1
ATOM 1873 N N . SER A 1 240 ? 1.021 33.188 27.047 1 63.38 240 SER A N 1
ATOM 1874 C CA . SER A 1 240 ? -0.113 33 27.953 1 63.38 240 SER A CA 1
ATOM 1875 C C . SER A 1 240 ? 0.352 32.656 29.359 1 63.38 240 SER A C 1
ATOM 1877 O O . SER A 1 240 ? 1.486 32.219 29.562 1 63.38 240 SER A O 1
ATOM 1879 N N . PRO A 1 241 ? -0.504 32.969 30.328 1 56.41 241 PRO A N 1
ATOM 1880 C CA . PRO A 1 241 ? -0.137 32.594 31.703 1 56.41 241 PRO A CA 1
ATOM 1881 C C . PRO A 1 241 ? 0.203 31.109 31.844 1 56.41 241 PRO A C 1
ATOM 1883 O O . PRO A 1 241 ? 1.149 30.766 32.562 1 56.41 241 PRO A O 1
ATOM 1886 N N . GLN A 1 242 ? -0.448 30.344 31.156 1 58.81 242 GLN A N 1
ATOM 1887 C CA . GLN A 1 242 ? -0.181 28.922 31.25 1 58.81 242 GLN A CA 1
ATOM 1888 C C . GLN A 1 242 ? 1.184 28.562 30.672 1 58.81 242 GLN A C 1
ATOM 1890 O O . GLN A 1 242 ? 1.922 27.766 31.234 1 58.81 242 GLN A O 1
ATOM 1895 N N . LEU A 1 243 ? 1.281 29.141 29.594 1 63.59 243 LEU A N 1
ATOM 1896 C CA . LEU A 1 243 ? 2.588 28.938 28.984 1 63.59 243 LEU A CA 1
ATOM 1897 C C . LEU A 1 243 ? 3.701 29.469 29.875 1 63.59 243 LEU A C 1
ATOM 1899 O O . LEU A 1 243 ? 4.773 28.859 29.969 1 63.59 243 LEU A O 1
ATOM 1903 N N . ALA A 1 244 ? 3.355 30.609 30.5 1 61.66 244 ALA A N 1
ATOM 1904 C CA . ALA A 1 244 ? 4.324 31.188 31.422 1 61.66 244 ALA A CA 1
ATOM 1905 C C . ALA A 1 244 ? 4.617 30.25 32.594 1 61.66 244 ALA A C 1
ATOM 1907 O O . ALA A 1 244 ? 5.777 30.062 32.969 1 61.66 244 ALA A O 1
ATOM 1908 N N . LEU A 1 245 ? 3.588 29.688 32.875 1 59.38 245 LEU A N 1
ATOM 1909 C CA . LEU A 1 245 ? 3.744 28.781 34 1 59.38 245 LEU A CA 1
ATOM 1910 C C . LEU A 1 245 ? 4.555 27.547 33.594 1 59.38 245 LEU A C 1
ATOM 1912 O O . LEU A 1 245 ? 5.422 27.109 34.344 1 59.38 245 LEU A O 1
ATOM 1916 N N . THR A 1 246 ? 4.211 27.031 32.5 1 60.22 246 THR A N 1
ATOM 1917 C CA . THR A 1 246 ? 4.926 25.844 32 1 60.22 246 THR A CA 1
ATOM 1918 C C . THR A 1 246 ? 6.387 26.188 31.719 1 60.22 246 THR A C 1
ATOM 1920 O O . THR A 1 246 ? 7.27 25.359 31.938 1 60.22 246 THR A O 1
ATOM 1923 N N . SER A 1 247 ? 6.457 27.328 31.297 1 60.19 247 SER A N 1
ATOM 1924 C CA . SER A 1 247 ? 7.816 27.781 31 1 60.19 247 SER A CA 1
ATOM 1925 C C . SER A 1 247 ? 8.648 27.891 32.281 1 60.19 247 SER A C 1
ATOM 1927 O O . SER A 1 247 ? 9.844 27.594 32.281 1 60.19 247 SER A O 1
ATOM 1929 N N . VAL A 1 248 ? 7.945 28.406 33.25 1 56.75 248 VAL A N 1
ATOM 1930 C CA . VAL A 1 248 ? 8.648 28.531 34.531 1 56.75 248 VAL A CA 1
ATOM 1931 C C . VAL A 1 248 ? 9.031 27.156 35.062 1 56.75 248 VAL A C 1
ATOM 1933 O O . VAL A 1 248 ? 10.141 26.969 35.562 1 56.75 248 VAL A O 1
ATOM 1936 N N . LYS A 1 249 ? 8.117 26.25 34.781 1 56.06 249 LYS A N 1
ATOM 1937 C CA . LYS A 1 249 ? 8.375 24.906 35.25 1 56.06 249 LYS A CA 1
ATOM 1938 C C . LYS A 1 249 ? 9.484 24.234 34.438 1 56.06 249 LYS A C 1
ATOM 1940 O O . LYS A 1 249 ? 10.258 23.438 34.969 1 56.06 249 LYS A O 1
ATOM 1945 N N . GLY A 1 250 ? 9.539 24.516 33.25 1 53.03 250 GLY A N 1
ATOM 1946 C CA . GLY A 1 250 ? 10.547 23.938 32.375 1 53.03 250 GLY A CA 1
ATOM 1947 C C . GLY A 1 250 ? 11.898 24.609 32.469 1 53.03 250 GLY A C 1
ATOM 1948 O O . GLY A 1 250 ? 12.852 24.234 31.797 1 53.03 250 GLY A O 1
ATOM 1949 N N . GLY A 1 251 ? 11.969 25.5 33.438 1 51.34 251 GLY A N 1
ATOM 1950 C CA . GLY A 1 251 ? 13.227 26.172 33.719 1 51.34 251 GLY A CA 1
ATOM 1951 C C . GLY A 1 251 ? 13.484 27.359 32.812 1 51.34 251 GLY A C 1
ATOM 1952 O O . GLY A 1 251 ? 14.633 27.797 32.656 1 51.34 251 GLY A O 1
ATOM 1953 N N . LEU A 1 252 ? 12.5 27.656 32.094 1 49.84 252 LEU A N 1
ATOM 1954 C CA . LEU A 1 252 ? 12.695 28.781 31.188 1 49.84 252 LEU A CA 1
ATOM 1955 C C . LEU A 1 252 ? 12.664 30.109 31.953 1 49.84 252 LEU A C 1
ATOM 1957 O O . LEU A 1 252 ? 11.703 30.391 32.656 1 49.84 252 LEU A O 1
ATOM 1961 N N . ASP A 1 253 ? 13.703 30.562 32.438 1 47.69 253 ASP A N 1
ATOM 1962 C CA . ASP A 1 253 ? 13.758 31.906 33 1 47.69 253 ASP A CA 1
ATOM 1963 C C . ASP A 1 253 ? 13.266 32.938 32 1 47.69 253 ASP A C 1
ATOM 1965 O O . ASP A 1 253 ? 14.07 33.625 31.344 1 47.69 253 ASP A O 1
ATOM 1969 N N . MET A 1 254 ? 12.094 32.781 31.531 1 48.56 254 MET A N 1
ATOM 1970 C CA . MET A 1 254 ? 11.516 33.781 30.625 1 48.56 254 MET A CA 1
ATOM 1971 C C . MET A 1 254 ? 11.383 35.125 31.312 1 48.56 254 MET A C 1
ATOM 1973 O O . MET A 1 254 ? 11.039 36.125 30.656 1 48.56 254 MET A O 1
ATOM 1977 N N . ALA A 1 255 ? 11.594 35.188 32.594 1 50.03 255 ALA A N 1
ATOM 1978 C CA . ALA A 1 255 ? 11.555 36.406 33.375 1 50.03 255 ALA A CA 1
ATOM 1979 C C . ALA A 1 255 ? 12.547 37.438 32.844 1 50.03 255 ALA A C 1
ATOM 1981 O O . ALA A 1 255 ? 12.344 38.656 33 1 50.03 255 ALA A O 1
ATOM 1982 N N . ARG A 1 256 ? 13.586 36.844 32.188 1 53.31 256 ARG A N 1
ATOM 1983 C CA . ARG A 1 256 ? 14.617 37.781 31.734 1 53.31 256 ARG A CA 1
ATOM 1984 C C . ARG A 1 256 ? 14.273 38.344 30.359 1 53.31 256 ARG A C 1
ATOM 1986 O O . ARG A 1 256 ? 14.898 39.312 29.906 1 53.31 256 ARG A O 1
ATOM 1993 N N . VAL A 1 257 ? 13.367 37.719 29.781 1 60.91 257 VAL A N 1
ATOM 1994 C CA . VAL A 1 257 ? 13.016 38.219 28.438 1 60.91 257 VAL A CA 1
ATOM 1995 C C . VAL A 1 257 ? 11.758 39.062 28.516 1 60.91 257 VAL A C 1
ATOM 1997 O O . VAL A 1 257 ? 10.805 38.719 29.234 1 60.91 257 VAL A O 1
ATOM 2000 N N . ARG A 1 258 ? 11.945 40.312 28.188 1 70.69 258 ARG A N 1
ATOM 2001 C CA . ARG A 1 258 ? 10.766 41.156 28.125 1 70.69 258 ARG A CA 1
ATOM 2002 C C . ARG A 1 258 ? 9.648 40.5 27.312 1 70.69 258 ARG A C 1
ATOM 2004 O O . ARG A 1 258 ? 9.898 39.969 26.234 1 70.69 258 ARG A O 1
ATOM 2011 N N . SER A 1 259 ? 8.625 40.375 27.969 1 76.12 259 SER A N 1
ATOM 2012 C CA . SER A 1 259 ? 7.477 39.75 27.328 1 76.12 259 SER A CA 1
ATOM 2013 C C . SER A 1 259 ? 6.316 40.719 27.188 1 76.12 259 SER A C 1
ATOM 2015 O O . SER A 1 259 ? 6.074 41.531 28.094 1 76.12 259 SER A O 1
ATOM 2017 N N . TYR A 1 260 ? 5.816 40.688 26.094 1 73.5 260 TYR A N 1
ATOM 2018 C CA . TYR A 1 260 ? 4.672 41.531 25.797 1 73.5 260 TYR A CA 1
ATOM 2019 C C . TYR A 1 260 ? 3.457 40.719 25.406 1 73.5 260 TYR A C 1
ATOM 2021 O O . TYR A 1 260 ? 3.59 39.562 25 1 73.5 260 TYR A O 1
ATOM 2029 N N . SER A 1 261 ? 2.434 41.188 25.625 1 65.56 261 SER A N 1
ATOM 2030 C CA . SER A 1 261 ? 1.193 40.469 25.375 1 65.56 261 SER A CA 1
ATOM 2031 C C . SER A 1 261 ? 0.996 40.188 23.891 1 65.56 261 SER A C 1
ATOM 2033 O O . SER A 1 261 ? 0.39 39.188 23.516 1 65.56 261 SER A O 1
ATOM 2035 N N . SER A 1 262 ? 1.539 41.188 23.094 1 66 262 SER A N 1
ATOM 2036 C CA . SER A 1 262 ? 1.423 41.062 21.641 1 66 262 SER A CA 1
ATOM 2037 C C . SER A 1 262 ? 2.672 41.562 20.938 1 66 262 SER A C 1
ATOM 2039 O O . SER A 1 262 ? 3.486 42.281 21.547 1 66 262 SER A O 1
ATOM 2041 N N . VAL A 1 263 ? 2.738 41.281 19.672 1 71.31 263 VAL A N 1
ATOM 2042 C CA . VAL A 1 263 ? 3.854 41.75 18.859 1 71.31 263 VAL A CA 1
ATOM 2043 C C . VAL A 1 263 ? 3.793 43.281 18.766 1 71.31 263 VAL A C 1
ATOM 2045 O O . VAL A 1 263 ? 4.82 43.969 18.828 1 71.31 263 VAL A O 1
ATOM 2048 N N . GLN A 1 264 ? 2.672 43.75 18.672 1 66.81 264 GLN A N 1
ATOM 2049 C CA . GLN A 1 264 ? 2.518 45.188 18.594 1 66.81 264 GLN A CA 1
ATOM 2050 C C . GLN A 1 264 ? 3.055 45.875 19.844 1 66.81 264 GLN A C 1
ATOM 2052 O O . GLN A 1 264 ? 3.779 46.844 19.766 1 66.81 264 GLN A O 1
ATOM 2057 N N . GLN A 1 265 ? 2.557 45.312 20.922 1 71.31 265 GLN A N 1
ATOM 2058 C CA . GLN A 1 265 ? 3.055 45.875 22.172 1 71.31 265 GLN A CA 1
ATOM 2059 C C . GLN A 1 265 ? 4.578 45.812 22.234 1 71.31 265 GLN A C 1
ATOM 2061 O O . GLN A 1 265 ? 5.227 46.75 22.719 1 71.31 265 GLN A O 1
ATOM 2066 N N . ALA A 1 266 ? 5.039 44.781 21.766 1 75.31 266 ALA A N 1
ATOM 2067 C CA . ALA A 1 266 ? 6.492 44.625 21.734 1 75.31 266 ALA A CA 1
ATOM 2068 C C . ALA A 1 266 ? 7.148 45.656 20.859 1 75.31 266 ALA A C 1
ATOM 2070 O O . ALA A 1 266 ? 8.164 46.25 21.234 1 75.31 266 ALA A O 1
ATOM 2071 N N . LEU A 1 267 ? 6.52 45.969 19.797 1 76.25 267 LEU A N 1
ATOM 2072 C CA . LEU A 1 267 ? 7.078 46.906 18.844 1 76.25 267 LEU A CA 1
ATOM 2073 C C . LEU A 1 267 ? 7.066 48.312 19.422 1 76.25 267 LEU A C 1
ATOM 2075 O O . LEU A 1 267 ? 7.98 49.094 19.172 1 76.25 267 LEU A O 1
ATOM 2079 N N . GLU A 1 268 ? 6.125 48.531 20.203 1 73.25 268 GLU A N 1
ATOM 2080 C CA . GLU A 1 268 ? 6.004 49.844 20.812 1 73.25 268 GLU A CA 1
ATOM 2081 C C . GLU A 1 268 ? 7.098 50.094 21.859 1 73.25 268 GLU A C 1
ATOM 2083 O O . GLU A 1 268 ? 7.402 51.219 22.203 1 73.25 268 GLU A O 1
ATOM 2088 N N . HIS A 1 269 ? 7.555 49.062 22.25 1 73.31 269 HIS A N 1
ATOM 2089 C CA . HIS A 1 269 ? 8.516 49.188 23.344 1 73.31 269 HIS A CA 1
ATOM 2090 C C . HIS A 1 269 ? 9.945 49.031 22.844 1 73.31 269 HIS A C 1
ATOM 2092 O O . HIS A 1 269 ? 10.891 49.031 23.641 1 73.31 2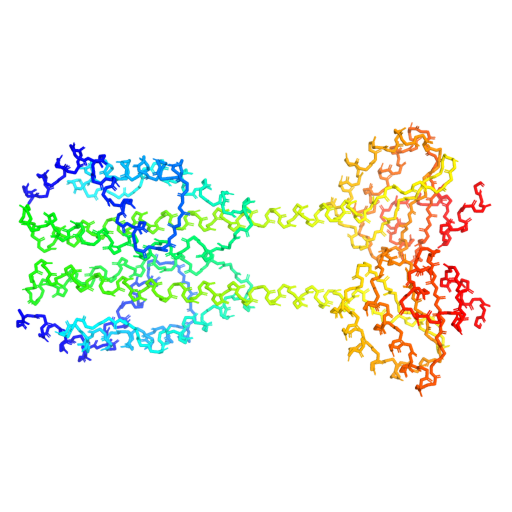69 HIS A O 1
ATOM 2098 N N . ILE A 1 270 ? 9.992 48.781 21.516 1 71.75 270 ILE A N 1
ATOM 2099 C CA . ILE A 1 270 ? 11.32 48.719 20.906 1 71.75 270 ILE A CA 1
ATOM 2100 C C . ILE A 1 270 ? 11.727 50.094 20.391 1 71.75 270 ILE A C 1
ATOM 2102 O O . ILE A 1 270 ? 10.898 50.812 19.812 1 71.75 270 ILE A O 1
ATOM 2106 N N . MET B 1 1 ? -9.5 -32.938 -20.641 1 64.5 1 MET B N 1
ATOM 2107 C CA . MET B 1 1 ? -10.781 -32.281 -20.375 1 64.5 1 MET B CA 1
ATOM 2108 C C . MET B 1 1 ? -11.531 -33 -19.25 1 64.5 1 MET B C 1
ATOM 2110 O O . MET B 1 1 ? -12.047 -32.375 -18.328 1 64.5 1 MET B O 1
ATOM 2114 N N . PRO B 1 2 ? -11.391 -34.344 -19.234 1 82.38 2 PRO B N 1
ATOM 2115 C CA . PRO B 1 2 ? -12.172 -35.062 -18.234 1 82.38 2 PRO B CA 1
ATOM 2116 C C . PRO B 1 2 ? -11.609 -34.906 -16.828 1 82.38 2 PRO B C 1
ATOM 2118 O O . PRO B 1 2 ? -12.367 -34.781 -15.859 1 82.38 2 PRO B O 1
ATOM 2121 N N . HIS B 1 3 ? -10.336 -34.719 -16.719 1 92.19 3 HIS B N 1
ATOM 2122 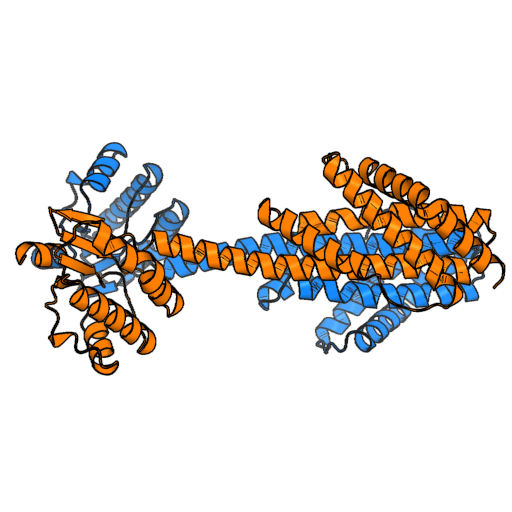C CA . HIS B 1 3 ? -9.719 -34.719 -15.406 1 92.19 3 HIS B CA 1
ATOM 2123 C C . HIS B 1 3 ? -9.977 -33.375 -14.688 1 92.19 3 HIS B C 1
ATOM 2125 O O . HIS B 1 3 ? -10.219 -33.375 -13.484 1 92.19 3 HIS B O 1
ATOM 2131 N N . ILE B 1 4 ? -10 -32.375 -15.477 1 92.88 4 ILE B N 1
ATOM 2132 C CA . ILE B 1 4 ? -10.203 -31.062 -14.875 1 92.88 4 ILE B CA 1
ATOM 2133 C C . ILE B 1 4 ? -11.656 -30.938 -14.406 1 92.88 4 ILE B C 1
ATOM 2135 O O . ILE B 1 4 ? -11.93 -30.281 -13.398 1 92.88 4 ILE B O 1
ATOM 2139 N N . ASN B 1 5 ? -12.578 -31.578 -15.07 1 93.44 5 ASN B N 1
ATOM 2140 C CA . ASN B 1 5 ? -13.984 -31.562 -14.664 1 93.44 5 ASN B CA 1
ATOM 2141 C C . ASN B 1 5 ? -14.188 -32.312 -13.352 1 93.44 5 ASN B C 1
ATOM 2143 O O . ASN B 1 5 ? -15 -31.906 -12.516 1 93.44 5 ASN B O 1
ATOM 2147 N N . LYS B 1 6 ? -13.516 -33.375 -13.227 1 95.38 6 LYS B N 1
ATOM 2148 C CA . LYS B 1 6 ? -13.578 -34.125 -11.977 1 95.38 6 LYS B CA 1
ATOM 2149 C C . LYS B 1 6 ? -13.023 -33.312 -10.812 1 95.38 6 LYS B C 1
ATOM 2151 O O . LYS B 1 6 ? -13.562 -33.344 -9.711 1 95.38 6 LYS B O 1
ATOM 2156 N N . LEU B 1 7 ? -11.922 -32.656 -11.117 1 96.44 7 LEU B N 1
ATOM 2157 C CA . LEU B 1 7 ? -11.352 -31.781 -10.109 1 96.44 7 LEU B CA 1
ATOM 2158 C C . LEU B 1 7 ? -12.336 -30.688 -9.727 1 96.44 7 LEU B C 1
ATOM 2160 O O . LEU B 1 7 ? -12.516 -30.391 -8.539 1 96.44 7 LEU B O 1
ATOM 2164 N N . ALA B 1 8 ? -12.938 -30.109 -10.742 1 96 8 ALA B N 1
ATOM 2165 C CA . ALA B 1 8 ? -13.898 -29.031 -10.516 1 96 8 ALA B CA 1
ATOM 2166 C C . ALA B 1 8 ? -15.023 -29.5 -9.594 1 96 8 ALA B C 1
ATOM 2168 O O . ALA B 1 8 ? -15.414 -28.781 -8.664 1 96 8 ALA B O 1
ATOM 2169 N N . SER B 1 9 ? -15.539 -30.641 -9.805 1 95.75 9 SER B N 1
ATOM 2170 C CA . SER B 1 9 ? -16.594 -31.219 -8.984 1 95.75 9 SER B CA 1
ATOM 2171 C C . SER B 1 9 ? -16.125 -31.469 -7.559 1 95.75 9 SER B C 1
ATOM 2173 O O . SER B 1 9 ? -16.844 -31.203 -6.598 1 95.75 9 SER B O 1
ATOM 2175 N N . HIS B 1 10 ? -14.945 -31.969 -7.449 1 96.88 10 HIS B N 1
ATOM 2176 C CA . HIS B 1 10 ? -14.375 -32.219 -6.137 1 96.88 10 HIS B CA 1
ATOM 2177 C C . HIS B 1 10 ? -14.227 -30.938 -5.332 1 96.88 10 HIS B C 1
ATOM 2179 O O . HIS B 1 10 ? -14.547 -30.906 -4.141 1 96.88 10 HIS B O 1
ATOM 2185 N N . ILE B 1 11 ? -13.719 -29.938 -5.992 1 97.06 11 ILE B N 1
ATOM 2186 C CA . ILE B 1 11 ? -13.508 -28.656 -5.328 1 97.06 11 ILE B CA 1
ATOM 2187 C C . ILE B 1 11 ? -14.844 -28.109 -4.824 1 97.06 11 ILE B C 1
ATOM 2189 O O . ILE B 1 11 ? -14.945 -27.641 -3.686 1 97.06 11 ILE B O 1
ATOM 2193 N N . LYS B 1 12 ? -15.883 -28.203 -5.559 1 95.62 12 LYS B N 1
ATOM 2194 C CA . LYS B 1 12 ? -17.203 -27.703 -5.18 1 95.62 12 LYS B CA 1
ATOM 2195 C C . LYS B 1 12 ? -17.781 -28.516 -4.027 1 95.62 12 LYS B C 1
ATOM 2197 O O . LYS B 1 12 ? -18.344 -27.953 -3.08 1 95.62 12 LYS B O 1
ATOM 2202 N N . GLU B 1 13 ? -17.641 -29.781 -4.129 1 96.5 13 GLU B N 1
ATOM 2203 C CA . GLU B 1 13 ? -18.219 -30.672 -3.135 1 96.5 13 GLU B CA 1
ATOM 2204 C C . GLU B 1 13 ? -17.516 -30.547 -1.794 1 96.5 13 GLU B C 1
ATOM 2206 O O . GLU B 1 13 ? -18.109 -30.781 -0.741 1 96.5 13 GLU B O 1
ATOM 2211 N N . ASN B 1 14 ? -16.25 -30.156 -1.838 1 97.56 14 ASN B N 1
ATOM 2212 C CA . ASN B 1 14 ? -15.461 -30.078 -0.619 1 97.56 14 ASN B CA 1
ATOM 2213 C C . ASN B 1 14 ? -14.992 -28.641 -0.348 1 97.56 14 ASN B C 1
ATOM 2215 O O . ASN B 1 14 ? -13.953 -28.438 0.283 1 97.56 14 ASN B O 1
ATOM 2219 N N . ALA B 1 15 ? -15.688 -27.734 -0.833 1 96.94 15 ALA B N 1
ATOM 2220 C CA . ALA B 1 15 ? -15.266 -26.344 -0.797 1 96.94 15 ALA B CA 1
ATOM 2221 C C . ALA B 1 15 ? -14.992 -25.891 0.634 1 96.94 15 ALA B C 1
ATOM 2223 O O . ALA B 1 15 ? -13.969 -25.266 0.907 1 96.94 15 ALA B O 1
ATOM 2224 N N . SER B 1 16 ? -15.859 -26.172 1.568 1 96.38 16 SER B N 1
ATOM 2225 C CA . SER B 1 16 ? -15.727 -25.734 2.957 1 96.38 16 SER B CA 1
ATOM 2226 C C . SER B 1 16 ? -14.516 -26.375 3.623 1 96.38 16 SER B C 1
ATOM 2228 O O . SER B 1 16 ? -13.781 -25.719 4.355 1 96.38 16 SER B O 1
ATOM 2230 N N . GLN B 1 17 ? -14.352 -27.625 3.416 1 97.31 17 GLN B N 1
ATOM 2231 C CA . GLN B 1 17 ? -13.219 -28.344 3.994 1 97.31 17 GLN B CA 1
ATOM 2232 C C . GLN B 1 17 ? -11.898 -27.828 3.434 1 97.31 17 GLN B C 1
ATOM 2234 O O . GLN B 1 17 ? -10.922 -27.672 4.172 1 97.31 17 GLN B O 1
ATOM 2239 N N . LEU B 1 18 ? -11.859 -27.656 2.152 1 97.5 18 LEU B N 1
ATOM 2240 C CA . LEU B 1 18 ? -10.664 -27.109 1.515 1 97.5 18 LEU B CA 1
ATOM 2241 C C . LEU B 1 18 ? -10.367 -25.703 2.023 1 97.5 18 LEU B C 1
ATOM 2243 O O . LEU B 1 18 ? -9.203 -25.359 2.244 1 97.5 18 LEU B O 1
ATOM 2247 N N . ALA B 1 19 ? -11.406 -24.922 2.207 1 97.25 19 ALA B N 1
ATOM 2248 C CA . ALA B 1 19 ? -11.266 -23.578 2.744 1 97.25 19 ALA B CA 1
ATOM 2249 C C . ALA B 1 19 ? -10.664 -23.609 4.148 1 97.25 19 ALA B C 1
ATOM 2251 O O . ALA B 1 19 ? -9.758 -22.828 4.461 1 97.25 19 ALA B O 1
ATOM 2252 N N . GLU B 1 20 ? -11.148 -24.391 4.98 1 96.69 20 GLU B N 1
ATOM 2253 C CA . GLU B 1 20 ? -10.633 -24.547 6.34 1 96.69 20 GLU B CA 1
ATOM 2254 C C . GLU B 1 20 ? -9.156 -24.953 6.328 1 96.69 20 GLU B C 1
ATOM 2256 O O . GLU B 1 20 ? -8.367 -24.438 7.125 1 96.69 20 GLU B O 1
ATOM 2261 N N . GLN B 1 21 ? -8.875 -25.859 5.457 1 96.94 21 GLN B N 1
ATOM 2262 C CA . GLN B 1 21 ? -7.488 -26.297 5.32 1 96.94 21 GLN B CA 1
ATOM 2263 C C . GLN B 1 21 ? -6.582 -25.141 4.926 1 96.94 21 GLN B C 1
ATOM 2265 O O . GLN B 1 21 ? -5.5 -24.969 5.488 1 96.94 21 GLN B O 1
ATOM 2270 N N . VAL B 1 22 ? -7.027 -24.391 3.971 1 97 22 VAL B N 1
ATOM 2271 C CA . VAL B 1 22 ? -6.246 -23.25 3.49 1 97 22 VAL B CA 1
ATOM 2272 C C . VAL B 1 22 ? -6.023 -22.266 4.629 1 97 22 VAL B C 1
ATOM 2274 O O . VAL B 1 22 ? -4.895 -21.844 4.879 1 97 22 VAL B O 1
ATOM 2277 N N . VAL B 1 23 ? -7.086 -21.922 5.332 1 95.38 23 VAL B N 1
ATOM 2278 C CA . VAL B 1 23 ? -7 -20.922 6.402 1 95.38 23 VAL B CA 1
ATOM 2279 C C . VAL B 1 23 ? -6.066 -21.438 7.5 1 95.38 23 VAL B C 1
ATOM 2281 O O . VAL B 1 23 ? -5.199 -20.703 7.973 1 95.38 23 VAL B O 1
ATOM 2284 N N . ASP B 1 24 ? -6.164 -22.656 7.855 1 94.19 24 ASP B N 1
ATOM 2285 C CA . ASP B 1 24 ? -5.332 -23.25 8.898 1 94.19 24 ASP B CA 1
ATOM 2286 C C . ASP B 1 24 ? -3.855 -23.234 8.508 1 94.19 24 ASP B C 1
ATOM 2288 O O . ASP B 1 24 ? -2.998 -22.891 9.32 1 94.19 24 ASP B O 1
ATOM 2292 N N . GLU B 1 25 ? -3.611 -23.594 7.34 1 95 25 GLU B N 1
ATOM 2293 C CA . GLU B 1 25 ? -2.229 -23.672 6.887 1 95 25 GLU B CA 1
ATOM 2294 C C . GLU B 1 25 ? -1.614 -22.281 6.719 1 95 25 GLU B C 1
ATOM 2296 O O . GLU B 1 25 ? -0.421 -22.094 6.965 1 95 25 GLU B O 1
ATOM 2301 N N . VAL B 1 26 ? -2.422 -21.375 6.238 1 94.81 26 VAL B N 1
ATOM 2302 C CA . VAL B 1 26 ? -1.932 -20 6.113 1 94.81 26 VAL B CA 1
ATOM 2303 C C . VAL B 1 26 ? -1.59 -19.453 7.496 1 94.81 26 VAL B C 1
ATOM 2305 O O . VAL B 1 26 ? -0.524 -18.859 7.691 1 94.81 26 VAL B O 1
ATOM 2308 N N . LEU B 1 27 ? -2.465 -19.594 8.453 1 90.81 27 LEU B N 1
ATOM 2309 C CA . LEU B 1 27 ? -2.248 -19.109 9.812 1 90.81 27 LEU B CA 1
ATOM 2310 C C . LEU B 1 27 ? -1.006 -19.734 10.43 1 90.81 27 LEU B C 1
ATOM 2312 O O . LEU B 1 27 ? -0.286 -19.094 11.188 1 90.81 27 LEU B O 1
ATOM 2316 N N . ALA B 1 28 ? -0.768 -20.938 10.133 1 90.88 28 ALA B N 1
ATOM 2317 C CA . ALA B 1 28 ? 0.414 -21.641 10.625 1 90.88 28 ALA B CA 1
ATOM 2318 C C . ALA B 1 28 ? 1.692 -21.031 10.062 1 90.88 28 ALA B C 1
ATOM 2320 O O . ALA B 1 28 ? 2.729 -21.016 10.727 1 90.88 28 ALA B O 1
ATOM 2321 N N . LYS B 1 29 ? 1.591 -20.5 8.867 1 90.81 29 LYS B N 1
ATOM 2322 C CA . LYS B 1 29 ? 2.77 -19.953 8.195 1 90.81 29 LYS B CA 1
ATOM 2323 C C . LYS B 1 29 ? 3.041 -18.516 8.633 1 90.81 29 LYS B C 1
ATOM 2325 O O . LYS B 1 29 ? 4.18 -18.062 8.578 1 90.81 29 LYS B O 1
ATOM 2330 N N . ILE B 1 30 ? 2.053 -17.609 8.828 1 83.06 30 ILE B N 1
ATOM 2331 C CA . ILE B 1 30 ? 2.236 -16.188 9.094 1 83.06 30 ILE B CA 1
ATOM 2332 C C . ILE B 1 30 ? 2.4 -15.969 10.594 1 83.06 30 ILE B C 1
ATOM 2334 O O . ILE B 1 30 ? 2.82 -14.891 11.023 1 83.06 30 ILE B O 1
ATOM 2338 N N . ASP B 1 31 ? 2.576 -16.734 11.398 1 72.69 31 ASP B N 1
ATOM 2339 C CA . ASP B 1 31 ? 2.686 -16.562 12.844 1 72.69 31 ASP B CA 1
ATOM 2340 C C . ASP B 1 31 ? 1.786 -15.43 13.336 1 72.69 31 ASP B C 1
ATOM 2342 O O . ASP B 1 31 ? 2.229 -14.562 14.086 1 72.69 31 ASP B O 1
ATOM 2346 N N . LEU B 1 32 ? 0.724 -15.211 12.727 1 69.5 32 LEU B N 1
ATOM 2347 C CA . LEU B 1 32 ? -0.255 -14.211 13.141 1 69.5 32 LEU B CA 1
ATOM 2348 C C . LEU B 1 32 ? -1.412 -14.859 13.891 1 69.5 32 LEU B C 1
ATOM 2350 O O . LEU B 1 32 ? -1.922 -15.906 13.477 1 69.5 32 LEU B O 1
ATOM 2354 N N . ILE B 1 33 ? -1.641 -14.258 15.023 1 73.5 33 ILE B N 1
ATOM 2355 C CA . ILE B 1 33 ? -2.814 -14.695 15.773 1 73.5 33 ILE B CA 1
ATOM 2356 C C . ILE B 1 33 ? -3.996 -13.781 15.461 1 73.5 33 ILE B C 1
ATOM 2358 O O . ILE B 1 33 ? -3.9 -12.562 15.602 1 73.5 33 ILE B O 1
ATOM 2362 N N . ILE B 1 34 ? -4.957 -14.438 14.875 1 75.38 34 ILE B N 1
ATOM 2363 C CA . ILE B 1 34 ? -6.164 -13.68 14.578 1 75.38 34 ILE B CA 1
ATOM 2364 C C . ILE B 1 34 ? -7.32 -14.188 15.438 1 75.38 34 ILE B C 1
ATOM 2366 O O . ILE B 1 34 ? -7.266 -15.305 15.961 1 75.38 34 ILE B O 1
ATOM 2370 N N . SER B 1 35 ? -8.336 -13.391 15.594 1 79.62 35 SER B N 1
ATOM 2371 C CA . SER B 1 35 ? -9.5 -13.773 16.391 1 79.62 35 SER B CA 1
ATOM 2372 C C . SER B 1 35 ? -10.273 -14.906 15.727 1 79.62 35 SER B C 1
ATOM 2374 O O . SER B 1 35 ? -10.117 -15.164 14.531 1 79.62 35 SER B O 1
ATOM 2376 N N . LYS B 1 36 ? -10.992 -15.625 16.5 1 87.12 36 LYS B N 1
ATOM 2377 C CA . LYS B 1 36 ? -11.844 -16.688 15.969 1 87.12 36 LYS B CA 1
ATOM 2378 C C . LYS B 1 36 ? -12.844 -16.141 14.953 1 87.12 36 LYS B C 1
ATOM 2380 O O . LYS B 1 36 ? -13.125 -16.781 13.945 1 87.12 36 LYS B O 1
ATOM 2385 N N . GLU B 1 37 ? -13.305 -14.93 15.266 1 84.12 37 GLU B N 1
ATOM 2386 C CA . GLU B 1 37 ? -14.258 -14.289 14.359 1 84.12 37 GLU B CA 1
ATOM 2387 C C . GLU B 1 37 ? -13.625 -14.023 12.992 1 84.12 37 GLU B C 1
ATOM 2389 O O . GLU B 1 37 ? -14.242 -14.281 11.961 1 84.12 37 GLU B O 1
ATOM 2394 N N . GLU B 1 38 ? -12.469 -13.578 13.023 1 82.81 38 GLU B N 1
ATOM 2395 C CA . GLU B 1 38 ? -11.742 -13.328 11.781 1 82.81 38 GLU B CA 1
ATOM 2396 C C . GLU B 1 38 ? -11.461 -14.625 11.031 1 82.81 38 GLU B C 1
ATOM 2398 O O . GLU B 1 38 ? -11.508 -14.664 9.805 1 82.81 38 GLU B O 1
ATOM 2403 N N . THR B 1 39 ? -11.102 -15.625 11.766 1 90.5 39 THR B N 1
ATOM 2404 C CA . THR B 1 39 ? -10.844 -16.938 11.18 1 90.5 39 THR B CA 1
ATOM 2405 C C . THR B 1 39 ? -12.094 -17.469 10.484 1 90.5 39 THR B C 1
ATOM 2407 O O . THR B 1 39 ? -12.016 -17.984 9.367 1 90.5 39 THR B O 1
ATOM 2410 N N . ASP B 1 40 ? -13.148 -17.328 11.148 1 90.81 40 ASP B N 1
ATOM 2411 C CA . ASP B 1 40 ? -14.414 -17.812 10.602 1 90.81 40 ASP B CA 1
ATOM 2412 C C . ASP B 1 40 ? -14.781 -17.062 9.328 1 90.81 40 ASP B C 1
ATOM 2414 O O . ASP B 1 40 ? -15.266 -17.656 8.359 1 90.81 40 ASP B O 1
ATOM 2418 N N . LEU B 1 41 ? -14.57 -15.852 9.359 1 88.25 41 LEU B N 1
ATOM 2419 C CA . LEU B 1 41 ? -14.859 -15.023 8.195 1 88.25 41 LEU B CA 1
ATOM 2420 C C . LEU B 1 41 ? -13.953 -15.398 7.023 1 88.25 41 LEU B C 1
ATOM 2422 O O . LEU B 1 41 ? -14.398 -15.43 5.875 1 88.25 41 LEU B O 1
ATOM 2426 N N . ALA B 1 42 ? -12.734 -15.633 7.375 1 91.62 42 ALA B N 1
ATOM 2427 C CA . ALA B 1 42 ? -11.797 -16.062 6.34 1 91.62 42 ALA B CA 1
ATOM 2428 C C . ALA B 1 42 ? -12.227 -17.391 5.723 1 91.62 42 ALA B C 1
ATOM 2430 O O . ALA B 1 42 ? -12.172 -17.562 4.504 1 91.62 42 ALA B O 1
ATOM 2431 N N . VAL B 1 43 ? -12.641 -18.312 6.523 1 94.75 43 VAL B N 1
ATOM 2432 C CA . VAL B 1 43 ? -13.094 -19.609 6.043 1 94.75 43 VAL B CA 1
ATOM 2433 C C . VAL B 1 43 ? -14.305 -19.438 5.133 1 94.75 43 VAL B C 1
ATOM 2435 O O . VAL B 1 43 ? -14.406 -20.078 4.086 1 94.75 43 VAL B O 1
ATOM 2438 N N . CYS B 1 44 ? -15.195 -18.578 5.504 1 93.44 44 CYS B N 1
ATOM 2439 C CA . CYS B 1 44 ? -16.375 -18.297 4.691 1 93.44 44 CYS B CA 1
ATOM 2440 C C . CYS B 1 44 ? -15.977 -17.734 3.334 1 93.44 44 CYS B C 1
ATOM 2442 O O . CYS B 1 44 ? -16.5 -18.172 2.303 1 93.44 44 CYS B O 1
ATOM 2444 N N . MET B 1 45 ? -15.109 -16.844 3.391 1 92.62 45 MET B N 1
ATOM 2445 C CA . MET B 1 45 ? -14.664 -16.219 2.145 1 92.62 45 MET B CA 1
ATOM 2446 C C . MET B 1 45 ? -13.992 -17.234 1.234 1 92.62 45 MET B C 1
ATOM 2448 O O . MET B 1 45 ? -14.289 -17.312 0.042 1 92.62 45 MET B O 1
ATOM 2452 N N . TYR B 1 46 ? -13.094 -18.062 1.806 1 95.56 46 TYR B N 1
ATOM 2453 C CA . TYR B 1 46 ? -12.367 -19.016 0.979 1 95.56 46 TYR B CA 1
ATOM 2454 C C . TYR B 1 46 ? -13.273 -20.156 0.531 1 95.56 46 TYR B C 1
ATOM 2456 O O . TYR B 1 46 ? -13 -20.828 -0.464 1 95.56 46 TYR B O 1
ATOM 2464 N N . THR B 1 47 ? -14.328 -20.375 1.235 1 96.5 47 THR B N 1
ATOM 2465 C CA . THR B 1 47 ? -15.344 -21.297 0.737 1 96.5 47 THR B CA 1
ATOM 2466 C C . THR B 1 47 ? -15.977 -20.766 -0.542 1 96.5 47 THR B C 1
ATOM 2468 O O . THR B 1 47 ? -16.141 -21.5 -1.52 1 96.5 47 THR B O 1
ATOM 2471 N N . THR B 1 48 ? -16.328 -19.531 -0.456 1 94.25 48 THR B N 1
ATOM 2472 C CA . THR B 1 48 ? -16.875 -18.859 -1.639 1 94.25 48 THR B CA 1
ATOM 2473 C C . THR B 1 48 ? -15.852 -18.859 -2.771 1 94.25 48 THR B C 1
ATOM 2475 O O . THR B 1 48 ? -16.203 -19.078 -3.932 1 94.25 48 THR B O 1
ATOM 2478 N N . PHE B 1 49 ? -14.641 -18.625 -2.412 1 95.81 49 PHE B N 1
ATOM 2479 C CA . PHE B 1 49 ? -13.5 -18.625 -3.324 1 95.81 49 PHE B CA 1
ATOM 2480 C C . PHE B 1 49 ? -13.391 -19.969 -4.035 1 95.81 49 PHE B C 1
ATOM 2482 O O . PHE B 1 49 ? -13.328 -20.031 -5.266 1 95.81 49 PHE B O 1
ATOM 2489 N N . MET B 1 50 ? -13.5 -21.062 -3.289 1 96.19 50 MET B N 1
ATOM 2490 C CA . MET B 1 50 ? -13.367 -22.406 -3.824 1 96.19 50 MET B CA 1
ATOM 2491 C C . MET B 1 50 ? -14.57 -22.781 -4.688 1 96.19 50 MET B C 1
ATOM 2493 O O . MET B 1 50 ? -14.422 -23.391 -5.742 1 96.19 50 MET B O 1
ATOM 2497 N N . ASN B 1 51 ? -15.695 -22.359 -4.27 1 95.69 51 ASN B N 1
ATOM 2498 C CA . ASN B 1 51 ? -16.891 -22.625 -5.047 1 95.69 51 ASN B CA 1
ATOM 2499 C C . ASN B 1 51 ? -16.828 -21.969 -6.426 1 95.69 51 ASN B C 1
ATOM 2501 O O . ASN B 1 51 ? -17.188 -22.578 -7.43 1 95.69 51 ASN B O 1
ATOM 2505 N N . PHE B 1 52 ? -16.375 -20.844 -6.426 1 95.38 52 PHE B N 1
ATOM 2506 C CA . PHE B 1 52 ? -16.281 -20.109 -7.68 1 95.38 52 PHE B CA 1
ATOM 2507 C C . PHE B 1 52 ? -15.281 -20.781 -8.617 1 95.38 52 PHE B C 1
ATOM 2509 O O . PHE B 1 52 ? -15.539 -20.922 -9.812 1 95.38 52 PHE B O 1
ATOM 2516 N N . ILE B 1 53 ? -14.164 -21.156 -8.062 1 94.88 53 ILE B N 1
ATOM 2517 C CA . ILE B 1 53 ? -13.164 -21.859 -8.844 1 94.88 53 ILE B CA 1
ATOM 2518 C C . ILE B 1 53 ? -13.766 -23.141 -9.414 1 94.88 53 ILE B C 1
ATOM 2520 O O . ILE B 1 53 ? -13.625 -23.422 -10.609 1 94.88 53 ILE B O 1
ATOM 2524 N N . GLY B 1 54 ? -14.391 -23.906 -8.625 1 94.88 54 GLY B N 1
ATOM 2525 C CA . GLY B 1 54 ? -15.016 -25.141 -9.078 1 94.88 54 GLY B CA 1
ATOM 2526 C C . GLY B 1 54 ? -16.031 -24.922 -10.18 1 94.88 54 GLY B C 1
ATOM 2527 O O . GLY B 1 54 ? -16.125 -25.734 -11.109 1 94.88 54 GLY B O 1
ATOM 2528 N N . ASP B 1 55 ? -16.688 -23.781 -10.109 1 93.75 55 ASP B N 1
ATOM 2529 C CA . ASP B 1 55 ? -17.766 -23.484 -11.062 1 93.75 55 ASP B CA 1
ATOM 2530 C C . ASP B 1 55 ? -17.188 -23.047 -12.406 1 93.75 55 ASP B C 1
ATOM 2532 O O . ASP B 1 55 ? -17.812 -23.25 -13.445 1 93.75 55 ASP B O 1
ATOM 2536 N N . THR B 1 56 ? -16.016 -22.531 -12.391 1 92.75 56 THR B N 1
ATOM 2537 C CA . THR B 1 56 ? -15.555 -21.828 -13.586 1 92.75 56 THR B CA 1
ATOM 2538 C C . THR B 1 56 ? -14.391 -22.578 -14.234 1 92.75 56 THR B C 1
ATOM 2540 O O . THR B 1 56 ? -13.977 -22.25 -15.344 1 92.75 56 THR B O 1
ATOM 2543 N N . LEU B 1 57 ? -13.836 -23.531 -13.594 1 91.44 57 LEU B N 1
ATOM 2544 C CA . LEU B 1 57 ? -12.648 -24.219 -14.109 1 91.44 57 LEU B CA 1
ATOM 2545 C C . LEU B 1 57 ? -12.93 -24.844 -15.477 1 91.44 57 LEU B C 1
ATOM 2547 O O . LEU B 1 57 ? -12.086 -24.797 -16.359 1 91.44 57 LEU B O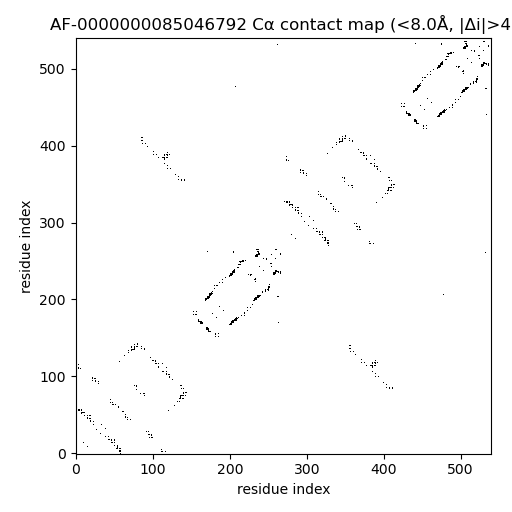 1
ATOM 2551 N N . HIS B 1 58 ? -14.125 -25.391 -15.688 1 87.44 58 HIS B N 1
ATOM 2552 C CA . HIS B 1 58 ? -14.453 -26.109 -16.922 1 87.44 58 HIS B CA 1
ATOM 2553 C C . HIS B 1 58 ? -14.719 -25.156 -18.062 1 87.44 58 HIS B C 1
ATOM 2555 O O . HIS B 1 58 ? -14.414 -25.469 -19.219 1 87.44 58 HIS B O 1
ATOM 2561 N N . THR B 1 59 ? -15.219 -23.984 -17.766 1 88.19 59 THR B N 1
ATOM 2562 C CA . THR B 1 59 ? -15.578 -23.016 -18.797 1 88.19 59 THR B CA 1
ATOM 2563 C C . THR B 1 59 ? -14.414 -22.078 -19.078 1 88.19 59 THR B C 1
ATOM 2565 O O . THR B 1 59 ? -14.414 -21.359 -20.094 1 88.19 59 THR B O 1
ATOM 2568 N N . ARG B 1 60 ? -13.477 -22.031 -18.172 1 86.88 60 ARG B N 1
ATOM 2569 C CA . ARG B 1 60 ? -12.305 -21.156 -18.25 1 86.88 60 ARG B CA 1
ATOM 2570 C C . ARG B 1 60 ? -12.703 -19.688 -18.297 1 86.88 60 ARG B C 1
ATOM 2572 O O . ARG B 1 60 ? -12.055 -18.891 -18.969 1 86.88 60 ARG B O 1
ATOM 2579 N N . GLU B 1 61 ? -13.844 -19.453 -17.703 1 85.75 61 GLU B N 1
ATOM 2580 C CA . GLU B 1 61 ? -14.305 -18.078 -17.547 1 85.75 61 GLU B CA 1
ATOM 2581 C C . GLU B 1 61 ? -13.445 -17.312 -16.531 1 85.75 61 GLU B C 1
ATOM 2583 O O . GLU B 1 61 ? -13.062 -17.875 -15.5 1 85.75 61 GLU B O 1
ATOM 2588 N N . LYS B 1 62 ? -13.242 -16.078 -16.922 1 87.06 62 LYS B N 1
ATOM 2589 C CA . LYS B 1 62 ? -12.469 -15.227 -16.031 1 87.06 62 LYS B CA 1
ATOM 2590 C C . LYS B 1 62 ? -13.383 -14.406 -15.125 1 87.06 62 LYS B C 1
ATOM 2592 O O . LYS B 1 62 ? -14.594 -14.359 -15.336 1 87.06 62 LYS B O 1
ATOM 2597 N N . GLY B 1 63 ? -12.719 -14.008 -13.992 1 87.25 63 GLY B N 1
ATOM 2598 C CA . GLY B 1 63 ? -13.469 -13.18 -13.062 1 87.25 63 GLY B CA 1
ATOM 2599 C C . GLY B 1 63 ? -13.312 -13.617 -11.617 1 87.25 63 GLY B C 1
ATOM 2600 O O . GLY B 1 63 ? -12.508 -14.5 -11.312 1 87.25 63 GLY B O 1
ATOM 2601 N N . VAL B 1 64 ? -14.078 -12.914 -10.797 1 92.12 64 VAL B N 1
ATOM 2602 C CA . VAL B 1 64 ? -14.094 -13.211 -9.367 1 92.12 64 VAL B CA 1
ATOM 2603 C C . VAL B 1 64 ? -15.508 -13.055 -8.82 1 92.12 64 VAL B C 1
ATOM 2605 O O . VAL B 1 64 ? -16.328 -12.328 -9.391 1 92.12 64 VAL B O 1
ATOM 2608 N N . PRO B 1 65 ? -15.852 -13.797 -7.789 1 91.44 65 PRO B N 1
ATOM 2609 C CA . PRO B 1 65 ? -17.156 -13.562 -7.156 1 91.44 65 PRO B CA 1
ATOM 2610 C C . PRO B 1 65 ? -17.234 -12.188 -6.496 1 91.44 65 PRO B C 1
ATOM 2612 O O . PRO B 1 65 ? -16.25 -11.688 -5.965 1 91.44 65 PRO B O 1
ATOM 2615 N N . ALA B 1 66 ? -18.438 -11.664 -6.48 1 91.62 66 ALA B N 1
ATOM 2616 C CA . ALA B 1 66 ? -18.672 -10.352 -5.883 1 91.62 66 ALA B CA 1
ATOM 2617 C C . ALA B 1 66 ? -18.297 -10.336 -4.406 1 91.62 66 ALA B C 1
ATOM 2619 O O . ALA B 1 66 ? -17.812 -9.32 -3.893 1 91.62 66 ALA B O 1
ATOM 2620 N N . GLU B 1 67 ? -18.469 -11.375 -3.816 1 89.88 67 GLU B N 1
ATOM 2621 C CA . GLU B 1 67 ? -18.188 -11.5 -2.391 1 89.88 67 GLU B CA 1
ATOM 2622 C C . GLU B 1 67 ? -16.703 -11.258 -2.1 1 89.88 67 GLU B C 1
ATOM 2624 O O . GLU B 1 67 ? -16.359 -10.727 -1.044 1 89.88 67 GLU B O 1
ATOM 2629 N N . LEU B 1 68 ? -15.883 -11.711 -3.027 1 92.81 68 LEU B N 1
ATOM 2630 C CA . LEU B 1 68 ? -14.453 -11.5 -2.846 1 92.81 68 LEU B CA 1
ATOM 2631 C C . LEU B 1 68 ? -14.109 -10.016 -2.857 1 92.81 68 LEU B C 1
ATOM 2633 O O . LEU B 1 68 ? -13.258 -9.57 -2.092 1 92.81 68 LEU B O 1
ATOM 2637 N N . ILE B 1 69 ? -14.773 -9.289 -3.688 1 92.88 69 ILE B N 1
ATOM 2638 C CA . ILE B 1 69 ? -14.562 -7.852 -3.785 1 92.88 69 ILE B CA 1
ATOM 2639 C C . ILE B 1 69 ? -15.016 -7.172 -2.494 1 92.88 69 ILE B C 1
ATOM 2641 O O . ILE B 1 69 ? -14.289 -6.352 -1.929 1 92.88 69 ILE B O 1
ATOM 2645 N N . GLU B 1 70 ? -16.141 -7.527 -2.023 1 90.88 70 GLU B N 1
ATOM 2646 C CA . GLU B 1 70 ? -16.672 -6.961 -0.792 1 90.88 70 GLU B CA 1
ATOM 2647 C C . GLU B 1 70 ? -15.789 -7.297 0.405 1 90.88 70 GLU B C 1
ATOM 2649 O O . GLU B 1 70 ? -15.555 -6.445 1.268 1 90.88 70 GLU B O 1
ATOM 2654 N N . TRP B 1 71 ? -15.398 -8.438 0.422 1 88.88 71 TRP B N 1
ATOM 2655 C CA . TRP B 1 71 ? -14.5 -8.875 1.485 1 88.88 71 TRP B CA 1
ATOM 2656 C C . TRP B 1 71 ? -13.203 -8.078 1.469 1 88.88 71 TRP B C 1
ATOM 2658 O O . TRP B 1 71 ? -12.695 -7.68 2.52 1 8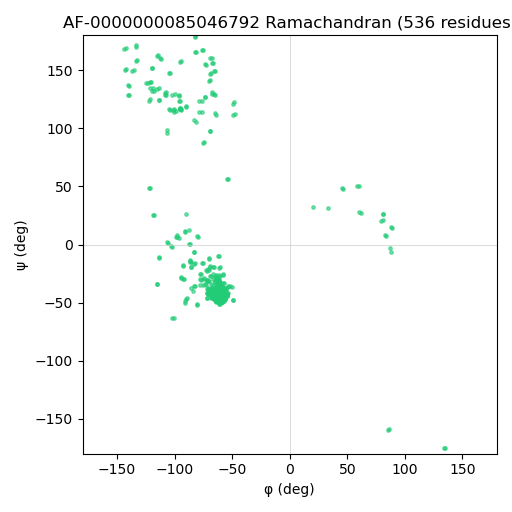8.88 71 TRP B O 1
ATOM 2668 N N . SER B 1 72 ? -12.68 -7.918 0.317 1 92.31 72 SER B N 1
ATOM 2669 C CA . SER B 1 72 ? -11.438 -7.168 0.16 1 92.31 72 SER B CA 1
ATOM 2670 C C . SER B 1 72 ? -11.578 -5.746 0.69 1 92.31 72 SER B C 1
ATOM 2672 O O . SER B 1 72 ? -10.711 -5.258 1.417 1 92.31 72 SER B O 1
ATOM 2674 N N . LYS B 1 73 ? -12.688 -5.172 0.39 1 90.69 73 LYS B N 1
ATOM 2675 C CA . LYS B 1 73 ? -12.961 -3.82 0.868 1 90.69 73 LYS B CA 1
ATOM 2676 C C . LYS B 1 73 ? -13.117 -3.793 2.387 1 90.69 73 LYS B C 1
ATOM 2678 O O . LYS B 1 73 ? -12.625 -2.879 3.049 1 90.69 73 LYS B O 1
ATOM 2683 N N . SER B 1 74 ? -13.758 -4.723 2.873 1 88.25 74 SER B N 1
ATOM 2684 C CA . SER B 1 74 ? -13.961 -4.82 4.312 1 88.25 74 SER B CA 1
ATOM 2685 C C . SER B 1 74 ? -12.641 -5.012 5.051 1 88.25 74 SER B C 1
ATOM 2687 O O . SER B 1 74 ? -12.461 -4.496 6.156 1 88.25 74 SER B O 1
ATOM 2689 N N . ASN B 1 75 ? -11.781 -5.793 4.453 1 88.31 75 ASN B N 1
ATOM 2690 C CA . ASN B 1 75 ? -10.453 -5.992 5.027 1 88.31 75 ASN B CA 1
ATOM 2691 C C . ASN B 1 75 ? -9.68 -4.68 5.117 1 88.31 75 ASN B C 1
ATOM 2693 O O . ASN B 1 75 ? -9 -4.426 6.109 1 88.31 75 ASN B O 1
ATOM 2697 N N . ALA B 1 76 ? -9.82 -3.961 4.07 1 90.38 76 ALA B N 1
ATOM 2698 C CA . ALA B 1 76 ? -9.164 -2.654 4.062 1 90.38 76 ALA B CA 1
ATOM 2699 C C . ALA B 1 76 ? -9.68 -1.776 5.199 1 90.38 76 ALA B C 1
ATOM 2701 O O . ALA B 1 76 ? -8.898 -1.138 5.906 1 90.38 76 ALA B O 1
ATOM 2702 N N . TRP B 1 77 ? -11 -1.771 5.352 1 84.12 77 TRP B N 1
ATOM 2703 C CA . TRP B 1 77 ? -11.633 -0.973 6.395 1 84.12 77 TRP B CA 1
ATOM 2704 C C . TRP B 1 77 ? -11.141 -1.39 7.777 1 84.12 77 TRP B C 1
ATOM 2706 O O . TRP B 1 77 ? -10.844 -0.539 8.617 1 84.12 77 TRP B O 1
ATOM 2716 N N . ALA B 1 78 ? -11.07 -2.637 7.977 1 80.75 78 ALA B N 1
ATOM 2717 C CA . ALA B 1 78 ? -10.641 -3.152 9.273 1 80.75 78 ALA B CA 1
ATOM 2718 C C . ALA B 1 78 ? -9.203 -2.725 9.586 1 80.75 78 ALA B C 1
ATOM 2720 O O . ALA B 1 78 ? -8.891 -2.365 10.719 1 80.75 78 ALA B O 1
ATOM 2721 N N . ILE B 1 79 ? -8.359 -2.73 8.625 1 86.31 79 ILE B N 1
ATOM 2722 C CA . ILE B 1 79 ? -6.953 -2.4 8.82 1 86.31 79 ILE B CA 1
ATOM 2723 C C . ILE B 1 79 ? -6.801 -0.904 9.078 1 86.31 79 ILE B C 1
ATOM 2725 O O . ILE B 1 79 ? -6.07 -0.497 9.984 1 86.31 79 ILE B O 1
ATOM 2729 N N . VAL B 1 80 ? -7.539 -0.122 8.336 1 82.44 80 VAL B N 1
ATOM 2730 C CA . VAL B 1 80 ? -7.48 1.326 8.5 1 82.44 80 VAL B CA 1
ATOM 2731 C C . VAL B 1 80 ? -8.008 1.71 9.883 1 82.44 80 VAL B C 1
ATOM 2733 O O . VAL B 1 80 ? -7.402 2.527 10.578 1 82.44 80 VAL B O 1
ATOM 2736 N N . GLU B 1 81 ? -9.102 1.109 10.242 1 74.12 81 GLU B N 1
ATOM 2737 C CA . GLU B 1 81 ? -9.719 1.404 11.531 1 74.12 81 GLU B CA 1
ATOM 2738 C C . GLU B 1 81 ? -8.797 1.042 12.688 1 74.12 81 GLU B C 1
ATOM 2740 O O . GLU B 1 81 ? -8.797 1.711 13.727 1 74.12 81 GLU B O 1
ATOM 2745 N N . ALA B 1 82 ? -8.016 0.016 12.477 1 76.5 82 ALA B N 1
ATOM 2746 C CA . ALA B 1 82 ? -7.09 -0.447 13.508 1 76.5 82 ALA B CA 1
ATOM 2747 C C . ALA B 1 82 ? -5.801 0.366 13.492 1 76.5 82 ALA B C 1
ATOM 2749 O O . ALA B 1 82 ? -4.918 0.16 14.336 1 76.5 82 ALA B O 1
ATOM 2750 N N . GLY B 1 83 ? -5.691 1.225 12.508 1 79 83 GLY B N 1
ATOM 2751 C CA . GLY B 1 83 ? -4.484 2.025 12.391 1 79 83 GLY B CA 1
ATOM 2752 C C . GLY B 1 83 ? -3.334 1.28 11.742 1 79 83 GLY B C 1
ATOM 2753 O O . GLY B 1 83 ? -2.166 1.598 11.984 1 79 83 GLY B O 1
ATOM 2754 N N . GLY B 1 84 ? -3.674 0.337 10.945 1 82.69 84 GLY B N 1
ATOM 2755 C CA . GLY B 1 84 ? -2.65 -0.475 10.312 1 82.69 84 GLY B CA 1
ATOM 2756 C C . GLY B 1 84 ? -2.059 0.175 9.07 1 82.69 84 GLY B C 1
ATOM 2757 O O . GLY B 1 84 ? -2.4 1.312 8.742 1 82.69 84 GLY B O 1
ATOM 2758 N N . LYS B 1 85 ? -1.097 -0.516 8.445 1 88.31 85 LYS B N 1
ATOM 2759 C CA . LYS B 1 85 ? -0.395 -0.069 7.25 1 88.31 85 LYS B CA 1
ATOM 2760 C C . LYS B 1 85 ? -0.69 -0.988 6.066 1 88.31 85 LYS B C 1
ATOM 2762 O O . LYS B 1 85 ? -1.195 -2.098 6.246 1 88.31 85 LYS B O 1
ATOM 2767 N N . VAL B 1 86 ? -0.4 -0.467 4.914 1 92.31 86 VAL B N 1
ATOM 2768 C CA . VAL B 1 86 ? -0.65 -1.233 3.697 1 92.31 86 VAL B CA 1
ATOM 2769 C C . VAL B 1 86 ? 0.188 -2.51 3.709 1 92.31 86 VAL B C 1
ATOM 2771 O O . VAL B 1 86 ? -0.241 -3.547 3.199 1 92.31 86 VAL B O 1
ATOM 2774 N N . SER B 1 87 ? 1.355 -2.531 4.32 1 91.94 87 SER B N 1
ATOM 2775 C CA . SER B 1 87 ? 2.219 -3.703 4.434 1 91.94 87 SER B CA 1
ATOM 2776 C C . SER B 1 87 ? 1.54 -4.816 5.223 1 91.94 87 SER B C 1
ATOM 2778 O O . SER B 1 87 ? 1.787 -6 4.977 1 91.94 87 SER B O 1
ATOM 2780 N N . ASP B 1 88 ? 0.662 -4.434 6.137 1 88.94 88 ASP B N 1
ATOM 2781 C CA . ASP B 1 88 ? -0.084 -5.418 6.914 1 88.94 88 ASP B CA 1
ATOM 2782 C C . ASP B 1 88 ? -0.994 -6.25 6.016 1 88.94 88 ASP B C 1
ATOM 2784 O O . ASP B 1 88 ? -1.34 -7.387 6.352 1 88.94 88 ASP B O 1
ATOM 2788 N N . ILE B 1 89 ? -1.38 -5.66 4.914 1 91.56 89 ILE B N 1
ATOM 2789 C CA . ILE B 1 89 ? -2.24 -6.328 3.945 1 91.56 89 ILE B CA 1
ATOM 2790 C C . ILE B 1 89 ? -1.406 -7.266 3.076 1 91.56 89 ILE B C 1
ATOM 2792 O O . ILE B 1 89 ? -1.7 -8.461 2.98 1 91.56 89 ILE B O 1
ATOM 2796 N N . ILE B 1 90 ? -0.341 -6.754 2.502 1 93.38 90 ILE B N 1
ATOM 2797 C CA . ILE B 1 90 ? 0.353 -7.406 1.398 1 93.38 90 ILE B CA 1
ATOM 2798 C C . ILE B 1 90 ? 1.108 -8.633 1.917 1 93.38 90 ILE B C 1
ATOM 2800 O O . ILE B 1 90 ? 1.246 -9.625 1.206 1 93.38 90 ILE B O 1
ATOM 2804 N N . VAL B 1 91 ? 1.574 -8.648 3.145 1 90.88 91 VAL B N 1
ATOM 2805 C CA . VAL B 1 91 ? 2.428 -9.703 3.691 1 90.88 91 VAL B CA 1
ATOM 2806 C C . VAL B 1 91 ? 1.624 -10.984 3.857 1 90.88 91 VAL B C 1
ATOM 2808 O O . VAL B 1 91 ? 2.195 -12.062 4.047 1 90.88 91 VAL B O 1
ATOM 2811 N N . ARG B 1 92 ? 0.355 -10.93 3.746 1 90.25 92 ARG B N 1
ATOM 2812 C CA . ARG B 1 92 ? -0.504 -12.086 3.949 1 90.25 92 ARG B CA 1
ATOM 2813 C C . ARG B 1 92 ? -0.641 -12.898 2.666 1 90.25 92 ARG B C 1
ATOM 2815 O O . ARG B 1 92 ? -0.985 -14.086 2.705 1 90.25 92 ARG B O 1
ATOM 2822 N N . TYR B 1 93 ? -0.366 -12.344 1.579 1 95.5 93 TYR B N 1
ATOM 2823 C CA . TYR B 1 93 ? -0.674 -12.969 0.301 1 95.5 93 TYR B CA 1
ATOM 2824 C C . TYR B 1 93 ? 0.407 -13.969 -0.088 1 95.5 93 TYR B C 1
ATOM 2826 O O . TYR B 1 93 ? 0.106 -15.055 -0.598 1 95.5 93 TYR B O 1
ATOM 2834 N N . PRO B 1 94 ? 1.706 -13.703 0.227 1 94.94 94 PRO B N 1
ATOM 2835 C CA . PRO B 1 94 ? 2.719 -14.695 -0.143 1 94.94 94 PRO B CA 1
ATOM 2836 C C . PRO B 1 94 ? 2.498 -16.047 0.537 1 94.94 94 PRO B C 1
ATOM 2838 O O . PRO B 1 94 ? 2.449 -17.078 -0.136 1 94.94 94 PRO B O 1
ATOM 2841 N N . PRO B 1 95 ? 2.285 -16.109 1.814 1 95.44 95 PRO B N 1
ATOM 2842 C CA . PRO B 1 95 ? 2.004 -17.406 2.412 1 95.44 95 PRO B CA 1
ATOM 2843 C C . PRO B 1 95 ? 0.719 -18.031 1.877 1 95.44 95 PRO B C 1
ATOM 2845 O O . PRO B 1 95 ? 0.632 -19.266 1.748 1 95.44 95 PRO B O 1
ATOM 2848 N N . THR B 1 96 ? -0.269 -17.25 1.597 1 96.44 96 THR B N 1
ATOM 2849 C CA . THR B 1 96 ? -1.511 -17.75 1.021 1 96.44 96 THR B CA 1
ATOM 2850 C C . THR B 1 96 ? -1.254 -18.406 -0.337 1 96.44 96 THR B C 1
ATOM 2852 O O . THR B 1 96 ? -1.771 -19.484 -0.623 1 96.44 96 THR B O 1
ATOM 2855 N N . ARG B 1 97 ? -0.46 -17.75 -1.123 1 97.25 97 ARG B N 1
ATOM 2856 C CA . ARG B 1 97 ? -0.115 -18.312 -2.428 1 97.25 97 ARG B CA 1
ATOM 2857 C C . ARG B 1 97 ? 0.653 -19.609 -2.279 1 97.25 97 ARG B C 1
ATOM 2859 O O . ARG B 1 97 ? 0.492 -20.531 -3.09 1 97.25 97 ARG B O 1
ATOM 2866 N N . GLU B 1 98 ? 1.512 -19.641 -1.316 1 96.19 98 GLU B N 1
ATOM 2867 C CA . GLU B 1 98 ? 2.262 -20.859 -1.063 1 96.19 98 GLU B CA 1
ATOM 2868 C C . GLU B 1 98 ? 1.329 -22.016 -0.72 1 96.19 98 GLU B C 1
ATOM 2870 O O . GLU B 1 98 ? 1.489 -23.125 -1.236 1 96.19 98 GLU B O 1
ATOM 2875 N N . VAL B 1 99 ? 0.432 -21.781 0.094 1 97.56 99 VAL B N 1
ATOM 2876 C CA . VAL B 1 99 ? -0.513 -22.797 0.52 1 97.56 99 VAL B CA 1
ATOM 2877 C C . VAL B 1 99 ? -1.345 -23.266 -0.674 1 97.56 99 VAL B C 1
ATOM 2879 O O . VAL B 1 99 ? -1.558 -24.469 -0.86 1 97.56 99 VAL B O 1
ATOM 2882 N N . PHE B 1 100 ? -1.781 -22.359 -1.494 1 98.12 100 PHE B N 1
ATOM 2883 C CA . PHE B 1 100 ? -2.58 -22.719 -2.66 1 98.12 100 PHE B CA 1
ATOM 2884 C C . PHE B 1 100 ? -1.745 -23.5 -3.668 1 98.12 100 PHE B C 1
ATOM 2886 O O . PHE B 1 100 ? -2.25 -24.406 -4.332 1 98.12 100 PHE B O 1
ATOM 2893 N N . ALA B 1 101 ? -0.534 -23.125 -3.807 1 97.5 101 ALA B N 1
ATOM 2894 C CA . ALA B 1 101 ? 0.344 -23.875 -4.703 1 97.5 101 ALA B CA 1
ATOM 2895 C C . ALA B 1 101 ? 0.479 -25.328 -4.254 1 97.5 101 ALA B C 1
ATOM 2897 O O . ALA B 1 101 ? 0.427 -26.234 -5.078 1 97.5 101 ALA B O 1
ATOM 2898 N N . GLU B 1 102 ? 0.663 -25.5 -2.98 1 97.19 102 GLU B N 1
ATOM 2899 C CA . GLU B 1 102 ? 0.755 -26.844 -2.418 1 97.19 102 GLU B CA 1
ATOM 2900 C C . GLU B 1 102 ? -0.545 -27.625 -2.619 1 97.19 102 GLU B C 1
ATOM 2902 O O . GLU B 1 102 ? -0.523 -28.812 -2.936 1 97.19 102 GLU B O 1
ATOM 2907 N N . LEU B 1 103 ? -1.599 -26.969 -2.387 1 97.75 103 LEU B N 1
ATOM 2908 C CA . LEU B 1 103 ? -2.904 -27.594 -2.578 1 97.75 103 LEU B CA 1
ATOM 2909 C C . LEU B 1 103 ? -3.092 -28.016 -4.027 1 97.75 103 LEU B C 1
ATOM 2911 O O . LEU B 1 103 ? -3.549 -29.141 -4.289 1 97.75 103 LEU B O 1
ATOM 2915 N N . VAL B 1 104 ? -2.756 -27.188 -4.98 1 97.75 104 VAL B N 1
ATOM 2916 C CA . VAL B 1 104 ? -2.906 -27.484 -6.398 1 97.75 104 VAL B CA 1
ATOM 2917 C C . VAL B 1 104 ? -1.987 -28.656 -6.777 1 97.75 104 VAL B C 1
ATOM 2919 O O . VAL B 1 104 ? -2.357 -29.5 -7.586 1 97.75 104 VAL B O 1
ATOM 2922 N N . GLU B 1 105 ? -0.792 -28.641 -6.184 1 96.94 105 GLU B N 1
ATOM 2923 C CA . GLU B 1 105 ? 0.126 -29.75 -6.414 1 96.94 105 GLU B CA 1
ATOM 2924 C C . GLU B 1 105 ? -0.494 -31.078 -5.984 1 96.94 105 GLU B C 1
ATOM 2926 O O . GLU B 1 105 ? -0.462 -32.062 -6.73 1 96.94 105 GLU B O 1
ATOM 2931 N N . THR B 1 106 ? -1.049 -31.094 -4.855 1 97.19 106 THR B N 1
ATOM 2932 C CA . THR B 1 106 ? -1.664 -32.312 -4.305 1 97.19 106 THR B CA 1
ATOM 2933 C C . THR B 1 106 ? -2.861 -32.719 -5.148 1 97.19 106 THR B C 1
ATOM 2935 O O . THR B 1 106 ? -2.984 -33.906 -5.504 1 97.19 106 THR B O 1
ATOM 2938 N N . LEU B 1 107 ? -3.705 -31.797 -5.465 1 96.75 107 LEU B N 1
ATOM 2939 C CA . LEU B 1 107 ? -4.91 -32.094 -6.23 1 96.75 107 LEU B CA 1
ATOM 2940 C C . LEU B 1 107 ? -4.551 -32.531 -7.648 1 96.75 107 LEU B C 1
ATOM 2942 O O . LEU B 1 107 ? -5.219 -33.406 -8.219 1 96.75 107 LEU B O 1
ATOM 2946 N N . SER B 1 108 ? -3.541 -31.906 -8.227 1 96.69 108 SER B N 1
ATOM 2947 C CA . SER B 1 108 ? -3.111 -32.281 -9.578 1 96.69 108 SER B CA 1
ATOM 2948 C C . SER B 1 108 ? -2.633 -33.719 -9.625 1 96.69 108 SER B C 1
ATOM 2950 O O . SER B 1 108 ? -2.891 -34.438 -10.594 1 96.69 108 SER B O 1
ATOM 2952 N N . ALA B 1 109 ? -1.909 -34.125 -8.617 1 95.5 109 ALA B N 1
ATOM 2953 C CA . ALA B 1 109 ? -1.446 -35.5 -8.531 1 95.5 109 ALA B CA 1
ATOM 2954 C C . ALA B 1 109 ? -2.617 -36.469 -8.336 1 95.5 109 ALA B C 1
ATOM 2956 O O . ALA B 1 109 ? -2.689 -37.531 -8.992 1 95.5 109 ALA B O 1
ATOM 2957 N N . GLN B 1 110 ? -3.537 -36.156 -7.492 1 95.88 110 GLN B N 1
ATOM 2958 C CA . GLN B 1 110 ? -4.68 -36.969 -7.145 1 95.88 110 GLN B CA 1
ATOM 2959 C C . GLN B 1 110 ? -5.59 -37.188 -8.352 1 95.88 110 GLN B C 1
ATOM 2961 O O . GLN B 1 110 ? -6.113 -38.281 -8.555 1 95.88 110 GLN B O 1
ATOM 2966 N N . PHE B 1 111 ? -5.738 -36.156 -9.164 1 96.25 111 PHE B N 1
ATOM 2967 C CA . PHE B 1 111 ? -6.691 -36.25 -10.258 1 96.25 111 PHE B CA 1
ATOM 2968 C C . PHE B 1 111 ? -5.973 -36.406 -11.594 1 96.25 111 PHE B C 1
ATOM 2970 O O . PHE B 1 111 ? -6.594 -36.312 -12.656 1 96.25 111 PHE B O 1
ATOM 2977 N N . GLU B 1 112 ? -4.637 -36.469 -11.523 1 94.81 112 GLU B N 1
ATOM 2978 C CA . GLU B 1 112 ? -3.793 -36.719 -12.695 1 94.81 112 GLU B CA 1
ATOM 2979 C C . GLU B 1 112 ? -3.986 -35.625 -13.75 1 94.81 112 GLU B C 1
ATOM 2981 O O . GLU B 1 112 ? -4.238 -35.938 -14.922 1 94.81 112 GLU B O 1
ATOM 2986 N N . LEU B 1 113 ? -3.902 -34.469 -13.344 1 95.31 113 LEU B N 1
ATOM 2987 C CA . LEU B 1 113 ? -4.047 -33.344 -14.273 1 95.31 113 LEU B CA 1
ATOM 2988 C C . LEU B 1 113 ? -2.855 -33.281 -15.227 1 95.31 113 LEU B C 1
ATOM 2990 O O . LEU B 1 113 ? -1.729 -33.625 -14.844 1 95.31 113 LEU B O 1
ATOM 2994 N N . SER B 1 114 ? -3.18 -32.844 -16.422 1 94.56 114 SER B N 1
ATOM 2995 C CA . SER B 1 114 ? -2.096 -32.5 -17.344 1 94.56 114 SER B CA 1
ATOM 2996 C C . SER B 1 114 ? -1.33 -31.281 -16.875 1 94.56 114 SER B C 1
ATOM 2998 O O . SER B 1 114 ? -1.833 -30.5 -16.047 1 94.56 114 SER B O 1
ATOM 3000 N N . THR B 1 115 ? -0.126 -31.094 -17.359 1 95.25 115 THR B N 1
ATOM 3001 C CA . THR B 1 115 ? 0.675 -29.906 -17.078 1 95.25 115 THR B CA 1
ATOM 3002 C C . THR B 1 115 ? -0.094 -28.641 -17.438 1 95.25 115 THR B C 1
ATOM 3004 O O . THR B 1 115 ? -0.115 -27.688 -16.656 1 95.25 115 THR B O 1
ATOM 3007 N N . HIS B 1 116 ? -0.699 -28.688 -18.547 1 94.5 116 HIS B N 1
ATOM 3008 C CA . HIS B 1 116 ? -1.486 -27.562 -19.031 1 94.5 116 HIS B CA 1
ATOM 3009 C C . HIS B 1 116 ? -2.604 -27.219 -18.047 1 94.5 116 HIS B C 1
ATOM 3011 O O . HIS B 1 116 ? -2.779 -26.047 -17.688 1 94.5 116 HIS B O 1
ATOM 3017 N N . ASP B 1 117 ? -3.309 -28.203 -17.625 1 95 117 ASP B N 1
ATOM 3018 C CA . ASP B 1 117 ? -4.445 -27.984 -16.734 1 95 117 ASP B CA 1
ATOM 3019 C C . ASP B 1 117 ? -3.982 -27.547 -15.344 1 95 117 ASP B C 1
ATOM 3021 O O . ASP B 1 117 ? -4.602 -26.688 -14.719 1 95 117 ASP B O 1
ATOM 3025 N N . ALA B 1 118 ? -2.967 -28.141 -14.852 1 96.94 118 ALA B N 1
ATOM 3026 C CA . ALA B 1 118 ? -2.445 -27.797 -13.531 1 96.94 118 ALA B CA 1
ATOM 3027 C C . ALA B 1 118 ? -1.979 -26.344 -13.492 1 96.94 118 ALA B C 1
ATOM 3029 O O . ALA B 1 118 ? -2.277 -25.609 -12.539 1 96.94 118 ALA B O 1
ATOM 3030 N N . LEU B 1 119 ? -1.237 -25.953 -14.516 1 96.88 119 LEU B N 1
ATOM 3031 C CA . LEU B 1 119 ? -0.774 -24.578 -14.602 1 96.88 119 LEU B CA 1
ATOM 3032 C C . LEU B 1 119 ? -1.952 -23.609 -14.703 1 96.88 119 LEU B C 1
ATOM 3034 O O . LEU B 1 119 ? -1.92 -22.531 -14.125 1 96.88 119 LEU B O 1
ATOM 3038 N N . TYR B 1 120 ? -2.934 -24.016 -15.375 1 95.88 120 TYR B N 1
ATOM 3039 C CA . TYR B 1 120 ? -4.125 -23.188 -15.523 1 95.88 120 TYR B CA 1
ATOM 3040 C C . TYR B 1 120 ? -4.797 -22.969 -14.172 1 95.88 120 TYR B C 1
ATOM 3042 O O . TYR B 1 120 ? -5.168 -21.828 -13.836 1 95.88 120 TYR B O 1
ATOM 3050 N N . VAL B 1 121 ? -4.977 -24.016 -13.461 1 96.31 121 VAL B N 1
ATOM 3051 C CA . VAL B 1 121 ? -5.645 -23.938 -12.164 1 96.31 121 VAL B CA 1
ATOM 3052 C C . VAL B 1 121 ? -4.879 -22.984 -11.242 1 96.31 121 VAL B C 1
ATOM 3054 O O . VAL B 1 121 ? -5.469 -22.094 -10.625 1 96.31 121 VAL B O 1
ATOM 3057 N N . LEU B 1 122 ? -3.604 -23.172 -11.148 1 97.5 122 LEU B N 1
ATOM 3058 C CA . LEU B 1 122 ? -2.789 -22.328 -10.281 1 97.5 122 LEU B CA 1
ATOM 3059 C C . LEU B 1 122 ? -2.824 -20.875 -10.742 1 97.5 122 LEU B C 1
ATOM 3061 O O . LEU B 1 122 ? -2.914 -19.969 -9.922 1 97.5 122 LEU B O 1
ATOM 3065 N N . THR B 1 123 ? -2.738 -20.688 -12.023 1 96.75 123 THR B N 1
ATOM 3066 C CA . THR B 1 123 ? -2.789 -19.344 -12.586 1 96.75 123 THR B CA 1
ATOM 3067 C C . THR B 1 123 ? -4.109 -18.656 -12.242 1 96.75 123 THR B C 1
ATOM 3069 O O . THR B 1 123 ? -4.133 -17.469 -11.891 1 96.75 123 THR B O 1
ATOM 3072 N N . ARG B 1 124 ? -5.145 -19.344 -12.328 1 95.94 124 ARG B N 1
ATOM 3073 C CA . ARG B 1 124 ? -6.465 -18.797 -12.023 1 95.94 124 ARG B CA 1
ATOM 3074 C C . ARG B 1 124 ? -6.566 -18.406 -10.555 1 95.94 124 ARG B C 1
ATOM 3076 O O . ARG B 1 124 ? -7.125 -17.359 -10.234 1 95.94 124 ARG B O 1
ATOM 3083 N N . ILE B 1 125 ? -6.102 -19.234 -9.742 1 96.69 125 ILE B N 1
ATOM 3084 C CA . ILE B 1 125 ? -6.105 -18.938 -8.312 1 96.69 125 ILE B CA 1
ATOM 3085 C C . ILE B 1 125 ? -5.297 -17.672 -8.039 1 96.69 125 ILE B C 1
ATOM 3087 O O . ILE B 1 125 ? -5.754 -16.781 -7.324 1 96.69 125 ILE B O 1
ATOM 3091 N N . ASN B 1 126 ? -4.117 -17.594 -8.609 1 97 126 ASN B N 1
ATOM 3092 C CA . ASN B 1 126 ? -3.264 -16.438 -8.422 1 97 126 ASN B CA 1
ATOM 3093 C C . ASN B 1 126 ? -3.92 -15.164 -8.961 1 97 126 ASN B C 1
ATOM 3095 O O . ASN B 1 126 ? -3.768 -14.086 -8.391 1 97 126 ASN B O 1
ATOM 3099 N N . GLU B 1 127 ? -4.625 -15.312 -10.062 1 96 127 GLU B N 1
ATOM 3100 C CA . GLU B 1 127 ? -5.348 -14.172 -10.641 1 96 127 GLU B CA 1
ATOM 3101 C C . GLU B 1 127 ? -6.402 -13.648 -9.672 1 96 127 GLU B C 1
ATOM 3103 O O . GLU B 1 127 ? -6.559 -12.438 -9.516 1 96 127 GLU B O 1
ATOM 3108 N N . MET B 1 128 ? -7.109 -14.508 -9.102 1 95.5 128 MET B N 1
ATOM 3109 C CA . MET B 1 128 ? -8.148 -14.109 -8.164 1 95.5 128 MET B CA 1
ATOM 3110 C C . MET B 1 128 ? -7.539 -13.453 -6.926 1 95.5 128 MET B C 1
ATOM 3112 O O . MET B 1 128 ? -8.07 -12.469 -6.41 1 95.5 128 MET B O 1
ATOM 3116 N N . LEU B 1 129 ? -6.449 -13.992 -6.434 1 96.62 129 LEU B N 1
ATOM 3117 C CA . LEU B 1 129 ? -5.75 -13.391 -5.305 1 96.62 129 LEU B CA 1
ATOM 3118 C C . LEU B 1 129 ? -5.238 -12 -5.656 1 96.62 129 LEU B C 1
ATOM 3120 O O . LEU B 1 129 ? -5.273 -11.086 -4.824 1 96.62 129 LEU B O 1
ATOM 3124 N N . ASP B 1 130 ? -4.762 -11.867 -6.875 1 96.5 130 ASP B N 1
ATOM 3125 C CA . ASP B 1 130 ? -4.277 -10.562 -7.332 1 96.5 130 ASP B CA 1
ATOM 3126 C C . ASP B 1 130 ? -5.406 -9.531 -7.34 1 96.5 130 ASP B C 1
ATOM 3128 O O . ASP B 1 130 ? -5.203 -8.383 -6.949 1 96.5 130 ASP B O 1
ATOM 3132 N N . ILE B 1 131 ? -6.52 -9.945 -7.809 1 95.19 131 ILE B N 1
ATOM 3133 C CA . ILE B 1 131 ? -7.664 -9.047 -7.852 1 95.19 131 ILE B CA 1
ATOM 3134 C C . ILE B 1 131 ? -8.055 -8.633 -6.434 1 95.19 131 ILE B C 1
ATOM 3136 O O . ILE B 1 131 ? -8.336 -7.461 -6.172 1 95.19 131 ILE B O 1
ATOM 3140 N N . SER B 1 132 ? -8.094 -9.594 -5.539 1 95.19 132 SER B N 1
ATOM 3141 C CA . SER B 1 132 ? -8.375 -9.297 -4.137 1 95.19 132 SER B CA 1
ATOM 3142 C C . SER B 1 132 ? -7.363 -8.32 -3.561 1 95.19 132 SER B C 1
ATOM 3144 O O . SER B 1 132 ? -7.734 -7.367 -2.867 1 95.19 132 SER B O 1
ATOM 3146 N N . LEU B 1 133 ? -6.141 -8.562 -3.811 1 95.75 133 LEU B N 1
ATOM 3147 C CA . LEU B 1 133 ? -5.074 -7.695 -3.311 1 95.75 133 LEU B CA 1
ATOM 3148 C C . LEU B 1 133 ? -5.23 -6.277 -3.848 1 95.75 133 LEU B C 1
ATOM 3150 O O . LEU B 1 133 ? -5.164 -5.309 -3.086 1 95.75 133 LEU B O 1
ATOM 3154 N N . ASP B 1 134 ? -5.445 -6.152 -5.121 1 94.62 134 ASP B N 1
ATOM 3155 C CA . ASP B 1 134 ? -5.625 -4.848 -5.754 1 94.62 134 ASP B CA 1
ATOM 3156 C C . ASP B 1 134 ? -6.785 -4.086 -5.125 1 94.62 134 ASP B C 1
ATOM 3158 O O . ASP B 1 134 ? -6.645 -2.914 -4.766 1 94.62 134 ASP B O 1
ATOM 3162 N N . GLU B 1 135 ? -7.84 -4.789 -5.012 1 94.56 135 GLU B N 1
ATOM 3163 C CA . GLU B 1 135 ? -9.039 -4.16 -4.469 1 94.56 135 GLU B CA 1
ATOM 3164 C C . GLU B 1 135 ? -8.828 -3.719 -3.023 1 94.56 135 GLU B C 1
ATOM 3166 O O . GLU B 1 135 ? -9.297 -2.654 -2.619 1 94.56 135 GLU B O 1
ATOM 3171 N N . THR B 1 136 ? -8.188 -4.52 -2.244 1 95 136 THR B N 1
ATOM 3172 C CA . THR B 1 136 ? -7.938 -4.199 -0.844 1 95 136 THR B CA 1
ATOM 3173 C C . THR B 1 136 ? -7.035 -2.973 -0.725 1 95 136 THR B C 1
ATOM 3175 O O . THR B 1 136 ? -7.305 -2.07 0.07 1 95 136 THR B O 1
ATOM 3178 N N . VAL B 1 137 ? -6.016 -2.924 -1.515 1 94.94 137 VAL B N 1
ATOM 3179 C CA . VAL B 1 137 ? -5.047 -1.833 -1.44 1 94.94 137 VAL B CA 1
ATOM 3180 C C . VAL B 1 137 ? -5.691 -0.536 -1.923 1 94.94 137 VAL B C 1
ATOM 3182 O O . VAL B 1 137 ? -5.496 0.522 -1.321 1 94.94 137 VAL B O 1
ATOM 3185 N N . ILE B 1 138 ? -6.461 -0.604 -2.971 1 92.94 138 ILE B N 1
ATOM 3186 C CA . ILE B 1 138 ? -7.141 0.576 -3.496 1 92.94 138 ILE B CA 1
ATOM 3187 C C . ILE B 1 138 ? -8.125 1.109 -2.459 1 92.94 138 ILE B C 1
ATOM 3189 O O . ILE B 1 138 ? -8.195 2.318 -2.223 1 92.94 138 ILE B O 1
ATOM 3193 N N . ALA B 1 139 ? -8.844 0.191 -1.83 1 92.12 139 ALA B N 1
ATOM 3194 C CA . ALA B 1 139 ? -9.773 0.585 -0.773 1 92.12 139 ALA B CA 1
ATOM 3195 C C . ALA B 1 139 ? -9.031 1.187 0.415 1 92.12 139 ALA B C 1
ATOM 3197 O O . ALA B 1 139 ? -9.453 2.197 0.978 1 92.12 139 ALA B O 1
ATOM 3198 N N . PHE B 1 140 ? -7.945 0.607 0.773 1 92.69 140 PHE B N 1
ATOM 3199 C CA . PHE B 1 140 ? -7.109 1.098 1.863 1 92.69 140 PHE B CA 1
ATOM 3200 C C . PHE B 1 140 ? -6.641 2.521 1.587 1 92.69 140 PHE B C 1
ATOM 3202 O O . PHE B 1 140 ? -6.711 3.383 2.465 1 92.69 140 PHE B O 1
ATOM 3209 N N . GLU B 1 141 ? -6.156 2.717 0.414 1 89.56 141 GLU B N 1
ATOM 3210 C CA . GLU B 1 141 ? -5.664 4.027 -0.002 1 89.56 141 GLU B CA 1
ATOM 3211 C C . GLU B 1 141 ? -6.758 5.086 0.105 1 89.56 141 GLU B C 1
ATOM 3213 O O . GLU B 1 141 ? -6.523 6.176 0.634 1 89.56 141 GLU B O 1
ATOM 3218 N N . LYS B 1 142 ? -7.879 4.734 -0.395 1 87.62 142 LYS B N 1
ATOM 3219 C CA . LYS B 1 142 ? -9.008 5.664 -0.371 1 87.62 142 LYS B CA 1
ATOM 3220 C C . LYS B 1 142 ? -9.43 5.973 1.061 1 87.62 142 LYS B C 1
ATOM 3222 O O . LYS B 1 142 ? -9.656 7.133 1.407 1 87.62 142 LYS B O 1
ATOM 3227 N N . LEU B 1 143 ? -9.453 4.98 1.842 1 84.69 143 LEU B N 1
ATOM 3228 C CA . LEU B 1 143 ? -9.883 5.125 3.229 1 84.69 143 LEU B CA 1
ATOM 3229 C C . LEU B 1 143 ? -8.852 5.898 4.039 1 84.69 143 LEU B C 1
ATOM 3231 O O . LEU B 1 143 ? -9.211 6.73 4.879 1 84.69 143 LEU B O 1
ATOM 3235 N N . SER B 1 144 ? -7.617 5.562 3.803 1 80.75 144 SER B N 1
ATOM 3236 C CA . SER B 1 144 ? -6.543 6.242 4.52 1 80.75 144 SER B CA 1
ATOM 3237 C C . SER B 1 144 ? -6.52 7.734 4.199 1 80.75 144 SER B C 1
ATOM 3239 O O . SER B 1 144 ? -6.297 8.562 5.086 1 80.75 144 SER B O 1
ATOM 3241 N N . ASP B 1 145 ? -6.711 8.047 2.99 1 75.31 145 ASP B N 1
ATOM 3242 C CA . ASP B 1 145 ? -6.789 9.445 2.576 1 75.31 145 ASP B CA 1
ATOM 3243 C C . ASP B 1 145 ? -7.945 10.164 3.271 1 75.31 145 ASP B C 1
ATOM 3245 O O . ASP B 1 145 ? -7.797 11.297 3.721 1 75.31 145 ASP B O 1
ATOM 3249 N N . GLN B 1 146 ? -8.977 9.484 3.348 1 69.38 146 GLN B N 1
ATOM 3250 C CA . GLN B 1 146 ? -10.164 10.055 3.988 1 69.38 146 GLN B CA 1
ATOM 3251 C C . GLN B 1 146 ? -9.945 10.234 5.488 1 69.38 146 GLN B C 1
ATOM 3253 O O . GLN B 1 146 ? -10.367 11.234 6.066 1 69.38 146 GLN B O 1
ATOM 3258 N N . TYR B 1 147 ? -9.352 9.328 6.004 1 62.22 147 TYR B N 1
ATOM 3259 C CA . TYR B 1 147 ? -9.07 9.398 7.434 1 62.22 147 TYR B CA 1
ATOM 3260 C C . TYR B 1 147 ? -8.102 10.531 7.746 1 62.22 147 TYR B C 1
ATOM 3262 O O . TYR B 1 147 ? -8.266 11.234 8.75 1 62.22 147 TYR B O 1
ATOM 3270 N N . LYS B 1 148 ? -7.152 10.633 6.969 1 61.34 148 LYS B N 1
ATOM 3271 C CA . LYS B 1 148 ? -6.203 11.734 7.129 1 61.34 148 LYS B CA 1
ATOM 3272 C C . LYS B 1 148 ? -6.902 13.086 7.012 1 61.34 148 LYS B C 1
ATOM 3274 O O . LYS B 1 148 ? -6.641 13.992 7.801 1 61.34 148 LYS B O 1
ATOM 3279 N N . ASP B 1 149 ? -7.699 13.141 6.066 1 58.47 149 ASP B N 1
ATOM 3280 C CA . ASP B 1 149 ? -8.469 14.367 5.871 1 58.47 149 ASP B CA 1
ATOM 3281 C C . ASP B 1 149 ? -9.344 14.672 7.09 1 58.47 149 ASP B C 1
ATOM 3283 O O . ASP B 1 149 ? -9.43 15.82 7.523 1 58.47 149 ASP B O 1
ATOM 3287 N N . LYS B 1 150 ? -9.977 13.609 7.508 1 53.31 150 LYS B N 1
ATOM 3288 C CA . LYS B 1 150 ? -10.82 13.758 8.695 1 53.31 150 LYS B CA 1
ATOM 3289 C C . LYS B 1 150 ? -9.992 14.156 9.914 1 53.31 150 LYS B C 1
ATOM 3291 O O . LYS B 1 150 ? -10.391 15.031 10.68 1 53.31 150 LYS B O 1
ATOM 3296 N N . MET B 1 151 ? -8.961 13.461 10.016 1 47.78 151 MET B N 1
ATOM 3297 C CA . MET B 1 151 ? -8.07 13.781 11.133 1 47.78 151 MET B CA 1
ATOM 3298 C C . MET B 1 151 ? -7.551 15.211 11.008 1 47.78 151 MET B C 1
ATOM 3300 O O . MET B 1 151 ? -7.48 15.938 12.008 1 47.78 151 MET B O 1
ATOM 3304 N N . GLN B 1 152 ? -7.188 15.453 9.867 1 49.44 152 GLN B N 1
ATOM 3305 C CA . GLN B 1 152 ? -6.766 16.828 9.633 1 49.44 152 GLN B CA 1
ATOM 3306 C C . GLN B 1 152 ? -7.887 17.812 9.953 1 49.44 152 GLN B C 1
ATOM 3308 O O . GLN B 1 152 ? -7.641 18.875 10.531 1 49.44 152 GLN B O 1
ATOM 3313 N N . LYS B 1 153 ? -9.039 17.406 9.547 1 48.91 153 LYS B N 1
ATOM 3314 C CA . LYS B 1 153 ? -10.195 18.25 9.867 1 48.91 153 LYS B CA 1
ATOM 3315 C C . LYS B 1 153 ? -10.414 18.328 11.375 1 48.91 153 LYS B C 1
ATOM 3317 O O . LYS B 1 153 ? -10.727 19.391 11.906 1 48.91 153 LYS B O 1
ATOM 3322 N N . GLU B 1 154 ? -10.414 17.234 12 1 44.78 154 GLU B N 1
ATOM 3323 C CA . GLU B 1 154 ? -10.57 17.219 13.445 1 44.78 154 GLU B CA 1
ATOM 3324 C C . GLU B 1 154 ? -9.453 18 14.141 1 44.78 154 GLU B C 1
ATOM 3326 O O . GLU B 1 154 ? -9.703 18.703 15.117 1 44.78 154 GLU B O 1
ATOM 3331 N N . VAL B 1 155 ? -8.414 17.734 13.562 1 42.72 155 VAL B N 1
ATOM 3332 C CA . VAL B 1 155 ? -7.285 18.531 14.055 1 42.72 155 VAL B CA 1
ATOM 3333 C C . VAL B 1 155 ? -7.539 20.016 13.789 1 42.72 155 VAL B C 1
ATOM 3335 O O . VAL B 1 155 ? -7.242 20.859 14.633 1 42.72 155 VAL B O 1
ATOM 3338 N N . LYS B 1 156 ? -8.117 20.188 12.672 1 44.34 156 LYS B N 1
ATOM 3339 C CA . LYS B 1 156 ? -8.547 21.547 12.367 1 44.34 156 LYS B CA 1
ATOM 3340 C C . LYS B 1 156 ? -9.625 22.016 13.344 1 44.34 156 LYS B C 1
ATOM 3342 O O . LYS B 1 156 ? -9.641 23.188 13.742 1 44.34 156 LYS B O 1
ATOM 3347 N N . GLU B 1 157 ? -10.625 21.172 13.547 1 45.12 157 GLU B N 1
ATOM 3348 C CA . GLU B 1 157 ? -11.633 21.484 14.555 1 45.12 157 GLU B CA 1
ATOM 3349 C C . GLU B 1 157 ? -10.977 21.875 15.875 1 45.12 157 GLU B C 1
ATOM 3351 O O . GLU B 1 157 ? -11.43 22.797 16.547 1 45.12 157 GLU B O 1
ATOM 3356 N N . LEU B 1 158 ? -10.062 21.016 16.156 1 40.03 158 LEU B N 1
ATOM 3357 C CA . LEU B 1 158 ? -9.367 21.312 17.406 1 40.03 158 LEU B CA 1
ATOM 3358 C C . LEU B 1 158 ? -8.547 22.594 17.281 1 40.03 158 LEU B C 1
ATOM 3360 O O . LEU B 1 158 ? -8.344 23.297 18.281 1 40.03 158 LEU B O 1
ATOM 3364 N N . SER B 1 159 ? -8.297 22.938 15.984 1 44.09 159 SER B N 1
ATOM 3365 C CA . SER B 1 159 ? -7.473 24.109 15.719 1 44.09 159 SER B CA 1
ATOM 3366 C C . SER B 1 159 ? -8.297 25.391 15.789 1 44.09 159 SER B C 1
ATOM 3368 O O . SER B 1 159 ? -7.742 26.5 15.836 1 44.09 159 SER B O 1
ATOM 3370 N N . ALA B 1 160 ? -9.734 25.312 15.742 1 50.38 160 ALA B N 1
ATOM 3371 C CA . ALA B 1 160 ? -10.523 26.547 15.867 1 50.38 160 ALA B CA 1
ATOM 3372 C C . ALA B 1 160 ? -11.484 26.453 17.047 1 50.38 160 ALA B C 1
ATOM 3374 O O . ALA B 1 160 ? -12.703 26.531 16.891 1 50.38 160 ALA B O 1
ATOM 3375 N N . PRO B 1 161 ? -11.008 26.031 18.266 1 54.56 161 PRO B N 1
ATOM 3376 C CA . PRO B 1 161 ? -11.93 25.984 19.406 1 54.56 161 PRO B CA 1
ATOM 3377 C C . PRO B 1 161 ? -12.383 27.375 19.844 1 54.56 161 PRO B C 1
ATOM 3379 O O . PRO B 1 161 ? -11.602 28.328 19.781 1 54.56 161 PRO B O 1
ATOM 3382 N N . VAL B 1 162 ? -13.82 27.5 19.984 1 65.06 162 VAL B N 1
ATOM 3383 C CA . VAL B 1 162 ? -14.32 28.703 20.672 1 65.06 162 VAL B CA 1
ATOM 3384 C C . VAL B 1 162 ? -13.852 28.703 22.125 1 65.06 162 VAL B C 1
ATOM 3386 O O . VAL B 1 162 ? -14.117 27.75 22.859 1 65.06 162 VAL B O 1
ATOM 3389 N N . VAL B 1 163 ? -13.039 29.562 22.422 1 62.41 163 VAL B N 1
ATOM 3390 C CA . VAL B 1 163 ? -12.477 29.672 23.766 1 62.41 163 VAL B CA 1
ATOM 3391 C C . VAL B 1 163 ? -13.203 30.75 24.547 1 62.41 163 VAL B C 1
ATOM 3393 O O . VAL B 1 163 ? -13.18 31.922 24.172 1 62.41 163 VAL B O 1
ATOM 3396 N N . PRO B 1 164 ? -13.891 30.406 25.578 1 64.38 164 PRO B N 1
ATOM 3397 C CA . PRO B 1 164 ? -14.492 31.453 26.422 1 64.38 164 PRO B CA 1
ATOM 3398 C C . PRO B 1 164 ? -13.453 32.312 27.125 1 64.38 164 PRO B C 1
ATOM 3400 O O . PRO B 1 164 ? -12.43 31.812 27.578 1 64.38 164 PRO B O 1
ATOM 3403 N N . LEU B 1 165 ? -13.547 33.531 27.047 1 64.5 165 LEU B N 1
ATOM 3404 C CA . LEU B 1 165 ? -12.625 34.438 27.672 1 64.5 165 LEU B CA 1
ATOM 3405 C C . LEU B 1 165 ? -13.219 35.031 28.953 1 64.5 165 LEU B C 1
ATOM 3407 O O . LEU B 1 165 ? -12.609 34.969 30.016 1 64.5 165 LEU B O 1
ATOM 3411 N N . GLN B 1 166 ? -14.195 35.719 28.953 1 66.19 166 GLN B N 1
ATOM 3412 C CA . GLN B 1 166 ? -14.953 36.281 30.062 1 66.19 166 GLN B CA 1
ATOM 3413 C C . GLN B 1 166 ? -16.453 36.062 29.859 1 66.19 166 GLN B C 1
ATOM 3415 O O . GLN B 1 166 ? -16.875 35.531 28.844 1 66.19 166 GLN B O 1
ATOM 3420 N N . ASP B 1 167 ? -17.156 36.375 30.969 1 73.62 167 ASP B N 1
ATOM 3421 C CA . ASP B 1 167 ? -18.609 36.188 30.906 1 73.62 167 ASP B CA 1
ATOM 3422 C C . ASP B 1 167 ? -19.203 36.781 29.641 1 73.62 167 ASP B C 1
ATOM 3424 O O . ASP B 1 167 ? -19.094 38 29.406 1 73.62 167 ASP B O 1
ATOM 3428 N N . GLY B 1 168 ? -19.719 35.875 28.719 1 77.5 168 GLY B N 1
ATOM 3429 C CA . GLY B 1 168 ? -20.438 36.281 27.531 1 77.5 168 GLY B CA 1
ATOM 3430 C C . GLY B 1 168 ? -19.531 36.531 26.344 1 77.5 168 GLY B C 1
ATOM 3431 O O . GLY B 1 168 ? -20.016 36.938 25.266 1 77.5 168 GLY B O 1
ATOM 3432 N N . VAL B 1 169 ? -18.188 36.469 26.609 1 80.19 169 VAL B N 1
ATOM 3433 C CA . VAL B 1 169 ? -17.281 36.75 25.516 1 80.19 169 VAL B CA 1
ATOM 3434 C C . VAL B 1 169 ? -16.422 35.5 25.219 1 80.19 169 VAL B C 1
ATOM 3436 O O . VAL B 1 169 ? -15.93 34.844 26.141 1 80.19 169 VAL B O 1
ATOM 3439 N N . ALA B 1 170 ? -16.375 35.188 23.922 1 78.12 170 ALA B N 1
ATOM 3440 C CA . ALA B 1 170 ? -15.539 34.062 23.484 1 78.12 170 ALA B CA 1
ATOM 3441 C C . ALA B 1 170 ? -14.695 34.469 22.281 1 78.12 170 ALA B C 1
ATOM 3443 O O . ALA B 1 170 ? -14.969 35.469 21.609 1 78.12 170 ALA B O 1
ATOM 3444 N N . VAL B 1 171 ? -13.594 33.688 22.109 1 76.62 171 VAL B N 1
ATOM 3445 C CA . VAL B 1 171 ? -12.742 33.969 20.953 1 76.62 171 VAL B CA 1
ATOM 3446 C C . VAL B 1 171 ? -12.656 32.719 20.078 1 76.62 171 VAL B C 1
ATOM 3448 O O . VAL B 1 171 ? -12.594 31.578 20.594 1 76.62 171 VAL B O 1
ATOM 3451 N N . LEU B 1 172 ? -12.812 32.969 18.75 1 75.94 172 LEU B N 1
ATOM 3452 C CA . LEU B 1 172 ? -12.57 31.953 17.734 1 75.94 172 LEU B CA 1
ATOM 3453 C C . LEU B 1 172 ? -11.266 32.219 16.984 1 75.94 172 LEU B C 1
ATOM 3455 O O . LEU B 1 172 ? -11.234 33.062 16.062 1 75.94 172 LEU B O 1
ATOM 3459 N N . PRO B 1 173 ? -10.273 31.594 17.406 1 66.31 173 PRO B N 1
ATOM 3460 C CA . PRO B 1 173 ? -9.008 31.797 16.703 1 66.31 173 PRO B CA 1
ATOM 3461 C C . PRO B 1 173 ? -8.945 31.047 15.375 1 66.31 173 PRO B C 1
ATOM 3463 O O . PRO B 1 173 ? -9.289 29.859 15.312 1 66.31 173 PRO B O 1
ATOM 3466 N N . LEU B 1 174 ? -8.68 31.891 14.258 1 68.94 174 LEU B N 1
ATOM 3467 C CA . LEU B 1 174 ? -8.469 31.281 12.953 1 68.94 174 LEU B CA 1
ATOM 3468 C C . LEU B 1 174 ? -6.98 31.078 12.672 1 68.94 174 LEU B C 1
ATOM 3470 O O . LEU B 1 174 ? -6.18 31.984 12.891 1 68.94 174 LEU B O 1
ATOM 3474 N N . MET B 1 175 ? -6.656 29.828 12.531 1 55.44 175 MET B N 1
ATOM 3475 C CA . MET B 1 175 ? -5.23 29.578 12.336 1 55.44 175 MET B CA 1
ATOM 3476 C C . MET B 1 175 ? -4.984 28.859 11.008 1 55.44 175 MET B C 1
ATOM 3478 O O . MET B 1 175 ? -5.828 28.094 10.539 1 55.44 175 MET B O 1
ATOM 3482 N N . GLY B 1 176 ? -3.945 29.25 10.336 1 54.81 176 GLY B N 1
ATOM 3483 C CA . GLY B 1 176 ? -3.533 28.562 9.117 1 54.81 176 GLY B CA 1
ATOM 3484 C C . GLY B 1 176 ? -4.254 29.078 7.879 1 54.81 176 GLY B C 1
ATOM 3485 O O . GLY B 1 176 ? -4.582 30.266 7.793 1 54.81 176 GLY B O 1
ATOM 3486 N N . SER B 1 177 ? -4.262 28.219 6.82 1 52.59 177 SER B N 1
ATOM 3487 C CA . SER B 1 177 ? -5.055 28.531 5.633 1 52.59 177 SER B CA 1
ATOM 3488 C C . SER B 1 177 ? -6.512 28.109 5.82 1 52.59 177 SER B C 1
ATOM 3490 O O . SER B 1 177 ? -6.793 27 6.262 1 52.59 177 SER B O 1
ATOM 3492 N N . ILE B 1 178 ? -7.188 29.172 5.977 1 56.53 178 ILE B N 1
ATOM 3493 C CA . ILE B 1 178 ? -8.609 28.844 6 1 56.53 178 ILE B CA 1
ATOM 3494 C C . ILE B 1 178 ? -9.055 28.406 4.609 1 56.53 178 ILE B C 1
ATOM 3496 O O . ILE B 1 178 ? -9.07 29.203 3.672 1 56.53 178 ILE B O 1
ATOM 3500 N N . THR B 1 179 ? -9.086 27.109 4.5 1 57.88 179 THR B N 1
ATOM 3501 C CA . THR B 1 179 ? -9.648 26.562 3.268 1 57.88 179 THR B CA 1
ATOM 3502 C C . THR B 1 179 ? -11.172 26.531 3.34 1 57.88 179 THR B C 1
ATOM 3504 O O . THR B 1 179 ? -11.758 26.797 4.391 1 57.88 179 THR B O 1
ATOM 3507 N N . LYS B 1 180 ? -11.703 26.344 2.209 1 61.56 180 LYS B N 1
ATOM 3508 C CA . LYS B 1 180 ? -13.156 26.188 2.139 1 61.56 180 LYS B CA 1
ATOM 3509 C C . LYS B 1 180 ? -13.633 25.125 3.113 1 61.56 180 LYS B C 1
ATOM 3511 O O . LYS B 1 180 ? -14.672 25.281 3.762 1 61.56 180 LYS B O 1
ATOM 3516 N N . GLU B 1 181 ? -12.789 24.141 3.223 1 63 181 GLU B N 1
ATOM 3517 C CA . GLU B 1 181 ? -13.188 23.016 4.074 1 63 181 GLU B CA 1
ATOM 3518 C C . GLU B 1 181 ? -13.203 23.422 5.547 1 63 181 GLU B C 1
ATOM 3520 O O . GLU B 1 181 ? -14.109 23.062 6.285 1 63 181 GLU B O 1
ATOM 3525 N N . ARG B 1 182 ? -12.227 24.125 5.859 1 62.59 182 ARG B N 1
ATOM 3526 C CA . ARG B 1 182 ? -12.164 24.578 7.246 1 62.59 182 ARG B CA 1
ATOM 3527 C C . ARG B 1 182 ? -13.289 25.562 7.543 1 62.59 182 ARG B C 1
ATOM 3529 O O . ARG B 1 182 ? -13.883 25.531 8.625 1 62.59 182 ARG B O 1
ATOM 3536 N N . ALA B 1 183 ? -13.461 26.453 6.668 1 64.81 183 ALA B N 1
ATOM 3537 C CA . ALA B 1 183 ? -14.547 27.406 6.832 1 64.81 183 ALA B CA 1
ATOM 3538 C C . ALA B 1 183 ? -15.891 26.703 6.98 1 64.81 183 ALA B C 1
ATOM 3540 O O . ALA B 1 183 ? -16.719 27.094 7.809 1 64.81 183 ALA B O 1
ATOM 3541 N N . ASP B 1 184 ? -16.016 25.656 6.223 1 67.31 184 ASP B N 1
ATOM 3542 C CA . ASP B 1 184 ? -17.234 24.875 6.297 1 67.31 184 ASP B CA 1
ATOM 3543 C C . ASP B 1 184 ? -17.375 24.188 7.652 1 67.31 184 ASP B C 1
ATOM 3545 O O . ASP B 1 184 ? -18.453 24.125 8.227 1 67.31 184 ASP B O 1
ATOM 3549 N N . TYR B 1 185 ? -16.328 23.719 8.07 1 67.31 185 TYR B N 1
ATOM 3550 C CA . TYR B 1 185 ? -16.328 23.062 9.375 1 67.31 185 TYR B CA 1
ATOM 3551 C C . TYR B 1 185 ? -16.75 24.047 10.477 1 67.31 185 TYR B C 1
ATOM 3553 O O . TYR B 1 185 ? -17.547 23.703 11.344 1 67.31 185 TYR B O 1
ATOM 3561 N N . ILE B 1 186 ? -16.141 25.125 10.477 1 68.31 186 ILE B N 1
ATOM 3562 C CA . ILE B 1 186 ? -16.469 26.141 11.477 1 68.31 186 ILE B CA 1
ATOM 3563 C C . ILE B 1 186 ? -17.953 26.453 11.43 1 68.31 186 ILE B C 1
ATOM 3565 O O . ILE B 1 186 ? -18.609 26.531 12.461 1 68.31 186 ILE B O 1
ATOM 3569 N N . GLN B 1 187 ? -18.359 26.562 10.258 1 70.25 187 GLN B N 1
ATOM 3570 C CA . GLN B 1 187 ? -19.766 26.891 10.055 1 70.25 187 GLN B CA 1
ATOM 3571 C C . GLN B 1 187 ? -20.688 25.781 10.562 1 70.25 187 GLN B C 1
ATOM 3573 O O . GLN B 1 187 ? -21.703 26.047 11.188 1 70.25 187 GLN B O 1
ATOM 3578 N N . GLU B 1 188 ? -20.266 24.609 10.359 1 71.5 188 GLU B N 1
ATOM 3579 C CA . GLU B 1 188 ? -21.156 23.484 10.609 1 71.5 188 GLU B CA 1
ATOM 3580 C C . GLU B 1 188 ? -21 22.969 12.031 1 71.5 188 GLU B C 1
ATOM 3582 O O . GLU B 1 188 ? -21.969 22.469 12.625 1 71.5 188 GLU B O 1
ATOM 3587 N N . LYS B 1 189 ? -19.828 23.141 12.516 1 68.31 189 LYS B N 1
ATOM 3588 C CA . LYS B 1 189 ? -19.594 22.438 13.773 1 68.31 189 LYS B CA 1
ATOM 3589 C C . LYS B 1 189 ? -19.359 23.422 14.914 1 68.31 189 LYS B C 1
ATOM 3591 O O . LYS B 1 189 ? -19.672 23.141 16.062 1 68.31 189 LYS B O 1
ATOM 3596 N N . VAL B 1 190 ? -18.766 24.484 14.594 1 68.69 190 VAL B N 1
ATOM 3597 C CA . VAL B 1 190 ? -18.375 25.422 15.641 1 68.69 190 VAL B CA 1
ATOM 3598 C C . VAL B 1 190 ? -19.5 26.422 15.891 1 68.69 190 VAL B C 1
ATOM 3600 O O . VAL B 1 190 ? -19.891 26.641 17.047 1 68.69 190 VAL B O 1
ATOM 3603 N N . VAL B 1 191 ? -20 26.922 14.828 1 71.81 191 VAL B N 1
ATOM 3604 C CA . VAL B 1 191 ? -21 27.984 14.898 1 71.81 191 VAL B CA 1
ATOM 3605 C C . VAL B 1 191 ? -22.219 27.5 15.68 1 71.81 191 VAL B C 1
ATOM 3607 O O . VAL B 1 191 ? -22.719 28.219 16.562 1 71.81 191 VAL B O 1
ATOM 3610 N N . PRO B 1 192 ? -22.641 26.297 15.461 1 69.81 192 PRO B N 1
ATOM 3611 C CA . PRO B 1 192 ? -23.859 25.859 16.172 1 69.81 192 PRO B CA 1
ATOM 3612 C C . PRO B 1 192 ? -23.625 25.703 17.672 1 69.81 192 PRO B C 1
ATOM 3614 O O . PRO B 1 192 ? -24.578 25.703 18.453 1 69.81 192 PRO B O 1
ATOM 3617 N N . LYS B 1 193 ? -22.484 25.594 18.047 1 70 193 LYS B N 1
ATOM 3618 C CA . LYS B 1 193 ? -22.172 25.375 19.453 1 70 193 LYS B CA 1
ATOM 3619 C C . LYS B 1 193 ? -22.078 26.703 20.203 1 70 193 LYS B C 1
ATOM 3621 O O . LYS B 1 193 ? -22.141 26.734 21.438 1 70 193 LYS B O 1
ATOM 3626 N N . ILE B 1 194 ? -21.984 27.75 19.562 1 72.69 194 ILE B N 1
ATOM 3627 C CA . ILE B 1 194 ? -21.719 29.047 20.156 1 72.69 194 ILE B CA 1
ATOM 3628 C C . ILE B 1 194 ? -22.906 29.5 20.984 1 72.69 194 ILE B C 1
ATOM 3630 O O . ILE B 1 194 ? -22.75 29.984 22.109 1 72.69 194 ILE B O 1
ATOM 3634 N N . PRO B 1 195 ? -24.125 29.297 20.406 1 66.56 195 PRO B N 1
ATOM 3635 C CA . PRO B 1 195 ? -25.266 29.719 21.219 1 66.56 195 PRO B CA 1
ATOM 3636 C C . PRO B 1 195 ? -25.359 28.984 22.547 1 66.56 195 PRO B C 1
ATOM 3638 O O . PRO B 1 195 ? -25.844 29.531 23.531 1 66.56 195 PRO B O 1
ATOM 3641 N N . GLN B 1 196 ? -24.859 27.859 22.562 1 67.81 196 GLN B N 1
ATOM 3642 C CA . GLN B 1 196 ? -24.922 27.062 23.797 1 67.81 196 GLN B CA 1
ATOM 3643 C C . GLN B 1 196 ? -23.906 27.562 24.828 1 67.81 196 GLN B C 1
ATOM 3645 O O . GLN B 1 196 ? -24.031 27.266 26.016 1 67.81 196 GLN B O 1
ATOM 3650 N N . LEU B 1 197 ? -23.031 28.297 24.406 1 68.38 197 LEU B N 1
ATOM 3651 C CA . LEU B 1 197 ? -21.969 28.781 25.281 1 68.38 197 LEU B CA 1
ATOM 3652 C C . LEU B 1 197 ? -22.344 30.109 25.938 1 68.38 197 LEU B C 1
ATOM 3654 O O . LEU B 1 197 ? -21.578 30.672 26.703 1 68.38 197 LEU B O 1
ATOM 3658 N N . ASN B 1 198 ? -23.578 30.547 25.844 1 74.12 198 ASN B N 1
ATOM 3659 C CA . ASN B 1 198 ? -24.031 31.812 26.406 1 74.12 198 ASN B CA 1
ATOM 3660 C C . ASN B 1 198 ? -23.062 32.969 26.094 1 74.12 198 ASN B C 1
ATOM 3662 O O . ASN B 1 198 ? -22.672 33.688 27 1 74.12 198 ASN B O 1
ATOM 3666 N N . ILE B 1 199 ? -22.688 33.062 24.859 1 74.88 199 ILE B N 1
ATOM 3667 C CA . ILE B 1 199 ? -21.75 34.062 24.406 1 74.88 199 ILE B CA 1
ATOM 3668 C C . ILE B 1 199 ? -22.516 35.281 23.828 1 74.88 199 ILE B C 1
ATOM 3670 O O . ILE B 1 199 ? -23.453 35.094 23.062 1 74.88 199 ILE B O 1
ATOM 3674 N N . GLU B 1 200 ? -22.172 36.469 24.312 1 79.62 200 GLU B N 1
ATOM 3675 C CA . GLU B 1 200 ? -22.75 37.688 23.812 1 79.62 200 GLU B CA 1
ATOM 3676 C C . GLU B 1 200 ? -21.875 38.312 22.734 1 79.62 200 GLU B C 1
ATOM 3678 O O . GLU B 1 200 ? -22.359 39.031 21.859 1 79.62 200 GLU B O 1
ATOM 3683 N N . CYS B 1 201 ? -20.656 38 22.891 1 82.12 201 CYS B N 1
ATOM 3684 C CA . CYS B 1 201 ? -19.688 38.562 21.969 1 82.12 201 CYS B CA 1
ATOM 3685 C C . CYS B 1 201 ? -18.641 37.531 21.578 1 82.12 201 CYS B C 1
ATOM 3687 O O . CYS B 1 201 ? -18.078 36.875 22.438 1 82.12 201 CYS B O 1
ATOM 3689 N N . LEU B 1 202 ? -18.5 37.438 20.266 1 82.62 202 LEU B N 1
ATOM 3690 C CA . LEU B 1 202 ? -17.469 36.531 19.734 1 82.62 202 LEU B CA 1
ATOM 3691 C C . LEU B 1 202 ? -16.375 37.312 19.031 1 82.62 202 LEU B C 1
ATOM 3693 O O . LEU B 1 202 ? -16.656 38.125 18.156 1 82.62 202 LEU B O 1
ATOM 3697 N N . ILE B 1 203 ? -15.219 37.094 19.469 1 79.44 203 ILE B N 1
ATOM 3698 C CA . ILE B 1 203 ? -14.062 37.656 18.797 1 79.44 203 ILE B CA 1
ATOM 3699 C C . ILE B 1 203 ? -13.484 36.656 17.812 1 79.44 203 ILE B C 1
ATOM 3701 O O . ILE B 1 203 ? -13.086 35.531 18.188 1 79.44 203 ILE B O 1
ATOM 3705 N N . ILE B 1 204 ? -13.508 36.969 16.5 1 78.12 204 ILE B N 1
ATOM 3706 C CA . ILE B 1 204 ? -12.844 36.188 15.477 1 78.12 204 ILE B CA 1
ATOM 3707 C C . ILE B 1 204 ? -11.422 36.688 15.258 1 78.12 204 ILE B C 1
ATOM 3709 O O . ILE B 1 204 ? -11.227 37.812 14.797 1 78.12 204 ILE B O 1
ATOM 3713 N N . ASP B 1 205 ? -10.625 35.844 15.508 1 70.81 205 ASP B N 1
ATOM 3714 C CA . ASP B 1 205 ? -9.234 36.281 15.492 1 70.81 205 ASP B CA 1
ATOM 3715 C C . ASP B 1 205 ? -8.531 35.812 14.227 1 70.81 205 ASP B C 1
ATOM 3717 O O . ASP B 1 205 ? -8.328 34.594 14.039 1 70.81 205 ASP B O 1
ATOM 3721 N N . PHE B 1 206 ? -8.102 36.719 13.391 1 71.25 206 PHE B N 1
ATOM 3722 C CA . PHE B 1 206 ? -7.5 36.406 12.102 1 71.25 206 PHE B CA 1
ATOM 3723 C C . PHE B 1 206 ? -5.977 36.438 12.195 1 71.25 206 PHE B C 1
ATOM 3725 O O . PHE B 1 206 ? -5.285 36.344 11.18 1 71.25 206 PHE B O 1
ATOM 3732 N N . SER B 1 207 ? -5.586 36.562 13.352 1 60.03 207 SER B N 1
ATOM 3733 C CA . SER B 1 207 ? -4.156 36.75 13.562 1 60.03 207 SER B CA 1
ATOM 3734 C C . SER B 1 207 ? -3.35 35.562 13.047 1 60.03 207 SER B C 1
ATOM 3736 O O . SER B 1 207 ? -2.178 35.719 12.688 1 60.03 207 SER B O 1
ATOM 3738 N N . GLY B 1 208 ? -4.074 34.5 12.922 1 58.47 208 GLY B N 1
ATOM 3739 C CA . GLY B 1 208 ? -3.391 33.281 12.477 1 58.47 208 GLY B CA 1
ATOM 3740 C C . GLY B 1 208 ? -3.557 33.031 11 1 58.47 208 GLY B C 1
ATOM 3741 O O . GLY B 1 208 ? -3.182 31.953 10.516 1 58.47 208 GLY B O 1
ATOM 3742 N N . ILE B 1 209 ? -4.141 33.938 10.312 1 62.53 209 ILE B N 1
ATOM 3743 C CA . ILE B 1 209 ? -4.461 33.719 8.914 1 62.53 209 ILE B CA 1
ATOM 3744 C C . ILE B 1 209 ? -3.549 34.562 8.031 1 62.53 209 ILE B C 1
ATOM 3746 O O . ILE B 1 209 ? -3.34 35.75 8.297 1 62.53 209 ILE B O 1
ATOM 3750 N N . SER B 1 210 ? -2.885 33.875 7.004 1 54.53 210 SER B N 1
ATOM 3751 C CA . SER B 1 210 ? -2.029 34.625 6.082 1 54.53 210 SER B CA 1
ATOM 3752 C C . SER B 1 210 ? -2.809 35.094 4.852 1 54.53 210 SER B C 1
ATOM 3754 O O . SER B 1 210 ? -2.629 36.219 4.383 1 54.53 210 SER B O 1
ATOM 3756 N N . THR B 1 211 ? -3.498 34.188 4.305 1 59.75 211 THR B N 1
ATOM 3757 C CA . THR B 1 211 ? -4.262 34.562 3.113 1 59.75 211 THR B CA 1
ATOM 3758 C C . THR B 1 211 ? -5.633 33.875 3.135 1 59.75 211 THR B C 1
ATOM 3760 O O . THR B 1 211 ? -5.816 32.844 3.77 1 59.75 211 THR B O 1
ATOM 3763 N N . ILE B 1 212 ? -6.434 34.688 2.795 1 63.5 212 ILE B N 1
ATOM 3764 C CA . ILE B 1 212 ? -7.777 34.156 2.588 1 63.5 212 ILE B CA 1
ATOM 3765 C C . ILE B 1 212 ? -8.227 34.438 1.155 1 63.5 212 ILE B C 1
ATOM 3767 O O . ILE B 1 212 ? -7.941 35.5 0.603 1 63.5 212 ILE B O 1
ATOM 3771 N N . ASP B 1 213 ? -8.539 33.375 0.557 1 63.97 213 ASP B N 1
ATOM 3772 C CA . ASP B 1 213 ? -9.117 33.625 -0.761 1 63.97 213 ASP B CA 1
ATOM 3773 C C . ASP B 1 213 ? -10.555 34.125 -0.647 1 63.97 213 ASP B C 1
ATOM 3775 O O . ASP B 1 213 ? -11.109 34.188 0.451 1 63.97 213 ASP B O 1
ATOM 3779 N N . GLU B 1 214 ? -10.977 34.594 -1.749 1 65.5 214 GLU B N 1
ATOM 3780 C CA . GLU B 1 214 ? -12.305 35.188 -1.803 1 65.5 214 GLU B CA 1
ATOM 3781 C C . GLU B 1 214 ? -13.367 34.219 -1.284 1 65.5 214 GLU B C 1
ATOM 3783 O O . GLU B 1 214 ? -14.297 34.625 -0.582 1 65.5 214 GLU B O 1
ATOM 3788 N N . THR B 1 215 ? -13.195 33.031 -1.673 1 66.31 215 THR B N 1
ATOM 3789 C CA . THR B 1 215 ? -14.188 32.031 -1.297 1 66.31 215 THR B CA 1
ATOM 3790 C C . THR B 1 215 ? -14.188 31.812 0.214 1 66.31 215 THR B C 1
ATOM 3792 O O . THR B 1 215 ? -15.25 31.75 0.835 1 66.31 215 THR B O 1
ATOM 3795 N N . THR B 1 216 ? -13.07 31.75 0.655 1 66.44 216 THR B N 1
ATOM 3796 C CA . THR B 1 216 ? -12.938 31.578 2.096 1 66.44 216 THR B CA 1
ATOM 3797 C C . THR B 1 216 ? -13.438 32.812 2.844 1 66.44 216 THR B C 1
ATOM 3799 O O . THR B 1 216 ? -14.109 32.688 3.867 1 66.44 216 THR B O 1
ATOM 3802 N N . ALA B 1 217 ? -13.031 33.875 2.318 1 67.31 217 ALA B N 1
ATOM 3803 C CA . ALA B 1 217 ? -13.5 35.125 2.902 1 67.31 217 ALA B CA 1
ATOM 3804 C C . ALA B 1 217 ? -15.031 35.156 2.945 1 67.31 217 ALA B C 1
ATOM 3806 O O . ALA B 1 217 ? -15.617 35.594 3.939 1 67.31 217 ALA B O 1
ATOM 3807 N N . ASN B 1 218 ? -15.57 34.688 1.993 1 68.88 218 ASN B N 1
ATOM 3808 C CA . ASN B 1 218 ? -17.031 34.656 1.914 1 68.88 218 ASN B CA 1
ATOM 3809 C C . ASN B 1 218 ? -17.625 33.719 2.959 1 68.88 218 ASN B C 1
ATOM 3811 O O . ASN B 1 218 ? -18.656 34.031 3.559 1 68.88 218 ASN B O 1
ATOM 3815 N N . HIS B 1 219 ? -17 32.719 3.131 1 68.56 219 HIS B N 1
ATOM 3816 C CA . HIS B 1 219 ? -17.484 31.781 4.125 1 68.56 219 HIS B CA 1
ATOM 3817 C C . HIS B 1 219 ? -17.422 32.375 5.527 1 68.56 219 HIS B C 1
ATOM 3819 O O . HIS B 1 219 ? -18.344 32.188 6.324 1 68.56 219 HIS B O 1
ATOM 3825 N N . ILE B 1 220 ? -16.359 32.969 5.73 1 68.88 220 ILE B N 1
ATOM 3826 C CA . ILE B 1 220 ? -16.188 33.594 7.035 1 68.88 220 ILE B CA 1
ATOM 3827 C C . ILE B 1 220 ? -17.234 34.688 7.23 1 68.88 220 ILE B C 1
ATOM 3829 O O . ILE B 1 220 ? -17.781 34.844 8.328 1 68.88 220 ILE B O 1
ATOM 3833 N N . HIS B 1 221 ? -17.453 35.375 6.223 1 69.62 221 HIS B N 1
ATOM 3834 C CA . HIS B 1 221 ? -18.484 36.375 6.246 1 69.62 221 HIS B CA 1
ATOM 3835 C C . HIS B 1 221 ? -19.844 35.781 6.57 1 69.62 221 HIS B C 1
ATOM 3837 O O . HIS B 1 221 ? -20.609 36.344 7.355 1 69.62 221 HIS B O 1
ATOM 3843 N N . GLN B 1 222 ? -20.094 34.719 5.973 1 70.44 222 GLN B N 1
ATOM 3844 C CA . GLN B 1 222 ? -21.359 34.062 6.203 1 70.44 222 GLN B CA 1
ATOM 3845 C C . GLN B 1 222 ? -21.5 33.594 7.652 1 70.44 222 GLN B C 1
ATOM 3847 O O . GLN B 1 222 ? -22.562 33.719 8.25 1 70.44 222 GLN B O 1
ATOM 3852 N N . ILE B 1 223 ? -20.453 33.156 8.086 1 71.94 223 ILE B N 1
ATOM 3853 C CA . ILE B 1 223 ? -20.438 32.75 9.484 1 71.94 223 ILE B CA 1
ATOM 3854 C C . ILE B 1 223 ? -20.766 33.938 10.375 1 71.94 223 ILE B C 1
ATOM 3856 O O . ILE B 1 223 ? -21.547 33.844 11.312 1 71.94 223 ILE B O 1
ATOM 3860 N N . GLY B 1 224 ? -20.141 35.031 10.094 1 70.38 224 GLY B N 1
ATOM 3861 C CA . GLY B 1 224 ? -20.422 36.25 10.82 1 70.38 224 GLY B CA 1
ATOM 3862 C C . GLY B 1 224 ? -21.891 36.656 10.758 1 70.38 224 GLY B C 1
ATOM 3863 O O . GLY B 1 224 ? -22.469 37.062 11.766 1 70.38 224 GLY B O 1
ATOM 3864 N N . ASP B 1 225 ? -22.453 36.5 9.586 1 70.06 225 ASP B N 1
ATOM 3865 C CA . ASP B 1 225 ? -23.859 36.844 9.398 1 70.06 225 ASP B CA 1
ATOM 3866 C C . ASP B 1 225 ? -24.766 35.969 10.25 1 70.06 225 ASP B C 1
ATOM 3868 O O . ASP B 1 225 ? -25.703 36.469 10.875 1 70.06 225 ASP B O 1
ATOM 3872 N N . VAL B 1 226 ? -24.5 34.812 10.258 1 72 226 VAL B N 1
ATOM 3873 C CA . VAL B 1 226 ? -25.312 33.875 11.023 1 72 226 VAL B CA 1
ATOM 3874 C C . VAL B 1 226 ? -25.219 34.188 12.508 1 72 226 VAL B C 1
ATOM 3876 O O . VAL B 1 226 ? -26.234 34.219 13.211 1 72 226 VAL B O 1
ATOM 3879 N N . LEU B 1 227 ? -24.078 34.469 12.883 1 73.62 227 LEU B N 1
ATOM 3880 C CA . LEU B 1 227 ? -23.875 34.75 14.297 1 73.62 227 LEU B CA 1
ATOM 3881 C C . LEU B 1 227 ? -24.562 36.062 14.68 1 73.62 227 LEU B C 1
ATOM 3883 O O . LEU B 1 227 ? -25.125 36.188 15.773 1 73.62 227 LEU B O 1
ATOM 3887 N N . ARG B 1 228 ? -24.594 36.969 13.828 1 71.62 228 ARG B N 1
ATOM 3888 C CA . ARG B 1 228 ? -25.297 38.25 14.047 1 71.62 228 ARG B CA 1
ATOM 3889 C C . ARG B 1 228 ? -26.797 38.031 14.148 1 71.62 228 ARG B C 1
ATOM 3891 O O . ARG B 1 228 ? -27.469 38.656 14.984 1 71.62 228 ARG B O 1
ATOM 3898 N N . LEU B 1 229 ? -27.156 37.188 13.344 1 69.25 229 LEU B N 1
ATOM 3899 C CA . LEU B 1 229 ? -28.594 36.875 13.367 1 69.25 229 LEU B CA 1
ATOM 3900 C C . LEU B 1 229 ? -28.969 36.188 14.68 1 69.25 229 LEU B C 1
ATOM 3902 O O . LEU B 1 229 ? -30.109 36.344 15.141 1 69.25 229 LEU B O 1
ATOM 3906 N N . LEU B 1 230 ? -28.062 35.594 15.242 1 68.69 230 LEU B N 1
ATOM 3907 C CA . LEU B 1 230 ? -28.312 34.906 16.516 1 68.69 230 LEU B CA 1
ATOM 3908 C C . LEU B 1 230 ? -28.125 35.844 17.688 1 68.69 230 LEU B C 1
ATOM 3910 O O . LEU B 1 230 ? -28.266 35.469 18.844 1 68.69 230 LEU B O 1
ATOM 3914 N N . GLY B 1 231 ? -27.797 37.062 17.438 1 68.31 231 GLY B N 1
ATOM 3915 C CA . GLY B 1 231 ? -27.656 38.062 18.484 1 68.31 231 GLY B CA 1
ATOM 3916 C C . GLY B 1 231 ? -26.266 38.125 19.078 1 68.31 231 GLY B C 1
ATOM 3917 O O . GLY B 1 231 ? -26.062 38.688 20.141 1 68.31 231 GLY B O 1
ATOM 3918 N N . ILE B 1 232 ? -25.453 37.531 18.406 1 76.81 232 ILE B N 1
ATOM 3919 C CA . ILE B 1 232 ? -24.078 37.5 18.906 1 76.81 232 ILE B CA 1
ATOM 3920 C C . ILE B 1 232 ? -23.281 38.625 18.25 1 76.81 232 ILE B C 1
ATOM 3922 O O . ILE B 1 232 ? -23.266 38.781 17.031 1 76.81 232 ILE B O 1
ATOM 3926 N N . ARG B 1 233 ? -22.688 39.5 19.094 1 80.94 233 ARG B N 1
ATOM 3927 C CA . ARG B 1 233 ? -21.812 40.531 18.594 1 80.94 233 ARG B CA 1
ATOM 3928 C C . ARG B 1 233 ? -20.469 39.969 18.141 1 80.94 233 ARG B C 1
ATOM 3930 O O . ARG B 1 233 ? -19.859 39.188 18.859 1 80.94 233 ARG B O 1
ATOM 3937 N N . ILE B 1 234 ? -20.125 40.312 16.891 1 79.56 234 ILE B N 1
ATOM 3938 C CA . ILE B 1 234 ? -18.875 39.812 16.359 1 79.56 234 ILE B CA 1
ATOM 3939 C C . ILE B 1 234 ? -17.844 40.938 16.266 1 79.56 234 ILE B C 1
ATOM 3941 O O . ILE B 1 234 ? -18.156 42.031 15.82 1 79.56 234 ILE B O 1
ATOM 3945 N N . ILE B 1 235 ? -16.734 40.656 16.75 1 80.25 235 ILE B N 1
ATOM 3946 C CA . ILE B 1 235 ? -15.578 41.531 16.641 1 80.25 235 ILE B CA 1
ATOM 3947 C C . ILE B 1 235 ? -14.414 40.781 16.016 1 80.25 235 ILE B C 1
ATOM 3949 O O . ILE B 1 235 ? -14.305 39.562 16.188 1 80.25 235 ILE B O 1
ATOM 3953 N N . THR B 1 236 ? -13.711 41.438 15.156 1 79.38 236 THR B N 1
ATOM 3954 C CA . THR B 1 236 ? -12.555 40.781 14.547 1 79.38 236 THR B CA 1
ATOM 3955 C C . THR B 1 236 ? -11.258 41.312 15.156 1 79.38 236 THR B C 1
ATOM 3957 O O . THR B 1 236 ? -11.203 42.469 15.609 1 79.38 236 THR B O 1
ATOM 3960 N N . SER B 1 237 ? -10.453 40.5 15.188 1 74.12 237 SER B N 1
ATOM 3961 C CA . SER B 1 237 ? -9.133 40.906 15.656 1 74.12 237 SER B CA 1
ATOM 3962 C C . SER B 1 237 ? -8.031 40.312 14.781 1 74.12 237 SER B C 1
ATOM 3964 O O . SER B 1 237 ? -8.25 39.344 14.062 1 74.12 237 SER B O 1
ATOM 3966 N N . GLY B 1 238 ? -6.93 41.062 14.695 1 68.44 238 GLY B N 1
ATOM 3967 C CA . GLY B 1 238 ? -5.738 40.5 14.062 1 68.44 238 GLY B CA 1
ATOM 3968 C C . GLY B 1 238 ? -5.785 40.562 12.547 1 68.44 238 GLY B C 1
ATOM 3969 O O . GLY B 1 238 ? -5.18 39.75 11.867 1 68.44 238 GLY B O 1
ATOM 3970 N N . ILE B 1 239 ? -6.574 41.406 12.008 1 68.19 239 ILE B N 1
ATOM 3971 C CA . ILE B 1 239 ? -6.676 41.531 10.562 1 68.19 239 ILE B CA 1
ATOM 3972 C C . ILE B 1 239 ? -5.488 42.344 10.023 1 68.19 239 ILE B C 1
ATOM 3974 O O . ILE B 1 239 ? -5.332 43.5 10.344 1 68.19 239 ILE B O 1
ATOM 3978 N N . SER B 1 240 ? -4.75 41.656 9.305 1 63.69 240 SER B N 1
ATOM 3979 C CA . SER B 1 240 ? -3.648 42.344 8.648 1 63.69 240 SER B CA 1
ATOM 3980 C C . SER B 1 240 ? -4.152 43.219 7.508 1 63.69 240 SER B C 1
ATOM 3982 O O . SER B 1 240 ? -5.254 43.031 7 1 63.69 240 SER B O 1
ATOM 3984 N N . PRO B 1 241 ? -3.371 44.25 7.199 1 56.75 241 PRO B N 1
ATOM 3985 C CA . PRO B 1 241 ? -3.771 45.094 6.066 1 56.75 241 PRO B CA 1
ATOM 3986 C C . PRO B 1 241 ? -4.004 44.281 4.789 1 56.75 241 PRO B C 1
ATOM 3988 O O . PRO B 1 241 ? -4.949 44.562 4.047 1 56.75 241 PRO B O 1
ATOM 3991 N N . GLN B 1 242 ? -3.256 43.344 4.621 1 59 242 GLN B N 1
ATOM 3992 C CA . GLN B 1 242 ? -3.414 42.531 3.42 1 59 242 GLN B CA 1
ATOM 3993 C C . GLN B 1 242 ? -4.719 41.75 3.457 1 59 242 GLN B C 1
ATOM 3995 O O . GLN B 1 242 ? -5.418 41.656 2.445 1 59 242 GLN B O 1
ATOM 4000 N N . LEU B 1 243 ? -4.816 41.25 4.555 1 63.78 243 LEU B N 1
ATOM 4001 C CA . LEU B 1 243 ? -6.074 40.5 4.719 1 63.78 243 LEU B CA 1
ATOM 4002 C C . LEU B 1 243 ? -7.266 41.438 4.555 1 63.78 243 LEU B C 1
ATOM 4004 O O . LEU B 1 243 ? -8.289 41.062 3.986 1 63.78 243 LEU B O 1
ATOM 4008 N N . ALA B 1 244 ? -7.043 42.656 5.082 1 61.56 244 ALA B N 1
ATOM 4009 C CA . ALA B 1 244 ? -8.102 43.656 4.957 1 61.56 244 ALA B CA 1
ATOM 4010 C C . ALA B 1 244 ? -8.375 44 3.492 1 61.56 244 ALA B C 1
ATOM 4012 O O . ALA B 1 244 ? -9.531 44.094 3.076 1 61.56 244 ALA B O 1
ATOM 4013 N N . LEU B 1 245 ? -7.316 43.969 2.934 1 59.22 245 LEU B N 1
ATOM 4014 C CA . LEU B 1 245 ? -7.453 44.312 1.521 1 59.22 245 LEU B CA 1
ATOM 4015 C C . LEU B 1 245 ? -8.141 43.188 0.755 1 59.22 245 LEU B C 1
ATOM 4017 O O . LEU B 1 245 ? -9 43.438 -0.088 1 59.22 245 LEU B O 1
ATOM 4021 N N . THR B 1 246 ? -7.695 42 1.021 1 60.28 246 THR B N 1
ATOM 4022 C CA . THR B 1 246 ? -8.281 40.875 0.351 1 60.28 246 THR B CA 1
ATOM 4023 C C . THR B 1 246 ? -9.758 40.719 0.73 1 60.28 246 THR B C 1
ATOM 4025 O O . THR B 1 246 ? -10.578 40.312 -0.096 1 60.28 246 THR B O 1
ATOM 4028 N N . SER B 1 247 ? -9.906 41.062 1.897 1 60.22 247 SER B N 1
ATOM 4029 C CA . SER B 1 247 ? -11.281 40.969 2.379 1 60.22 247 SER B CA 1
ATOM 4030 C C . SER B 1 247 ? -12.172 41.969 1.663 1 60.22 247 SER B C 1
ATOM 4032 O O . SER B 1 247 ? -13.336 41.688 1.379 1 60.22 247 SER B O 1
ATOM 4034 N N . VAL B 1 248 ? -11.578 43.125 1.521 1 56.53 248 VAL B N 1
ATOM 4035 C CA . VAL B 1 248 ? -12.344 44.156 0.828 1 56.53 248 VAL B CA 1
ATOM 4036 C C . VAL B 1 248 ? -12.633 43.719 -0.603 1 56.53 248 VAL B C 1
ATOM 4038 O O . VAL B 1 248 ? -13.742 43.906 -1.104 1 56.53 248 VAL B O 1
ATOM 4041 N N . LYS B 1 249 ? -11.633 43.031 -1.115 1 55.69 249 LYS B N 1
ATOM 4042 C CA . LYS B 1 249 ? -11.797 42.594 -2.49 1 55.69 249 LYS B CA 1
ATOM 4043 C C . LYS B 1 249 ? -12.805 41.438 -2.57 1 55.69 249 LYS B C 1
ATOM 4045 O O . LYS B 1 249 ? -13.539 41.312 -3.557 1 55.69 249 LYS B O 1
ATOM 4050 N N . GLY B 1 250 ? -12.836 40.656 -1.628 1 52.97 250 GLY B N 1
ATOM 4051 C CA . GLY B 1 250 ? -13.75 39.531 -1.591 1 52.97 250 GLY B CA 1
ATOM 4052 C C . GLY B 1 250 ? -15.156 39.906 -1.179 1 52.97 250 GLY B C 1
ATOM 4053 O O . GLY B 1 250 ? -16.047 39.062 -1.117 1 52.97 250 GLY B O 1
ATOM 4054 N N . GLY B 1 251 ? -15.352 41.188 -1.05 1 50.94 251 GLY B N 1
ATOM 4055 C CA . GLY B 1 251 ? -16.672 41.688 -0.729 1 50.94 251 GLY B CA 1
ATOM 4056 C C . GLY B 1 251 ? -16.984 41.656 0.755 1 50.94 251 GLY B C 1
ATOM 4057 O O . GLY B 1 251 ? -18.156 41.719 1.151 1 50.94 251 GLY B O 1
ATOM 4058 N N . LEU B 1 252 ? -15.977 41.344 1.458 1 49.72 252 LEU B N 1
ATOM 4059 C CA . LEU B 1 252 ? -16.219 41.281 2.895 1 49.72 252 LEU B CA 1
ATOM 4060 C C . LEU B 1 252 ? -16.328 42.688 3.496 1 49.72 252 LEU B C 1
ATOM 4062 O O . LEU B 1 252 ? -15.43 43.5 3.322 1 49.72 252 LEU B O 1
ATOM 4066 N N . ASP B 1 253 ? -17.438 43.25 3.512 1 47.53 253 ASP B N 1
ATOM 4067 C CA . ASP B 1 253 ? -17.625 44.5 4.234 1 47.53 253 ASP B CA 1
ATOM 4068 C C . ASP B 1 253 ? -17.188 44.375 5.688 1 47.53 253 ASP B C 1
ATOM 4070 O O . ASP B 1 253 ? -18 44.188 6.582 1 47.53 253 ASP B O 1
ATOM 4074 N N . MET B 1 254 ? -15.984 44 5.891 1 48.41 254 MET B N 1
ATOM 4075 C CA . MET B 1 254 ? -15.445 43.938 7.246 1 48.41 254 MET B CA 1
ATOM 4076 C C . MET B 1 254 ? -15.453 45.312 7.914 1 48.41 254 MET B C 1
ATOM 4078 O O . MET B 1 254 ? -15.164 45.406 9.109 1 48.41 254 MET B O 1
ATOM 4082 N N . ALA B 1 255 ? -15.727 46.344 7.156 1 49.66 255 ALA B N 1
ATOM 4083 C CA . ALA B 1 255 ? -15.82 47.719 7.66 1 49.66 255 ALA B CA 1
ATOM 4084 C C . ALA B 1 255 ? -16.875 47.812 8.766 1 49.66 255 ALA B C 1
ATOM 4086 O O . ALA B 1 255 ? -16.781 48.688 9.633 1 49.66 255 ALA B O 1
ATOM 4087 N N . ARG B 1 256 ? -17.828 46.844 8.664 1 52.97 256 ARG B N 1
ATOM 4088 C CA . ARG B 1 256 ? -18.906 46.938 9.641 1 52.97 256 ARG B CA 1
ATOM 4089 C C . ARG B 1 256 ? -18.547 46.25 10.945 1 52.97 256 ARG B C 1
ATOM 4091 O O . ARG B 1 256 ? -19.219 46.406 11.961 1 52.97 256 ARG B O 1
ATOM 4098 N N . VAL B 1 257 ? -17.562 45.5 10.852 1 60.78 257 VAL B N 1
ATOM 4099 C CA . VAL B 1 257 ? -17.188 44.75 12.055 1 60.78 257 VAL B CA 1
ATOM 4100 C C . VAL B 1 257 ? -16 45.438 12.727 1 60.78 257 VAL B C 1
ATOM 4102 O O . VAL B 1 257 ? -15.07 45.906 12.055 1 60.78 257 VAL B O 1
ATOM 4105 N N . ARG B 1 258 ? -16.281 45.906 13.906 1 70.81 258 ARG B N 1
ATOM 4106 C CA . ARG B 1 258 ? -15.172 46.469 14.664 1 70.81 258 ARG B CA 1
ATOM 4107 C C . ARG B 1 258 ? -13.969 45.531 14.68 1 70.81 258 ARG B C 1
ATOM 4109 O O . ARG B 1 258 ? -14.117 44.312 14.875 1 70.81 258 ARG B O 1
ATOM 4116 N N . SER B 1 259 ? -12.961 46.062 14.195 1 76.19 259 SER B N 1
ATOM 4117 C CA . SER B 1 259 ? -11.734 45.281 14.133 1 76.19 259 SER B CA 1
ATOM 4118 C C . SER B 1 259 ? -10.656 45.844 15.031 1 76.19 259 SER B C 1
ATOM 4120 O O . SER B 1 259 ? -10.523 47.062 15.148 1 76.19 259 SER B O 1
ATOM 4122 N N . TYR B 1 260 ? -10.094 45 15.688 1 73.75 260 TYR B N 1
ATOM 4123 C CA . TYR B 1 260 ? -9.008 45.375 16.578 1 73.75 260 TYR B CA 1
ATOM 4124 C C . TYR B 1 260 ? -7.711 44.688 16.219 1 73.75 260 TYR B C 1
ATOM 4126 O O . TYR B 1 260 ? -7.734 43.656 15.523 1 73.75 260 TYR B O 1
ATOM 4134 N N . SER B 1 261 ? -6.742 45.219 16.484 1 65.62 261 SER B N 1
ATOM 4135 C CA . SER B 1 261 ? -5.438 44.688 16.109 1 65.62 261 SER B CA 1
ATOM 4136 C C . SER B 1 261 ? -5.148 43.375 16.797 1 65.62 261 SER B C 1
ATOM 4138 O O . SER B 1 261 ? -4.453 42.531 16.25 1 65.62 261 SER B O 1
ATOM 4140 N N . SER B 1 262 ? -5.734 43.281 18.047 1 66.12 262 SER B N 1
ATOM 4141 C CA . SER B 1 262 ? -5.539 42.062 18.828 1 66.12 262 SER B CA 1
ATOM 4142 C C . SER B 1 262 ? -6.793 41.719 19.625 1 66.12 262 SER B C 1
ATOM 4144 O O . SER B 1 262 ? -7.688 42.562 19.781 1 66.12 262 SER B O 1
ATOM 4146 N N . VAL B 1 263 ? -6.777 40.531 20.156 1 71.44 263 VAL B N 1
ATOM 4147 C CA . VAL B 1 263 ? -7.887 40.094 21 1 71.44 263 VAL B CA 1
ATOM 4148 C C . VAL B 1 263 ? -7.934 40.938 22.266 1 71.44 263 VAL B C 1
ATOM 4150 O O . VAL B 1 263 ? -9.016 41.312 22.734 1 71.44 263 VAL B O 1
ATOM 4153 N N . GLN B 1 264 ? -6.844 41.219 22.719 1 66.69 264 GLN B N 1
ATOM 4154 C CA . GLN B 1 264 ? -6.797 42.062 23.922 1 66.69 264 GLN B CA 1
ATOM 4155 C C . GLN B 1 264 ? -7.441 43.406 23.672 1 66.69 264 GLN B C 1
ATOM 4157 O O . GLN B 1 264 ? -8.234 43.875 24.484 1 66.69 264 GLN B O 1
ATOM 4162 N N . GLN B 1 265 ? -6.961 43.969 22.609 1 71.5 265 GLN B N 1
ATOM 4163 C CA . GLN B 1 265 ? -7.559 45.281 22.281 1 71.5 265 GLN B CA 1
ATOM 4164 C C . GLN B 1 265 ? -9.07 45.156 22.125 1 71.5 265 GLN B C 1
ATOM 4166 O O . GLN B 1 265 ? -9.812 46.031 22.562 1 71.5 265 GLN B O 1
ATOM 4171 N N . ALA B 1 266 ? -9.43 44.125 21.594 1 75.31 266 ALA B N 1
ATOM 4172 C CA . ALA B 1 266 ? -10.867 43.875 21.422 1 75.31 266 ALA B CA 1
ATOM 4173 C C . ALA B 1 266 ? -11.555 43.75 22.781 1 75.31 266 ALA B C 1
ATOM 4175 O O . ALA B 1 266 ? -12.625 44.344 22.984 1 75.31 266 ALA B O 1
ATOM 4176 N N . LEU B 1 267 ? -10.898 43.156 23.672 1 76.38 267 LEU B N 1
ATOM 4177 C CA . LEU B 1 267 ? -11.484 42.938 24.984 1 76.38 267 LEU B CA 1
ATOM 4178 C C . LEU B 1 267 ? -11.609 44.25 25.75 1 76.38 267 LEU B C 1
ATOM 4180 O O . LEU B 1 267 ? -12.562 44.438 26.5 1 76.38 267 LEU B O 1
ATOM 4184 N N . GLU B 1 268 ? -10.719 45.062 25.469 1 73.19 268 GLU B N 1
ATOM 4185 C CA . GLU B 1 268 ? -10.734 46.375 26.141 1 73.19 268 GLU B CA 1
ATOM 4186 C C . GLU B 1 268 ? -11.891 47.219 25.656 1 73.19 268 GLU B C 1
ATOM 4188 O O . GLU B 1 268 ? -12.297 48.156 26.344 1 73.19 268 GLU B O 1
ATOM 4193 N N . HIS B 1 269 ? -12.289 46.875 24.594 1 73.56 269 HIS B N 1
ATOM 4194 C CA . HIS B 1 269 ? -13.305 47.719 24 1 73.56 269 HIS B CA 1
ATOM 4195 C C . HIS B 1 269 ? -14.695 47.125 24.141 1 73.56 269 HIS B C 1
ATOM 4197 O O . HIS B 1 269 ? -15.68 47.656 23.641 1 73.56 269 HIS B O 1
ATOM 4203 N N . ILE B 1 270 ? -14.648 45.906 24.75 1 71.56 270 ILE B N 1
ATOM 4204 C CA . ILE B 1 270 ? -15.938 45.281 25.031 1 71.56 270 ILE B CA 1
ATOM 4205 C C . ILE B 1 270 ? -16.406 45.656 26.422 1 71.56 270 ILE B C 1
ATOM 4207 O O . ILE B 1 270 ? -15.617 45.719 27.375 1 71.56 270 ILE B O 1
#

Sequence (540 aa):
MPHINKLASHIKENASQLAEQVVDEVLAKIDLIISKEETDLAVCMYTTFMNFIGDTLHTREKGVPAELIEWSKSNAWAIVEAGGKVSDIIVRYPPTREVFAELVETLSAQFELSTHDALYVLTRINEMLDISLDETVIAFEKLSDQYKDKMQKEVKELSAPVVPLQDGVAVLPLMGSITKERADYIQEKVVPKIPQLNIECLIIDFSGISTIDETTANHIHQIGDVLRLLGIRIITSGISPQLALTSVKGGLDMARVRSYSSVQQALEHIMPHINKLASHIKENASQLAEQVVDEVLAKIDLIISKEETDLAVCMYTTFMNFIGDTLHTREKGVPAELIEWSKSNAWAIVEAGGKVSDIIVRYPPTREVFAELVETLSAQFELSTHDALYVLTRINEMLDISLDETVIAFEKLSDQYKDKMQKEVKELSAPVVPLQDGVAVLPLMGSITKERADYIQEKVVPKIPQLNIECLIIDFSGISTIDETTANHIHQIGDVLRLLGIRIITSGISPQLALTSVKGGLDMARVRSYSSVQQALEHI

Radius of gyration: 32.08 Å; Cα contacts (8 Å, |Δi|>4): 756; chains: 2; bounding box: 54×87×60 Å

pLDDT: mean 79.45, std 15.5, range [40.03, 98.12]

Nearest PDB structures (foldseek):
  7b0u-assembly1_A  TM=5.129E-01  e=1.352E-11  Listeria innocua Clip11262
  6jhk-assembly1_A  TM=9.210E-01  e=1.508E-05  Bacillus subtilis
  3zxn-assembly2_B  TM=9.090E-01  e=3.441E-05  Moorella thermoacetica ATCC 39073
  1vc1-assembly1_B  TM=8.696E-01  e=1.733E-03  Thermotoga maritima
  2ka5-assembly1_A  TM=8.385E-01  e=1.208E-03  Thermotoga maritima

Organism: Alkalihalophilus pseudofirmus (strain ATCC BAA-2126 / JCM 17055 / OF4) (NCBI:txid398511)

Foldseek 3Di:
DVLQLVLLVVLQVCLLVVLLQLLVQLCVVPVDDDDPVVSVVSSVLSSQVSNVLSVCLVVLDADGDPVLLVVLLVVLVVQVVVVHDLCVLPVSVVSSLVSVLVVLVVSCVVSVPDPVSSVSSSVRSVVRSVVSSVSNSVSNVVVNVVVVVVVVLVVLVVVFAFADDDQQETEGEDADAQDPSSLVCCQVPVLVCSVVVNHQEYEYECLRPDDYALNSLVSVLVSVVVCVVVNHQYAYEQQDPVNVVNNVVSVNCCVPHHYYPHVVVVVVVD/DVLQLVLLVVLQVCLLVVLLQLLVQLCVVPVDDDDPVVSVVSSVLSSQVSNVLSVCLVVLDADGDPVLLVVLLVVLVVQVVVVHDLCVLPVSLVSSLVSVLVVLVVSCVVSVPDPVSSVSSSVRSVVRSVVSSVSNSVSNVVVNVVVVVVVVLVVLVVVQAFADDDQQETEGEDADAQDPSSLVCCQVPVLVCSVVVNHQEYEYECLRPDDYALNSLVSVLVSVVVCVVVNHQYAYEQQDPVNVVNSVVSVNCCVPHHYYPHVVVVVVVD

InterPro domains:
  IPR002645 STAS domain [PF01740] (161-266)
  IPR002645 STAS domain [PS50801] (159-270)
  IPR036513 STAS domain superfamily [G3DSA:3.30.750.24] (157-270)
  IPR036513 STAS domain superfamily [SSF52091] (161-270)
  IPR051932 Bacterial Stress Response Regulators [PTHR33745] (47-268)